Protein 5Z6D (pdb70)

Solvent-accessible surface area: 18764 Å² total; per-residue (Å²): 102,114,33,82,66,50,58,0,30,0,13,112,106,96,86,46,96,40,114,21,72,59,33,30,47,19,14,2,8,12,11,82,35,22,0,29,97,81,12,74,0,0,1,15,2,93,43,2,11,0,0,0,4,20,43,110,72,82,47,4,66,49,113,69,13,78,83,47,66,45,78,2,38,125,11,52,39,5,0,38,0,33,0,10,65,72,66,5,59,5,4,2,1,19,2,43,13,75,45,76,22,54,100,95,31,6,3,1,70,0,36,3,199,55,7,31,42,5,40,12,65,0,40,77,40,124,118,51,0,1,2,5,16,4,60,96,51,12,93,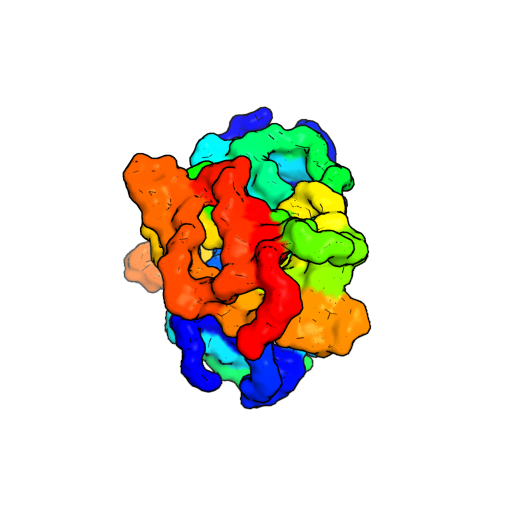73,64,87,8,34,0,61,0,86,19,62,120,76,21,81,105,5,5,92,16,18,1,63,2,65,27,30,165,128,92,26,26,0,28,22,49,75,60,134,105,14,8,187,14,3,124,24,132,82,65,27,103,10,22,6,50,0,27,0,75,63,69,147,64,122,97,122,30,63,68,61,59,0,35,0,25,111,104,91,89,38,94,43,81,12,57,76,27,32,48,48,39,6,8,4,14,29,32,26,2,29,109,108,10,73,0,0,0,15,2,94,47,2,10,0,0,0,4,21,60,115,70,83,47,4,74,39,106,68,13,80,86,38,68,46,75,2,36,124,11,68,29,2,0,21,0,49,1,8,67,78,62,3,52,3,2,1,1,8,2,48,12,74,44,75,23,55,101,93,31,6,1,1,69,0,32,2,195,57,5,30,43,4,42,14,70,0,37,64,53,110,102,44,0,1,2,4,15,4,64,74,47,14,103,73,66,82,9,35,1,55,0,71,23,53,123,74,35,78,105,5,6,98,15,15,0,59,1,63,29,35,143,140,86,26,22,0,28,19,37,137,57,138,109,28,9,170,11,7,129,45,133,88,59,28,105,11,22,6,49,0,28,0,55,60,69,145,70,124

Secondary structure (DSSP, 8-state):
----TTEEEEESSGGG-S--EEEETTEEEE-SS-GGGT-SEEEE-TTEEEEEE-SSSSS--EEEE-S-BS--S-S-S--EEEEEETT-EEEEEEEEE-S-PPTTSEEEEE--TTT--EEEETT--S--EEEEEE-TTPPPEEEEEEEEETTT--EEEEEEEEEEEETTTTEEEEE--TTS-TTEEEEE-SSSEEEEEE---S--/----TTEEEEESSGGG-S-EEEEETT-EEE-SS-GGGT-SEEEE-TTEEEEEE-SSSSS--EEEE-S-BS--S-SS---EEEEEETT-EEEEEEEEE-S-PPTTSEEEEE--TTT--EEEETT--S--EEEEEE-TTPPPEEEEEEEEETTTTEEEEEEEEEEEEETTTTEEEE---TTS-TTEEEEE-SSSEEEEEE---S--

Organism: Neurospora crassa (strain ATCC 24698 / 74-OR23-1A / CBS 708.71 / DSM 1257 / FGSC 987) (NCBI:txid367110)

B-factor: mean 29.41, std 12.34, range [12.12, 86.64]

Foldseek 3Di:
DADDQQKKWFAQAFQPDDDTDIDGAFDKDFADWAPNVRGFWMAHHNFKKKWWAAPPDQAQFIDIGLGTGRGPNPRPRTGMMGIHTSLKDFAWEAEAEPPDDDWQQKWKWKQQPPRGIHIHGYPPDDGIGGRYIAHQQGAKDKIKIWMARPVVRHTQATFIWIWGQDNVVSAIDIDCDPRRDPQWDWDDPDRRYIYIYRNDRHHD/DADAQQKKWFAQAFQRDDDIDIDGAPDKDFADWFPNVRGFWMAHHQQKKKWFAAAVDQAQFIDIGLGTGRGPNPRPRTGMMGIHTSLKDFAWEAEAEPPDDDWQQKWKWKQQPPRGIHIHGYPHDDGIGGRDIAGFQGDKDKIWMWMARPVVGGTQATFIWIWDADNVVSAIDTDDDPRPDPQWDWDDDDRRYIYIYRNDSHRD

Nearest PDB structures (foldseek):
  5z6d-assembly2_B  TM=1.005E+00  e=1.158E-41  Neurospora crassa OR74A
  5z6e-assembly1_A  TM=8.613E-01  e=2.352E-12  Neurospora crassa OR74A
  1yhp-assembly1_A  TM=5.199E-01  e=7.401E-15  Dictyostelium discoideum
  1m8u-assembly1_A  TM=3.724E-01  e=4.843E-03  Bos taurus
  1a45-assembly1_A-2  TM=3.617E-01  e=5.683E-03  Bos taurus

InterPro domains:
  IPR011024 Gamma-crystallin-like [SSF49695] (9-73)
  IPR015059 Calcium-dependent cell adhesion molecule, N-terminal [PF08964] (6-87)
  IPR029283 Calcium-dependent cell adhesion molecule 1, membrane-binding domain [PF14564] (93-200)
  IPR038423 Calcium-dependent cell adhesion molecule, C-terminal domain superfamily [G3DSA:2.60.40.1720] (90-204)
  IPR052885 Dictyostelium Calcium-Dependent Adhesion Molecules [PTHR38083] (4-203)

Structure (mmCIF, N/CA/C/O backbone):
data_5Z6D
#
_entry.id   5Z6D
#
_cell.length_a   46.319
_cell.length_b   40.168
_cell.length_c   103.542
_cell.angle_alpha   90.00
_cell.angle_beta   96.81
_cell.angle_gamma   90.00
#
_symmetry.space_group_name_H-M   'P 1 21 1'
#
loop_
_entity.id
_entity.type
_entity.pdbx_description
1 polymer 'DUF1881 domain-containing protein'
2 water water
#
loop_
_atom_site.group_PDB
_atom_site.id
_atom_site.type_symbol
_atom_site.label_atom_id
_atom_site.label_alt_id
_atom_site.label_comp_id
_atom_site.label_asym_id
_atom_site.label_entity_id
_atom_site.label_seq_id
_atom_site.pdbx_PDB_ins_code
_atom_site.Cartn_x
_atom_site.Cartn_y
_atom_site.Cartn_z
_atom_site.occupancy
_atom_site.B_iso_or_equiv
_atom_site.auth_seq_id
_atom_site.auth_comp_id
_atom_site.auth_asym_id
_atom_site.auth_atom_id
_atom_site.pdbx_PDB_model_num
ATOM 1 N N . PRO A 1 3 ? -23.837 33.270 35.656 1.00 73.72 3 PRO A N 1
ATOM 2 C CA . PRO A 1 3 ? -23.745 34.162 36.816 1.00 72.20 3 PRO A CA 1
ATOM 3 C C . PRO A 1 3 ? -23.388 35.597 36.433 1.00 72.13 3 PRO A C 1
ATOM 4 O O . PRO A 1 3 ? -23.980 36.168 35.518 1.00 75.56 3 PRO A O 1
ATOM 8 N N . SER A 1 4 ? -22.423 36.167 37.147 1.00 66.06 4 SER A N 1
ATOM 9 C CA . SER A 1 4 ? -21.936 37.513 36.874 1.00 59.03 4 SER A CA 1
ATOM 10 C C . SER A 1 4 ? -20.432 37.549 37.123 1.00 54.68 4 SER A C 1
ATOM 11 O O . SER A 1 4 ? -19.985 37.571 38.267 1.00 55.73 4 SER A O 1
ATOM 14 N N . VAL A 1 5 ? -19.647 37.546 36.051 1.00 51.46 5 VAL A N 1
ATOM 15 C CA . VAL A 1 5 ? -18.208 37.373 36.197 1.00 47.93 5 VAL A CA 1
ATOM 16 C C . VAL A 1 5 ? -17.399 38.595 35.761 1.00 37.86 5 VAL A C 1
ATOM 17 O O . VAL A 1 5 ? -17.934 39.521 35.136 1.00 32.98 5 VAL A O 1
ATOM 21 N N . ASP A 1 6 ? -16.118 38.584 36.131 1.00 38.48 6 ASP A N 1
ATOM 22 C CA . ASP A 1 6 ? -15.143 39.571 35.675 1.00 40.03 6 ASP A CA 1
ATOM 23 C C . ASP A 1 6 ? -15.280 39.715 34.162 1.00 37.65 6 ASP A C 1
ATOM 24 O O . ASP A 1 6 ? -15.221 38.718 33.446 1.00 34.91 6 ASP A O 1
ATOM 29 N N . PRO A 1 7 ? -15.492 40.949 33.677 1.00 34.85 7 PRO A N 1
ATOM 30 C CA . PRO A 1 7 ? -15.830 41.189 32.270 1.00 31.47 7 PRO A CA 1
ATOM 31 C C . PRO A 1 7 ? -14.762 40.750 31.264 1.00 27.85 7 PRO A C 1
ATOM 32 O O . PRO A 1 7 ? -15.084 40.594 30.088 1.00 29.02 7 PRO A O 1
ATOM 36 N N . THR A 1 8 ? -13.527 40.547 31.705 1.00 34.37 8 THR A N 1
ATOM 37 C CA . THR A 1 8 ? -12.482 40.104 30.789 1.00 39.20 8 THR A CA 1
ATOM 38 C C . THR A 1 8 ? -12.090 38.663 31.095 1.00 33.98 8 THR A C 1
ATOM 39 O O . THR A 1 8 ? -11.010 38.205 30.735 1.00 31.97 8 THR A O 1
ATOM 43 N N . LYS A 1 9 ? -12.976 37.951 31.781 1.00 25.58 9 LYS A N 1
ATOM 44 C CA . LYS A 1 9 ? -12.723 36.563 32.132 1.00 26.76 9 LYS A CA 1
ATOM 45 C C . LYS A 1 9 ? -13.869 35.700 31.606 1.00 22.25 9 LYS A C 1
ATOM 46 O O . LYS A 1 9 ? -14.900 36.222 31.211 1.00 22.86 9 LYS A O 1
ATOM 52 N N . VAL A 1 10 ? -13.646 34.391 31.566 1.00 24.94 10 VAL A N 1
ATOM 53 C CA . VAL A 1 10 ? -14.709 33.436 31.302 1.00 24.08 10 VAL A CA 1
ATOM 54 C C . VAL A 1 10 ? -14.509 32.320 32.307 1.00 29.53 10 VAL A C 1
ATOM 55 O O . VAL A 1 10 ? -13.389 32.080 32.763 1.00 26.33 10 VAL A O 1
ATOM 59 N N . ILE A 1 11 ? -15.591 31.667 32.710 1.00 22.43 11 ILE A N 1
ATOM 60 C CA . ILE A 1 11 ? -15.451 30.546 33.603 1.00 24.71 11 ILE A CA 1
ATOM 61 C C . ILE A 1 11 ? -16.071 29.329 32.982 1.00 23.34 11 ILE A C 1
ATOM 62 O O . ILE A 1 11 ? -17.243 29.345 32.593 1.00 24.83 11 ILE A O 1
ATOM 67 N N . PHE A 1 12 ? -15.279 28.274 32.875 1.00 23.84 12 PHE A N 1
ATOM 68 C CA . PHE A 1 12 ? -15.785 27.010 32.373 1.00 25.16 12 PHE A CA 1
ATOM 69 C C . PHE A 1 12 ? -16.197 26.128 33.536 1.00 30.98 12 PHE A C 1
ATOM 70 O O . PHE A 1 12 ? -15.481 25.989 34.513 1.00 26.04 12 PHE A O 1
ATOM 78 N N . TYR A 1 13 ? -17.357 25.518 33.426 1.00 26.67 13 TYR A N 1
ATOM 79 C CA . TYR A 1 13 ? -17.838 24.687 34.493 1.00 26.36 13 TYR A CA 1
ATOM 80 C C . TYR A 1 13 ? -17.901 23.237 34.047 1.00 25.29 13 TYR A C 1
ATOM 81 O O . TYR A 1 13 ? -18.267 22.916 32.889 1.00 26.16 13 TYR A O 1
ATOM 90 N N . GLN A 1 14 ? -17.566 22.384 35.014 1.00 25.36 14 GLN A N 1
ATOM 91 C CA . GLN A 1 14 ? -17.604 20.942 34.894 1.00 28.71 14 GLN A CA 1
ATOM 92 C C . GLN A 1 14 ? -19.015 20.388 34.679 1.00 34.50 14 GLN A C 1
ATOM 93 O O . GLN A 1 14 ? -19.190 19.377 34.001 1.00 42.07 14 GLN A O 1
ATOM 99 N N . LYS A 1 15 ? -20.024 21.046 35.243 1.00 30.77 15 LYS A N 1
ATOM 100 C CA . LYS A 1 15 ? -21.399 20.616 35.018 1.00 31.26 15 LYS A CA 1
ATOM 101 C C . LYS A 1 15 ? -22.177 21.652 34.211 1.00 32.63 15 LYS A C 1
ATOM 102 O O . LYS A 1 15 ? -21.706 22.783 34.029 1.00 30.42 15 LYS A O 1
ATOM 108 N N . LYS A 1 16 ? -23.350 21.259 33.721 1.00 34.05 16 LYS A N 1
ATOM 109 C CA . LYS A 1 16 ? -24.215 22.175 32.983 1.00 29.22 16 LYS A CA 1
ATOM 110 C C . LYS A 1 16 ? -24.788 23.242 33.921 1.00 31.77 16 LYS A C 1
ATOM 111 O O . LYS A 1 16 ? -24.719 23.106 35.137 1.00 30.43 16 LYS A O 1
ATOM 117 N N . ASN A 1 17 ? -25.328 24.307 33.336 1.00 25.14 17 ASN A N 1
ATOM 118 C CA . ASN A 1 17 ? -25.966 25.388 34.080 1.00 30.69 17 ASN A CA 1
ATOM 119 C C . ASN A 1 17 ? -25.102 26.022 35.173 1.00 27.52 17 ASN A C 1
ATOM 120 O O . ASN A 1 17 ? -25.614 26.428 36.225 1.00 30.17 17 ASN A O 1
ATOM 125 N N . PHE A 1 18 ? -23.796 26.100 34.913 1.00 24.50 18 PHE A N 1
ATOM 126 C CA . PHE A 1 18 ? -22.853 26.888 35.709 1.00 28.88 18 PHE A CA 1
ATOM 127 C C . PHE A 1 18 ? -22.699 26.391 37.148 1.00 30.64 18 PHE A C 1
ATOM 128 O O . PHE A 1 18 ? -22.464 27.181 38.065 1.00 31.76 18 PHE A O 1
ATOM 136 N N . GLU A 1 19 ? -22.823 25.086 37.350 1.00 29.68 19 GLU A N 1
ATOM 137 C CA . GLU A 1 19 ? -22.741 24.552 38.706 1.00 34.12 19 GLU A CA 1
ATOM 138 C C . GLU A 1 19 ? -21.373 23.906 38.932 1.00 42.83 19 GLU A C 1
ATOM 139 O O . GLU A 1 19 ? -20.710 23.474 37.978 1.00 43.61 19 GLU A O 1
ATOM 145 N N . GLY A 1 20 ? -20.940 23.868 40.191 1.00 43.98 20 GLY A N 1
ATOM 146 C CA . GLY A 1 20 ? -19.577 23.471 40.507 1.00 53.21 20 GLY A CA 1
ATOM 147 C C . GLY A 1 20 ? -18.658 24.681 40.588 1.00 60.57 20 GLY A C 1
ATOM 148 O O . GLY A 1 20 ? -19.092 25.816 40.374 1.00 57.58 20 GLY A O 1
ATOM 149 N N . SER A 1 21 ? -17.384 24.443 40.887 1.00 75.15 21 SER A N 1
ATOM 150 C CA . SER A 1 21 ? -16.436 25.525 41.160 1.00 73.15 21 SER A CA 1
ATOM 151 C C . SER A 1 21 ? -16.033 26.317 39.910 1.00 58.49 21 SER A C 1
ATOM 152 O O . SER A 1 21 ? -15.968 27.549 39.937 1.00 61.45 21 SER A O 1
ATOM 155 N N . GLY A 1 22 ? -15.749 25.611 38.822 1.00 32.45 22 GLY A N 1
ATOM 156 C CA . GLY A 1 22 ? -15.354 26.263 37.583 1.00 31.74 22 GLY A CA 1
ATOM 157 C C . GLY A 1 22 ? -13.889 26.667 37.498 1.00 36.36 22 GLY A C 1
ATOM 158 O O . GLY A 1 22 ? -13.257 27.029 38.495 1.00 39.24 22 GLY A O 1
ATOM 159 N N . ASP A 1 23 ? -13.356 26.599 36.281 1.00 26.19 23 ASP A N 1
ATOM 160 C CA . ASP A 1 23 ? -11.999 27.045 35.963 1.00 25.89 23 ASP A CA 1
ATOM 161 C C . ASP A 1 23 ? -12.052 28.383 35.224 1.00 32.78 23 ASP A C 1
ATOM 162 O O . ASP A 1 23 ? -12.700 28.503 34.183 1.00 31.76 23 ASP A O 1
ATOM 167 N N . THR A 1 24 ? -11.374 29.386 35.767 1.00 33.15 24 THR A N 1
ATOM 168 C CA . THR A 1 24 ? -11.392 30.728 35.193 1.00 27.83 24 THR A CA 1
ATOM 169 C C . THR A 1 24 ? -10.262 30.935 34.178 1.00 29.03 24 THR A C 1
ATOM 170 O O . THR A 1 24 ? -9.128 30.508 34.402 1.00 33.51 24 THR A O 1
ATOM 174 N N . TYR A 1 25 ? -10.586 3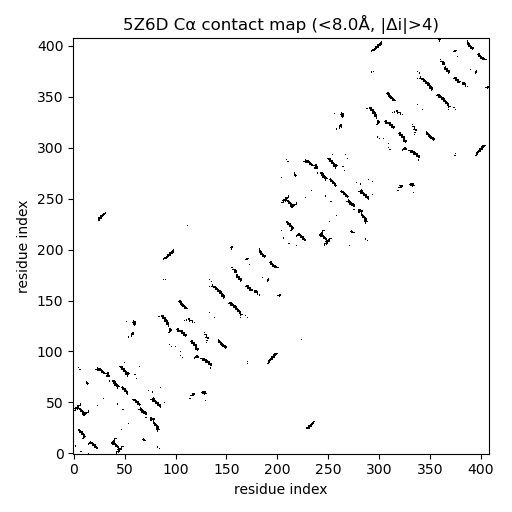1.590 33.064 1.00 25.01 25 TYR A N 1
ATOM 175 C CA . TYR A 1 25 ? -9.614 31.909 32.014 1.00 21.98 25 TYR A CA 1
ATOM 176 C C . TYR A 1 25 ? -9.695 33.391 31.607 1.00 27.17 25 TYR A C 1
ATOM 177 O O . TYR A 1 25 ? -10.774 33.984 31.572 1.00 26.00 25 TYR A O 1
ATOM 186 N N . ALA A 1 26 ? -8.552 33.991 31.276 1.00 24.57 26 ALA A N 1
ATOM 187 C CA . ALA A 1 26 ? -8.507 35.419 30.966 1.00 25.26 26 ALA A CA 1
ATOM 188 C C . ALA A 1 26 ? -8.324 35.698 29.481 1.00 27.08 26 ALA A C 1
ATOM 189 O O . ALA A 1 26 ? -7.828 34.848 28.747 1.00 21.58 26 ALA A O 1
ATOM 191 N N . VAL A 1 27 ? -8.701 36.897 29.056 1.00 26.34 27 VAL A N 1
ATOM 192 C CA . VAL A 1 27 ? -8.453 37.342 27.692 1.00 21.52 27 VAL A CA 1
ATOM 193 C C . VAL A 1 27 ? -6.968 37.199 27.379 1.00 23.07 27 VAL A C 1
ATOM 194 O O . VAL A 1 27 ? -6.114 37.568 28.200 1.00 25.19 27 VAL A O 1
ATOM 198 N N . GLY A 1 28 ? -6.667 36.638 26.211 1.00 19.22 28 GLY A N 1
ATOM 199 C CA . GLY A 1 28 ? -5.289 36.322 25.860 1.00 20.33 28 GLY A CA 1
ATOM 200 C C . GLY A 1 28 ? -4.893 34.862 26.035 1.00 15.83 28 GLY A C 1
ATOM 201 O O . GLY A 1 28 ? -3.855 34.430 25.524 1.00 20.36 28 GLY A O 1
ATOM 202 N N . GLN A 1 29 ? -5.667 34.092 26.787 1.00 18.08 29 GLN A N 1
ATOM 203 C CA . GLN A 1 29 ? -5.340 32.685 26.965 1.00 16.68 29 GLN A CA 1
ATOM 204 C C . GLN A 1 29 ? -5.794 31.845 25.801 1.00 20.25 29 GLN A C 1
ATOM 205 O O . GLN A 1 29 ? -6.920 31.967 25.308 1.00 20.46 29 GLN A O 1
ATOM 211 N N . ASP A 1 30 ? -4.882 30.984 25.379 1.00 15.24 30 ASP A N 1
ATOM 212 C CA . ASP A 1 30 ? -5.099 30.040 24.304 1.00 15.95 30 ASP A CA 1
ATOM 213 C C . ASP A 1 30 ? -4.850 28.669 24.899 1.00 20.67 30 ASP A C 1
ATOM 214 O O . ASP A 1 30 ? -3.758 28.395 25.400 1.00 21.99 30 ASP A O 1
ATOM 219 N N . VAL A 1 31 ? -5.868 27.820 24.866 1.00 16.43 31 VAL A N 1
ATOM 220 C CA . VAL A 1 31 ? -5.853 26.563 25.590 1.00 17.96 31 VAL A CA 1
ATOM 221 C C . VAL A 1 31 ? -6.176 25.377 24.685 1.00 22.60 31 VAL A C 1
ATOM 222 O O . VAL A 1 31 ? -7.207 25.360 24.002 1.00 21.29 31 VAL A O 1
ATOM 226 N N . SER A 1 32 ? -5.297 24.388 24.695 1.00 18.44 32 SER A N 1
ATOM 227 C CA . SER A 1 32 ? -5.501 23.150 23.961 1.00 17.60 32 SER A CA 1
ATOM 228 C C . SER A 1 32 ? -5.565 21.974 24.921 1.00 24.41 32 SER A C 1
ATOM 229 O O . SER A 1 32 ? -4.763 21.878 25.857 1.00 25.92 32 SER A O 1
ATOM 232 N N . VAL A 1 33 ? -6.521 21.085 24.685 1.00 22.32 33 VAL A N 1
ATOM 233 C CA . VAL A 1 33 ? -6.750 19.935 25.547 1.00 23.11 33 VAL A CA 1
ATOM 234 C C . VAL A 1 33 ? -6.510 18.661 24.748 1.00 27.84 33 VAL A C 1
ATOM 235 O O . VAL A 1 33 ? -6.607 18.675 23.513 1.00 25.16 33 VAL A O 1
ATOM 239 N N . PRO A 1 34 ? -6.166 17.559 25.440 1.00 34.95 34 PRO A N 1
ATOM 240 C CA . PRO A 1 34 ? -5.808 16.306 24.763 1.00 35.18 34 PRO A CA 1
ATOM 241 C C . PRO A 1 34 ? -6.962 15.668 23.982 1.00 36.94 34 PRO A C 1
ATOM 242 O O . PRO A 1 34 ? -6.737 15.104 22.910 1.00 40.99 34 PRO A O 1
ATOM 246 N N . GLY A 1 35 ? -8.178 15.751 24.509 1.00 30.38 35 GLY A N 1
ATOM 247 C CA . GLY A 1 35 ? -9.319 15.119 23.862 1.00 30.17 35 GLY A CA 1
ATOM 248 C C . GLY A 1 35 ? -10.265 16.125 23.242 1.00 33.80 35 GLY A C 1
ATOM 249 O O . GLY A 1 35 ? -10.011 16.656 22.162 1.00 34.94 35 GLY A O 1
ATOM 250 N N . SER A 1 36 ? -11.375 16.380 23.921 1.00 32.85 36 SER A N 1
ATOM 251 C CA . SER A 1 36 ? -12.255 17.470 23.530 1.00 31.27 36 SER A CA 1
ATOM 252 C C . SER A 1 36 ? -12.534 18.321 24.760 1.00 29.93 36 SER A C 1
ATOM 253 O O . SER A 1 36 ? -12.298 17.889 25.889 1.00 29.31 36 SER A O 1
ATOM 256 N N . LEU A 1 37 ? -13.032 19.529 24.547 1.00 22.67 37 LEU A N 1
ATOM 257 C CA . LEU A 1 37 ? -13.306 20.433 25.660 1.00 23.82 37 LEU A CA 1
ATOM 258 C C . LEU A 1 37 ? -14.336 19.860 26.642 1.00 28.56 37 LEU A C 1
ATOM 259 O O . LEU A 1 37 ? -14.307 20.161 27.837 1.00 30.35 37 LEU A O 1
ATOM 264 N N . ASN A 1 38 ? -15.217 19.013 26.132 1.00 30.18 38 ASN A N 1
ATOM 265 C CA . ASN A 1 38 ? -16.278 18.416 26.946 1.00 37.99 38 ASN A CA 1
ATOM 266 C C . ASN A 1 38 ? -15.817 17.343 27.928 1.00 44.54 38 ASN A C 1
ATOM 267 O O . ASN A 1 38 ? -16.607 16.852 28.737 1.00 43.66 38 ASN A O 1
ATOM 272 N N . ASP A 1 39 ? -14.546 16.970 27.856 1.00 45.21 39 ASP A N 1
ATOM 273 C CA . ASP A 1 39 ? -14.000 16.002 28.794 1.00 51.48 39 ASP A CA 1
ATOM 274 C C . ASP A 1 39 ? -13.838 16.662 30.159 1.00 52.20 39 ASP A C 1
ATOM 275 O O . ASP A 1 39 ? -13.687 15.987 31.178 1.00 58.16 39 ASP A O 1
ATOM 280 N N . LYS A 1 40 ? -13.883 17.990 30.165 1.00 39.72 40 LYS A N 1
ATOM 281 C CA . LYS A 1 40 ? -13.810 18.756 31.398 1.00 42.45 40 LYS A CA 1
ATOM 282 C C . LYS A 1 40 ? -15.046 19.636 31.578 1.00 38.63 40 LYS A C 1
ATOM 283 O O . LYS A 1 40 ? -15.574 19.745 32.683 1.00 38.57 40 LYS A O 1
ATOM 289 N N . TYR A 1 41 ? -15.515 20.250 30.492 1.00 32.74 41 TYR A N 1
ATOM 290 C CA . TYR A 1 41 ? -16.456 21.367 30.613 1.00 29.79 41 TYR A CA 1
ATOM 291 C C . TYR A 1 41 ? -17.792 21.168 29.927 1.00 26.04 41 TYR A C 1
ATOM 292 O O . TYR A 1 41 ? -17.871 20.735 28.776 1.00 24.61 41 TYR A O 1
ATOM 301 N N . PHE A 1 42 ? -18.849 21.510 30.659 1.00 23.55 42 PHE A N 1
ATOM 302 C CA . PHE A 1 42 ? -20.223 21.375 30.189 1.00 26.35 42 PHE A CA 1
ATOM 303 C C . PHE A 1 42 ? -20.962 22.717 30.120 1.00 23.71 42 PHE A C 1
ATOM 304 O O . PHE A 1 42 ? -22.058 22.793 29.543 1.00 25.48 42 PHE A O 1
ATOM 312 N N . SER A 1 43 ? -20.409 23.764 30.727 1.00 25.84 43 SER A N 1
ATOM 313 C CA . SER A 1 43 ? -21.040 25.077 30.525 1.00 22.18 43 SER A CA 1
ATOM 314 C C . SER A 1 43 ? -20.006 26.179 30.625 1.00 22.29 43 SER A C 1
ATOM 315 O O . SER A 1 43 ? -18.879 25.933 31.045 1.00 21.51 43 SER A O 1
ATOM 318 N N . VAL A 1 44 ? -20.362 27.388 30.207 1.00 20.66 44 VAL A N 1
ATOM 319 C CA . VAL A 1 44 ? -19.381 28.479 30.245 1.00 21.09 44 VAL A CA 1
ATOM 320 C C . VAL A 1 44 ? -20.054 29.835 30.475 1.00 20.62 44 VAL A C 1
ATOM 321 O O . VAL A 1 44 ? -20.994 30.215 29.770 1.00 22.77 44 VAL A O 1
ATOM 325 N N . ALA A 1 45 ? -19.577 30.539 31.500 1.00 21.09 45 ALA A N 1
ATOM 326 C CA . ALA A 1 45 ? -19.988 31.913 31.751 1.00 23.26 45 ALA A CA 1
ATOM 327 C C . ALA A 1 45 ? -19.023 32.850 31.066 1.00 23.39 45 ALA A C 1
ATOM 328 O O . ALA A 1 45 ? -17.804 32.708 31.206 1.00 25.16 45 ALA A O 1
ATOM 330 N N . VAL A 1 46 ? -19.561 33.810 30.329 1.00 23.90 46 VAL A N 1
ATOM 331 C CA . VAL A 1 46 ? -18.723 34.706 29.549 1.00 26.39 46 VAL A CA 1
ATOM 332 C C . VAL A 1 46 ? -18.853 36.127 30.044 1.00 26.93 46 VAL A C 1
ATOM 333 O O . VAL A 1 46 ? -19.949 36.671 30.113 1.00 31.22 46 VAL A O 1
ATOM 337 N N . GLY A 1 47 ? -17.720 36.714 30.407 1.00 26.74 47 GLY A N 1
ATOM 338 C CA . GLY A 1 47 ? -17.691 38.091 30.851 1.00 30.80 47 GLY A CA 1
ATOM 339 C C . GLY A 1 47 ? -18.206 39.023 29.782 1.00 28.50 47 GLY A C 1
ATOM 340 O O . GLY A 1 47 ? -18.174 38.715 28.583 1.00 29.68 47 GLY A O 1
ATOM 341 N N . ALA A 1 48 ? -18.667 40.190 30.214 1.00 30.26 48 ALA A N 1
ATOM 342 C CA . ALA A 1 48 ? -19.316 41.152 29.323 1.00 28.20 48 ALA A CA 1
ATOM 343 C C . ALA A 1 48 ? -18.413 41.707 28.210 1.00 33.67 48 ALA A C 1
ATOM 344 O O . ALA A 1 48 ? -18.902 42.180 27.185 1.00 36.72 48 ALA A O 1
ATOM 346 N N . SER A 1 49 ? -17.103 41.663 28.422 1.00 29.92 49 SER A N 1
ATOM 347 C CA . SER A 1 49 ? -16.163 42.187 27.441 1.00 36.50 49 SER A CA 1
ATOM 348 C C . SER A 1 49 ? -15.317 41.068 26.851 1.00 40.55 49 SER A C 1
ATOM 349 O O . SER A 1 49 ? -14.337 41.320 26.145 1.00 41.77 49 SER A O 1
ATOM 352 N N . ALA A 1 50 ? -15.701 39.833 27.156 1.00 35.05 50 ALA A N 1
ATOM 353 C CA . ALA A 1 50 ? -14.967 38.670 26.689 1.00 24.05 50 ALA A CA 1
ATOM 354 C C . ALA A 1 50 ? -15.775 37.914 25.641 1.00 20.05 50 ALA A C 1
ATOM 355 O O . ALA A 1 50 ? -16.966 38.170 25.417 1.00 23.18 50 ALA A O 1
ATOM 357 N N . LYS A 1 51 ? -15.108 36.966 25.005 1.00 17.65 51 LYS A N 1
ATOM 358 C CA . LYS A 1 51 ? -15.717 36.124 24.004 1.00 18.78 51 LYS A CA 1
ATOM 359 C C . LYS A 1 51 ? -14.813 34.905 23.868 1.00 17.99 51 LYS A C 1
ATOM 360 O O . LYS A 1 51 ? -13.604 35.014 24.069 1.00 17.96 51 LYS A O 1
ATOM 366 N N . VAL A 1 52 ? -15.382 33.733 23.591 1.00 17.27 52 VAL A N 1
ATOM 367 C CA . VAL A 1 52 ? -14.558 32.548 23.369 1.00 16.81 52 VAL A CA 1
ATOM 368 C C . VAL A 1 52 ? -14.666 32.106 21.926 1.00 18.85 52 VAL A C 1
ATOM 369 O O . VAL A 1 52 ? -15.771 31.981 21.388 1.00 17.78 52 VAL A O 1
ATOM 373 N N . ILE A 1 53 ? -13.519 31.881 21.298 1.00 14.09 53 ILE A N 1
ATOM 374 C CA . ILE A 1 53 ? -13.503 31.211 20.005 1.00 15.77 53 ILE A CA 1
ATOM 375 C C . ILE A 1 53 ? -12.936 29.819 20.212 1.00 14.41 53 ILE A C 1
ATOM 376 O O . ILE A 1 53 ? -11.809 29.681 20.662 1.00 15.45 53 ILE A O 1
ATOM 381 N N . ALA A 1 54 ? -13.722 28.789 19.901 1.00 15.32 54 ALA A N 1
ATOM 382 C CA . ALA A 1 54 ? -13.313 27.392 20.117 1.00 14.45 54 ALA A CA 1
ATOM 383 C C . ALA A 1 54 ? -13.250 26.644 18.787 1.00 16.62 54 ALA A C 1
ATOM 384 O O . ALA A 1 54 ? -14.117 26.822 17.947 1.00 16.37 54 ALA A O 1
ATOM 386 N N . TRP A 1 55 ? -12.225 25.814 18.587 1.00 15.86 55 TRP A N 1
ATOM 387 C CA . TRP A 1 55 ? -12.108 25.113 17.327 1.00 17.11 55 TRP A CA 1
ATOM 388 C C . TRP A 1 55 ? -11.378 23.790 17.479 1.00 18.57 55 TRP A C 1
ATOM 389 O O . TRP A 1 55 ? -11.081 23.335 18.593 1.00 20.30 55 TRP A O 1
ATOM 400 N N . GLN A 1 56 ? -11.138 23.160 16.337 1.00 25.59 56 GLN A N 1
ATOM 401 C CA . GLN A 1 56 ? -10.613 21.810 16.290 1.00 23.40 56 GLN A CA 1
ATOM 402 C C . GLN A 1 56 ? -9.150 21.826 15.852 1.00 24.99 56 GLN A C 1
ATOM 403 O O . GLN A 1 56 ? -8.849 22.130 14.707 1.00 31.74 56 GLN A O 1
ATOM 409 N N . HIS A 1 57 ? -8.237 21.505 16.757 1.00 30.57 57 HIS A N 1
ATOM 410 C CA . HIS A 1 57 ? -6.835 21.575 16.366 1.00 45.53 57 HIS A CA 1
ATOM 411 C C . HIS A 1 57 ? -6.253 20.198 16.056 1.00 39.95 57 HIS A C 1
ATOM 412 O O . HIS A 1 57 ? -5.071 20.082 15.737 1.00 44.27 57 HIS A O 1
ATOM 419 N N . TYR A 1 58 ? -7.088 19.163 16.114 1.00 34.14 58 TYR A N 1
ATOM 420 C CA . TYR A 1 58 ? -6.640 17.810 15.758 1.00 40.88 58 TYR A CA 1
ATOM 421 C C . TYR A 1 58 ? -7.006 17.421 14.329 1.00 45.15 58 TYR A C 1
ATOM 422 O O . TYR A 1 58 ? -6.776 16.286 13.910 1.00 48.88 58 TYR A O 1
ATOM 431 N N . ASN A 1 59 ? -7.583 18.353 13.583 1.00 36.71 59 ASN A N 1
ATOM 432 C CA . ASN A 1 59 ? -7.795 18.124 12.163 1.00 29.42 59 ASN A CA 1
ATOM 433 C C . ASN A 1 59 ? -7.825 19.441 11.407 1.00 30.64 59 ASN A C 1
ATOM 434 O O . ASN A 1 59 ? -7.629 20.512 11.993 1.00 30.76 59 ASN A O 1
ATOM 439 N N . GLU A 1 60 ? -8.069 19.360 10.109 1.00 25.02 60 GLU A N 1
ATOM 440 C CA . GLU A 1 60 ? -8.028 20.551 9.277 1.00 19.01 60 GLU A CA 1
ATOM 441 C C . GLU A 1 60 ? -9.414 20.980 8.788 1.00 21.28 60 GLU A C 1
ATOM 442 O O . GLU A 1 60 ? -9.546 21.672 7.784 1.00 20.63 60 GLU A O 1
ATOM 448 N N . THR A 1 61 ? -10.462 20.599 9.513 1.00 19.11 61 THR A N 1
ATOM 449 C CA . THR A 1 61 ? -11.814 20.924 9.073 1.00 19.66 61 THR A CA 1
ATOM 450 C C . THR A 1 61 ? -12.156 22.408 9.199 1.00 23.92 61 THR A C 1
ATOM 451 O O . THR A 1 61 ? -13.004 22.923 8.458 1.00 23.60 61 THR A O 1
ATOM 455 N N . GLY A 1 62 ? -11.524 23.076 10.160 1.00 17.45 62 GLY A N 1
ATOM 456 C CA . GLY A 1 62 ? -11.848 24.461 10.471 1.00 20.18 62 GLY A CA 1
ATOM 457 C C . GLY A 1 62 ? -13.109 24.620 11.319 1.00 20.37 62 GLY A C 1
ATOM 458 O O . GLY A 1 62 ? -13.549 25.734 11.576 1.00 18.69 62 GLY A O 1
ATOM 459 N N . HIS A 1 63 ? -13.679 23.514 11.772 1.00 18.25 63 HIS A N 1
ATOM 460 C CA . HIS A 1 63 ? -14.932 23.594 12.533 1.00 19.02 63 HIS A CA 1
ATOM 461 C C . HIS A 1 63 ? -14.750 24.427 13.794 1.00 17.51 63 HIS A C 1
ATOM 462 O O . HIS A 1 63 ? -13.770 24.279 14.515 1.00 18.12 63 HIS A O 1
ATOM 469 N N . TYR A 1 64 ? -15.706 25.303 14.084 1.00 16.28 64 TYR A N 1
ATOM 470 C CA . TYR A 1 64 ? -15.541 26.147 15.251 1.00 15.20 64 TYR A CA 1
ATOM 471 C C . TYR A 1 64 ? -16.878 26.596 15.814 1.00 19.40 64 TYR A C 1
ATOM 472 O O . TYR A 1 64 ? -17.920 26.458 15.164 1.00 19.82 64 TYR A O 1
ATOM 481 N N . ARG A 1 65 ? -16.831 27.119 17.034 1.00 15.60 65 ARG A N 1
ATOM 482 C CA . ARG A 1 65 ? -17.968 27.790 17.645 1.00 16.77 65 ARG A CA 1
ATOM 483 C C . ARG A 1 65 ? -17.490 29.073 18.288 1.00 15.75 65 ARG A C 1
ATOM 484 O O . ARG A 1 65 ? -16.331 29.161 18.692 1.00 16.58 65 ARG A O 1
ATOM 492 N N . GLU A 1 66 ? -18.371 30.065 18.357 1.00 18.83 66 GLU A N 1
ATOM 493 C CA . GLU A 1 66 ? -18.117 31.275 19.131 1.00 20.76 66 GLU A CA 1
ATOM 494 C C . GLU A 1 66 ? -19.099 31.337 20.281 1.00 17.64 66 GLU A C 1
ATOM 495 O O . GLU A 1 66 ? -20.302 31.195 20.066 1.00 21.05 66 GLU A O 1
ATOM 501 N N . TRP A 1 67 ? -18.601 31.548 21.494 1.00 16.71 67 TRP A N 1
ATOM 502 C CA . TRP A 1 67 ? -19.493 31.771 22.632 1.00 19.02 67 TRP A CA 1
ATOM 503 C C . TRP A 1 67 ? -19.345 33.217 23.061 1.00 17.83 67 TRP A C 1
ATOM 504 O O . TRP A 1 67 ? -18.309 33.596 23.615 1.00 19.36 67 TRP A O 1
ATOM 515 N N . THR A 1 68 ? -20.360 34.025 22.749 1.00 20.49 68 THR A N 1
ATOM 516 C CA . THR A 1 68 ? -20.308 35.464 22.974 1.00 23.88 68 THR A CA 1
ATOM 517 C C . THR A 1 68 ? -21.065 35.830 24.242 1.00 24.94 68 THR A C 1
ATOM 518 O O . THR A 1 68 ? -20.905 36.921 24.784 1.00 25.77 68 THR A O 1
ATOM 522 N N . THR A 1 69 ? -21.911 34.914 24.703 1.00 23.93 69 THR A N 1
ATOM 523 C CA . THR A 1 69 ? -22.631 35.093 25.957 1.00 22.22 69 THR A CA 1
ATOM 524 C C . THR A 1 69 ? -22.631 33.771 26.710 1.00 23.43 69 THR A C 1
ATOM 525 O O . THR A 1 69 ? -22.313 32.720 26.142 1.00 23.00 69 THR A O 1
ATOM 529 N N . SER A 1 70 ? -22.969 33.825 27.985 1.00 22.07 70 SER A N 1
ATOM 530 C CA . SER A 1 70 ? -22.944 32.635 28.827 1.00 21.58 70 SER A CA 1
ATOM 531 C C . SER A 1 70 ? -23.831 31.527 28.256 1.00 22.01 70 SER A C 1
ATOM 532 O O . SER A 1 70 ? -24.976 31.773 27.914 1.00 24.44 70 SER A O 1
ATOM 535 N N . GLN A 1 71 ? -23.280 30.322 28.140 1.00 21.00 71 GLN A N 1
ATOM 536 C CA . GLN A 1 71 ? -24.022 29.170 27.610 1.00 21.15 71 GLN A CA 1
ATOM 537 C C . GLN A 1 71 ? -24.207 28.108 28.681 1.00 22.01 71 GLN A C 1
ATOM 538 O O . GLN A 1 71 ? -23.235 27.608 29.230 1.00 23.98 71 GLN A O 1
ATOM 544 N N . ALA A 1 72 ? -25.452 27.738 28.964 1.00 22.95 72 ALA A N 1
ATOM 545 C CA . ALA A 1 72 ? -25.691 26.799 30.056 1.00 24.03 72 ALA A CA 1
ATOM 546 C C . ALA A 1 72 ? -25.429 25.340 29.658 1.00 23.62 72 ALA A C 1
ATOM 547 O O . ALA A 1 72 ? -25.393 24.458 30.520 1.00 26.50 72 ALA A O 1
ATOM 549 N N . ASP A 1 73 ? -25.219 25.096 28.365 1.00 24.78 73 ASP A N 1
ATOM 550 C CA . ASP A 1 73 ? -24.939 23.750 27.871 1.00 24.51 73 ASP A CA 1
ATOM 551 C C . ASP A 1 73 ? -24.043 23.768 26.636 1.00 26.24 73 ASP A C 1
ATOM 552 O O . ASP A 1 73 ? -24.495 24.125 25.550 1.00 26.36 73 ASP A O 1
ATOM 557 N N . ILE A 1 74 ? -22.778 23.375 26.800 1.00 21.68 74 ILE A N 1
ATOM 558 C CA . ILE A 1 74 ? -21.884 23.211 25.646 1.00 20.25 74 ILE A CA 1
ATOM 559 C C . ILE A 1 74 ? -21.417 21.765 25.471 1.00 28.09 74 ILE A C 1
ATOM 560 O O . ILE A 1 74 ? -20.330 21.515 24.944 1.00 27.66 74 ILE A O 1
ATOM 565 N N . SER A 1 75 ? -22.247 20.819 25.890 1.00 28.95 75 SER A N 1
ATOM 566 C CA . SER A 1 75 ? -21.903 19.402 25.824 1.00 34.21 75 SER A CA 1
ATOM 567 C C . SER A 1 75 ? -21.945 18.812 24.409 1.00 35.54 75 SER A C 1
ATOM 568 O O . SER A 1 75 ? -21.462 17.701 24.189 1.00 34.99 75 SER A O 1
ATOM 571 N N . ASP A 1 76 ? -22.532 19.540 23.463 1.00 28.79 76 ASP A N 1
ATOM 572 C CA . ASP A 1 76 ? -22.735 19.030 22.109 1.00 32.90 76 ASP A CA 1
ATOM 573 C C . ASP A 1 76 ? -22.226 20.027 21.076 1.00 35.43 76 ASP A C 1
ATOM 574 O O . ASP A 1 76 ? -23.009 20.748 20.461 1.00 31.07 76 ASP A O 1
ATOM 579 N N . ILE A 1 77 ? -20.913 20.071 20.875 1.00 30.93 77 ILE A N 1
ATOM 580 C CA . ILE A 1 77 ? -20.334 21.135 20.067 1.00 28.06 77 ILE A CA 1
ATOM 581 C C . ILE A 1 77 ? -19.384 20.578 19.028 1.00 29.74 77 ILE A C 1
ATOM 582 O O . ILE A 1 77 ? -18.638 21.320 18.390 1.00 29.93 77 ILE A O 1
ATOM 587 N N . GLY A 1 78 ? -19.434 19.262 18.846 1.00 34.49 78 GLY A N 1
ATOM 588 C CA . GLY A 1 78 ? -18.432 18.587 18.048 1.00 39.34 78 GLY A CA 1
ATOM 589 C C . GLY A 1 78 ? -17.286 18.287 18.987 1.00 38.80 78 GLY A C 1
ATOM 590 O O . GLY A 1 78 ? -17.409 18.462 20.196 1.00 51.84 78 GLY A O 1
ATOM 591 N N . GLY A 1 79 ? -16.161 17.846 18.453 1.00 45.85 79 GLY A N 1
ATOM 592 C CA . GLY A 1 79 ? -15.076 17.474 19.333 1.00 46.34 79 GLY A CA 1
ATOM 593 C C . GLY A 1 79 ? -14.086 18.597 19.542 1.00 44.99 79 GLY A C 1
ATOM 594 O O . GLY A 1 79 ? -12.889 18.327 19.614 1.00 52.18 79 GLY A O 1
ATOM 595 N N . LEU A 1 80 ? -14.568 19.842 19.632 1.00 28.92 80 LEU A N 1
ATOM 596 C CA . LEU A 1 80 ? -13.663 21.004 19.670 1.00 21.39 80 LEU A CA 1
ATOM 597 C C . LEU A 1 80 ? -12.642 20.835 20.788 1.00 23.22 80 LEU A C 1
ATOM 598 O O . LEU A 1 80 ? -12.974 20.368 21.877 1.00 24.52 80 LEU A O 1
ATOM 603 N N . SER A 1 81 ? -11.390 21.178 20.509 1.00 22.84 81 SER A N 1
ATOM 604 C CA . SER A 1 81 ? -10.312 20.805 21.413 1.00 24.14 81 SER A CA 1
ATOM 605 C C . SER A 1 81 ? -9.394 21.964 21.746 1.00 22.58 81 SER A C 1
ATOM 606 O O . SER A 1 81 ? -8.426 21.797 22.479 1.00 23.17 81 SER A O 1
ATOM 609 N N . ARG A 1 82 ? -9.700 23.149 21.230 1.00 17.69 82 ARG A N 1
ATOM 610 C CA . ARG A 1 82 ? -8.866 24.306 21.516 1.00 19.48 82 ARG A CA 1
ATOM 611 C C . ARG A 1 82 ? -9.752 25.528 21.645 1.00 19.62 82 ARG A C 1
ATOM 612 O O . ARG A 1 82 ? -10.807 25.575 21.029 1.00 18.91 82 ARG A O 1
ATOM 620 N N . PHE A 1 83 ? -9.364 26.491 22.474 1.00 15.29 83 PHE A N 1
ATOM 621 C CA . PHE A 1 83 ? -10.096 27.751 22.495 1.00 14.81 83 PHE A CA 1
ATOM 622 C C . PHE A 1 83 ? -9.193 28.920 22.815 1.00 20.42 83 PHE A C 1
ATOM 623 O O . PHE A 1 83 ? -8.122 28.750 23.379 1.00 18.48 83 PHE A O 1
ATOM 631 N N . ARG A 1 84 ? -9.637 30.108 22.434 1.00 14.34 84 ARG A N 1
ATOM 632 C CA . ARG A 1 84 ? -8.936 31.330 22.777 1.00 13.63 84 ARG A CA 1
ATOM 633 C C . ARG A 1 84 ? -9.956 32.269 23.384 1.00 17.93 84 ARG A C 1
ATOM 634 O O . ARG A 1 84 ? -11.076 32.410 22.879 1.00 17.27 84 ARG A O 1
ATOM 642 N N . VAL A 1 85 ? -9.590 32.874 24.503 1.00 15.99 85 VAL A N 1
ATOM 643 C CA . VAL A 1 85 ? -10.408 33.906 25.103 1.00 16.06 85 VAL A CA 1
ATOM 644 C C . VAL A 1 85 ? -9.945 35.246 24.551 1.00 19.11 85 VAL A C 1
ATOM 645 O O . VAL A 1 85 ? -8.762 35.612 24.690 1.00 19.99 85 VAL A O 1
ATOM 649 N N . VAL A 1 86 ? -10.861 35.949 23.897 1.00 17.50 86 VAL A N 1
ATOM 650 C CA . VAL A 1 86 ? -10.543 37.194 23.200 1.00 17.24 86 VAL A CA 1
ATOM 651 C C . VAL A 1 86 ? -11.461 38.335 23.634 1.00 20.17 86 VAL A C 1
ATOM 652 O O . VAL A 1 86 ? -12.496 38.115 24.286 1.00 20.25 86 VAL A O 1
ATOM 656 N N . ASP A 1 87 ? -11.087 39.560 23.281 1.00 21.24 87 ASP A N 1
ATOM 657 C CA . ASP A 1 87 ? -11.964 40.705 23.511 1.00 22.62 87 ASP A CA 1
ATOM 658 C C . ASP A 1 87 ? -13.273 40.533 22.744 1.00 19.55 87 ASP A C 1
ATOM 659 O O . ASP A 1 87 ? -13.318 39.843 21.731 1.00 22.50 87 ASP A O 1
ATOM 664 N N . ASP A 1 88 ? -14.342 41.155 23.229 1.00 24.17 88 ASP A N 1
ATOM 665 C CA . ASP A 1 88 ? -15.649 41.013 22.595 1.00 25.34 88 ASP A CA 1
ATOM 666 C C . ASP A 1 88 ? -15.682 41.451 21.127 1.00 28.57 88 ASP A C 1
ATOM 667 O O . ASP A 1 88 ? -16.488 40.947 20.342 1.00 29.38 88 ASP A O 1
ATOM 672 N N . ASP A 1 89 ? -14.801 42.374 20.748 1.00 22.67 89 ASP A N 1
ATOM 673 C CA . ASP A 1 89 ? -14.831 42.907 19.398 1.00 25.49 89 ASP A CA 1
ATOM 674 C C . ASP A 1 89 ? -13.729 42.308 18.531 1.00 25.94 89 ASP A C 1
ATOM 675 O O . ASP A 1 89 ? -13.489 42.756 17.409 1.00 25.28 89 ASP A O 1
ATOM 680 N N . THR A 1 90 ? -13.064 41.287 19.055 1.00 21.47 90 THR A N 1
ATOM 681 C CA . THR A 1 90 ? -12.153 40.488 18.243 1.00 20.83 90 THR A CA 1
ATOM 682 C C . THR A 1 90 ? -12.978 39.584 17.337 1.00 23.69 90 THR A C 1
ATOM 683 O O . THR A 1 90 ? -14.016 39.066 17.750 1.00 24.62 90 THR A O 1
ATOM 687 N N . ARG A 1 91 ? -12.522 39.417 16.097 1.00 20.50 91 ARG A N 1
ATOM 688 C CA . ARG A 1 91 ? -13.298 38.741 15.064 1.00 23.56 91 ARG A CA 1
ATOM 689 C C . ARG A 1 91 ? -12.757 37.384 14.675 1.00 23.54 91 ARG A C 1
ATOM 690 O O . ARG A 1 91 ? -11.566 37.234 14.393 1.00 20.63 91 ARG A O 1
ATOM 698 N N . ALA A 1 92 ? -13.652 36.401 14.626 1.00 17.30 92 ALA A N 1
ATOM 699 C CA . ALA A 1 92 ? -13.327 35.131 13.995 1.00 17.39 92 ALA A CA 1
ATOM 700 C C . ALA A 1 92 ? -13.510 35.280 12.497 1.00 14.76 92 ALA A C 1
ATOM 701 O O . ALA A 1 92 ? -14.592 35.600 12.017 1.00 20.68 92 ALA A O 1
ATOM 703 N N . ILE A 1 93 ? -12.426 35.062 11.759 1.00 15.09 93 ILE A N 1
ATOM 704 C CA . ILE A 1 93 ? -12.466 35.087 10.311 1.00 16.18 93 ILE A CA 1
ATOM 705 C C . ILE A 1 93 ? -12.781 33.685 9.825 1.00 16.40 93 ILE A C 1
ATOM 706 O O . ILE A 1 93 ? -12.055 32.725 10.163 1.00 19.29 93 ILE A O 1
ATOM 711 N N . SER A 1 94 ? -13.847 33.585 9.025 1.00 15.99 94 SER A N 1
ATOM 712 C CA . SER A 1 94 ? -14.320 32.292 8.537 1.00 15.91 94 SER A CA 1
ATOM 713 C C . SER A 1 94 ? -14.657 32.295 7.045 1.00 19.74 94 SER A C 1
ATOM 714 O O . SER A 1 94 ? -15.134 33.293 6.511 1.00 17.34 94 SER A O 1
ATOM 717 N N . PHE A 1 95 ? -14.378 31.170 6.391 1.00 17.70 95 PHE A N 1
ATOM 718 C CA . PHE A 1 95 ? -14.657 30.949 4.966 1.00 15.85 95 PHE A CA 1
ATOM 719 C C . PHE A 1 95 ? -15.628 29.794 4.749 1.00 16.84 95 PHE A C 1
ATOM 720 O O . PHE A 1 95 ? -15.573 28.793 5.483 1.00 18.02 95 PHE A O 1
ATOM 728 N N . LEU A 1 96 ? -16.466 29.903 3.718 1.00 16.01 96 LEU A N 1
ATOM 729 C CA . LEU A 1 96 ? -17.213 28.761 3.186 1.00 18.01 96 LEU A CA 1
ATOM 730 C C . LEU A 1 96 ? -16.895 28.646 1.689 1.00 18.64 96 LEU A C 1
ATOM 731 O O . LEU A 1 96 ? -17.035 29.623 0.949 1.00 22.62 96 LEU A O 1
ATOM 736 N N . PHE A 1 97 ? -16.475 27.458 1.252 1.00 17.58 97 PHE A N 1
ATOM 737 C CA . PHE A 1 97 ? -15.968 27.266 -0.107 1.00 18.02 97 PHE A CA 1
ATOM 738 C C . PHE A 1 97 ? -17.019 26.662 -1.030 1.00 19.69 97 PHE A C 1
ATOM 739 O O . PHE A 1 97 ? -17.508 25.553 -0.790 1.00 19.52 97 PHE A O 1
ATOM 747 N N . LYS A 1 98 ? -17.352 27.408 -2.080 1.00 19.19 98 LYS A N 1
ATOM 748 C CA . LYS A 1 98 ? -18.353 26.989 -3.053 1.00 19.36 98 LYS A CA 1
ATOM 749 C C . LYS A 1 98 ? -17.736 26.870 -4.424 1.00 18.91 98 LYS A C 1
ATOM 750 O O . LYS A 1 98 ? -16.656 27.410 -4.691 1.00 22.58 98 LYS A O 1
ATOM 756 N N . ASP A 1 99 ? -18.435 26.150 -5.290 1.00 22.81 99 ASP A N 1
ATOM 757 C CA . ASP A 1 99 ? -17.991 25.894 -6.643 1.00 21.95 99 ASP A CA 1
ATOM 758 C C . ASP A 1 99 ? -19.148 26.144 -7.599 1.00 24.13 99 ASP A C 1
ATOM 759 O O . ASP A 1 99 ? -20.191 25.497 -7.503 1.00 26.47 99 ASP A O 1
ATOM 764 N N . ALA A 1 100 ? -18.963 27.088 -8.511 1.00 22.58 100 ALA A N 1
ATOM 765 C CA . ALA A 1 100 ? -20.012 27.443 -9.461 1.00 27.91 100 ALA A CA 1
ATOM 766 C C . ALA A 1 100 ? -19.771 26.830 -10.836 1.00 31.81 100 ALA A C 1
ATOM 767 O O . ALA A 1 100 ? -20.515 27.117 -11.776 1.00 34.55 100 ALA A O 1
ATOM 769 N N . THR A 1 101 ? -18.745 25.987 -10.949 1.00 26.77 101 THR A N 1
ATOM 770 C CA . THR A 1 101 ? -18.342 25.446 -12.250 1.00 29.59 101 THR A CA 1
ATOM 771 C C . THR A 1 101 ? -18.941 24.080 -12.590 1.00 29.56 101 THR A C 1
ATOM 772 O O . THR A 1 101 ? -18.583 23.477 -13.613 1.00 31.45 101 THR A O 1
ATOM 776 N N . GLY A 1 102 ? -19.831 23.581 -11.741 1.00 30.17 102 GLY A N 1
ATOM 777 C CA . GLY A 1 102 ? -20.548 22.350 -12.033 1.00 28.08 102 GLY A CA 1
ATOM 778 C C . GLY A 1 102 ? -19.926 21.071 -11.501 1.00 23.20 102 GLY A C 1
ATOM 779 O O . GLY A 1 102 ? -20.303 19.982 -11.916 1.00 26.80 102 GLY A O 1
ATOM 780 N N . GLY A 1 103 ? -18.989 21.198 -10.567 1.00 27.39 103 GLY A N 1
ATOM 781 C CA . GLY A 1 103 ? -18.307 20.038 -10.025 1.00 25.14 103 GLY A CA 1
ATOM 782 C C . GLY A 1 103 ? -19.112 19.259 -9.001 1.00 30.18 103 GLY A C 1
ATOM 783 O O . GLY A 1 103 ? -20.135 19.735 -8.494 1.00 31.38 103 GLY A O 1
ATOM 784 N N . ALA A 1 104 ? -18.640 18.050 -8.703 1.00 25.59 104 ALA A N 1
ATOM 785 C CA . ALA A 1 104 ? -19.225 17.218 -7.658 1.00 30.16 104 ALA A CA 1
ATOM 786 C C . ALA A 1 104 ? -18.917 17.800 -6.287 1.00 28.17 104 ALA A C 1
ATOM 787 O O . ALA A 1 104 ? -17.996 18.603 -6.137 1.00 27.49 104 ALA A O 1
ATOM 789 N N . ASP A 1 105 ? -19.695 17.403 -5.286 1.00 28.85 105 ASP A N 1
ATOM 790 C CA . ASP A 1 105 ? -19.370 17.758 -3.913 1.00 29.26 105 ASP A CA 1
ATOM 791 C C . ASP A 1 105 ? -17.952 17.331 -3.576 1.00 24.21 105 ASP A C 1
ATOM 792 O O . ASP A 1 105 ? -17.553 16.200 -3.864 1.00 26.69 105 ASP A O 1
ATOM 797 N N . LYS A 1 106 ? -17.206 18.258 -2.984 1.00 24.81 106 LYS A N 1
ATOM 798 C CA . LYS A 1 106 ? -15.830 18.047 -2.542 1.00 23.49 106 LYS A CA 1
ATOM 799 C C . LYS A 1 106 ? -14.876 17.796 -3.703 1.00 23.10 106 LYS A C 1
ATOM 800 O O . LYS A 1 106 ? -13.783 17.292 -3.492 1.00 24.02 106 LYS A O 1
ATOM 806 N N . GLN A 1 107 ? -15.276 18.163 -4.914 1.00 22.56 107 GLN A N 1
ATOM 807 C CA . GLN A 1 107 ? -14.366 17.984 -6.048 1.00 20.68 107 GLN A CA 1
ATOM 808 C C . GLN A 1 107 ? -13.156 18.908 -5.924 1.00 21.43 107 GLN A C 1
ATOM 809 O O . GLN A 1 107 ? -12.046 18.555 -6.341 1.00 22.07 107 GLN A O 1
ATOM 815 N N . TYR A 1 108 ? -13.364 20.090 -5.352 1.00 20.48 108 TYR A N 1
ATOM 816 C CA . TYR A 1 108 ? -12.281 21.062 -5.204 1.00 18.74 108 TYR A CA 1
ATOM 817 C C . TYR A 1 108 ? -11.980 21.296 -3.749 1.00 22.88 108 TYR A C 1
ATOM 818 O O . TYR A 1 108 ? -12.873 21.211 -2.905 1.00 19.49 108 TYR A O 1
ATOM 827 N N . SER A 1 109 ? -10.712 21.561 -3.454 1.00 17.95 109 SER A N 1
ATOM 828 C CA . SER A 1 109 ? -10.319 21.950 -2.103 1.00 17.75 109 SER A CA 1
ATOM 829 C C . SER A 1 109 ? -9.667 23.311 -2.117 1.00 18.42 109 SER A C 1
ATOM 830 O O . SER A 1 109 ? -8.978 23.685 -3.080 1.00 18.97 109 SER A O 1
ATOM 833 N N . LEU A 1 110 ? -9.909 24.037 -1.032 1.00 16.75 110 LEU A N 1
ATOM 834 C CA . LEU A 1 110 ? -9.266 25.293 -0.742 1.00 14.75 110 LEU A CA 1
ATOM 835 C C . LEU A 1 110 ? -8.486 25.105 0.561 1.00 18.96 110 LEU A C 1
ATOM 836 O O . LEU A 1 110 ? -9.072 24.952 1.634 1.00 18.64 110 LEU A O 1
ATOM 841 N N . LYS A 1 111 ? -7.166 25.042 0.445 1.00 18.55 111 LYS A N 1
ATOM 842 C CA . LYS A 1 111 ? -6.293 24.942 1.597 1.00 17.49 111 LYS A CA 1
ATOM 843 C C . LYS A 1 111 ? -5.857 26.335 2.010 1.00 19.03 111 LYS A C 1
ATOM 844 O O . LYS A 1 111 ? -5.374 27.115 1.178 1.00 18.13 111 LYS A O 1
ATOM 850 N N . VAL A 1 112 ? -6.032 26.645 3.292 1.00 13.10 112 VAL A N 1
ATOM 851 C CA . VAL A 1 112 ? -5.716 27.957 3.806 1.00 14.51 112 VAL A CA 1
ATOM 852 C C . VAL A 1 112 ? -4.705 27.777 4.926 1.00 20.12 112 VAL A C 1
ATOM 853 O O . VAL A 1 112 ? -5.016 27.167 5.945 1.00 19.74 112 VAL A O 1
ATOM 857 N N . ASP A 1 113 ? -3.477 28.254 4.721 1.00 17.88 113 ASP A N 1
ATOM 858 C CA . ASP A 1 113 ? -2.422 27.974 5.685 1.00 18.93 113 ASP A CA 1
ATOM 859 C C . ASP A 1 113 ? -2.394 29.002 6.799 1.00 20.42 113 ASP A C 1
ATOM 860 O O . ASP A 1 113 ? -1.450 29.784 6.908 1.00 24.89 113 ASP A O 1
ATOM 865 N N . ALA A 1 114 ? -3.441 29.012 7.616 1.00 17.23 114 ALA A N 1
ATOM 866 C CA . ALA A 1 114 ? -3.551 29.980 8.693 1.00 20.89 114 ALA A CA 1
ATOM 867 C C . ALA A 1 114 ? -2.546 29.693 9.797 1.00 21.62 114 ALA A C 1
ATOM 868 O O . ALA A 1 114 ? -2.580 28.632 10.421 1.00 25.52 114 ALA A O 1
ATOM 870 N N . ARG A 1 115 ? -1.660 30.645 10.056 1.00 19.89 115 ARG A N 1
ATOM 871 C CA . ARG A 1 115 ? -0.579 30.364 10.981 1.00 27.27 115 ARG A CA 1
ATOM 872 C C . ARG A 1 115 ? -1.027 30.502 12.435 1.00 31.27 115 ARG A C 1
ATOM 873 O O . ARG A 1 115 ? -0.410 29.911 13.325 1.00 35.35 115 ARG A O 1
ATOM 881 N N . ASP A 1 116 ? -2.113 31.239 12.677 1.00 25.28 116 ASP A N 1
ATOM 882 C CA . ASP A 1 116 ? -2.587 31.416 14.045 1.00 26.14 116 ASP A CA 1
ATOM 883 C C . ASP A 1 116 ? -3.492 30.254 14.471 1.00 25.96 116 ASP A C 1
ATOM 884 O O . ASP A 1 116 ? -3.248 29.635 15.506 1.00 29.00 116 ASP A O 1
ATOM 889 N N . VAL A 1 117 ? -4.495 29.916 13.663 1.00 20.23 117 VAL A N 1
ATOM 890 C CA . VAL A 1 117 ? -5.445 28.885 14.062 1.00 22.33 117 VAL A CA 1
ATOM 891 C C . VAL A 1 117 ? -5.102 27.504 13.498 1.00 21.01 117 VAL A C 1
ATOM 892 O O . VAL A 1 117 ? -5.669 26.500 13.912 1.00 22.11 117 VAL A O 1
ATOM 896 N N . GLY A 1 118 ? -4.167 27.441 12.556 1.00 19.62 118 GLY A N 1
ATOM 897 C CA . GLY A 1 118 ? -3.774 26.166 11.980 1.00 22.20 118 GLY A CA 1
ATOM 898 C C . GLY A 1 118 ? -4.328 25.979 10.586 1.00 24.01 118 GLY A C 1
ATOM 899 O O . GLY A 1 118 ? -5.325 26.606 10.231 1.00 22.19 118 GLY A O 1
ATOM 900 N N . THR A 1 119 ? -3.672 25.133 9.797 1.00 21.83 119 THR A N 1
ATOM 901 C CA . THR A 1 119 ? -4.099 24.840 8.433 1.00 19.00 119 THR A CA 1
ATOM 902 C C . THR A 1 119 ? -5.543 24.348 8.367 1.00 18.27 119 THR A C 1
ATOM 903 O O . THR A 1 119 ? -5.959 23.485 9.157 1.00 19.30 119 THR A O 1
ATOM 907 N N . VAL A 1 120 ? -6.292 24.887 7.405 1.00 17.80 120 VAL A N 1
ATOM 908 C CA . VAL A 1 120 ? -7.667 24.464 7.168 1.00 15.54 120 VAL A CA 1
ATOM 909 C C . VAL A 1 120 ? -7.800 23.970 5.738 1.00 18.04 120 VAL A C 1
ATOM 910 O O . VAL A 1 120 ? -7.267 24.581 4.819 1.00 20.89 120 VAL A O 1
ATOM 914 N N . MET A 1 121 ? -8.483 22.849 5.565 1.00 15.47 121 MET A N 1
ATOM 915 C CA . MET A 1 121 ? -8.820 22.309 4.266 1.00 15.31 121 MET A CA 1
ATOM 916 C C . MET A 1 121 ? -10.318 22.386 4.079 1.00 18.94 121 MET A C 1
ATOM 917 O O . MET A 1 121 ? -11.058 21.664 4.743 1.00 23.51 121 MET A O 1
ATOM 922 N N . LEU A 1 122 ? -10.768 23.292 3.214 1.00 16.33 122 LEU A N 1
ATOM 923 C CA . LEU A 1 122 ? -12.188 23.435 2.914 1.00 18.44 122 LEU A CA 1
ATOM 924 C C . LEU A 1 122 ? -12.516 22.709 1.628 1.00 20.11 122 LEU A C 1
ATOM 925 O O . LEU A 1 122 ? -11.747 22.772 0.683 1.00 20.50 122 LEU A O 1
ATOM 930 N N . TYR A 1 123 ? -13.650 22.027 1.586 1.00 18.49 123 TYR A N 1
ATOM 931 C CA . TYR A 1 123 ? -14.069 21.345 0.371 1.00 19.56 123 TYR A CA 1
ATOM 932 C C . TYR A 1 123 ? -15.282 22.017 -0.236 1.00 22.51 123 TYR A C 1
ATOM 933 O O . TYR A 1 123 ? -16.133 22.574 0.482 1.00 21.74 123 TYR A O 1
ATOM 942 N N . SER A 1 124 ? -15.361 21.975 -1.563 1.00 17.77 124 SER A N 1
ATOM 943 C CA . SER A 1 124 ? -16.386 22.730 -2.268 1.00 19.10 124 SER A CA 1
ATOM 944 C C . SER A 1 124 ? -17.769 22.097 -2.111 1.00 20.48 124 SER A C 1
ATOM 945 O O . SER A 1 124 ? -17.924 20.870 -2.177 1.00 21.55 124 SER A O 1
ATOM 948 N N . ASN A 1 125 ? -18.765 22.956 -1.924 1.00 20.81 125 ASN A N 1
ATOM 949 C CA . ASN A 1 125 ? -20.160 22.522 -1.894 1.00 23.07 125 ASN A CA 1
ATOM 950 C C . ASN A 1 125 ? -20.353 21.349 -0.935 1.00 26.02 125 ASN A C 1
ATOM 951 O O . ASN A 1 125 ? -20.999 20.354 -1.273 1.00 31.28 125 ASN A O 1
ATOM 956 N N . ASP A 1 126 ? -19.764 21.477 0.251 1.00 25.94 126 ASP A N 1
ATOM 957 C CA . ASP A 1 126 ? -19.642 20.378 1.206 1.00 26.73 126 ASP A CA 1
ATOM 958 C C . ASP A 1 126 ? -20.544 20.611 2.420 1.00 34.19 126 ASP A C 1
ATOM 959 O O . ASP A 1 126 ? -20.310 20.089 3.510 1.00 44.37 126 ASP A O 1
ATOM 964 N N . GLY A 1 127 ? -21.589 21.398 2.221 1.00 33.08 127 GLY A N 1
ATOM 965 C CA . GLY A 1 127 ? -22.512 21.691 3.298 1.00 36.82 127 GLY A CA 1
ATOM 966 C C . GLY A 1 127 ? -22.414 23.142 3.703 1.00 39.96 127 GLY A C 1
ATOM 967 O O . GLY A 1 127 ? -21.995 23.987 2.906 1.00 37.82 127 GLY A O 1
ATOM 968 N N . ASP A 1 128 ? -22.776 23.430 4.950 1.00 33.06 128 ASP A N 1
ATOM 969 C CA . ASP A 1 128 ? -22.924 24.809 5.387 1.00 36.25 128 ASP A CA 1
ATOM 970 C C . ASP A 1 128 ? -21.980 25.223 6.506 1.00 27.23 128 ASP A C 1
ATOM 971 O O . ASP A 1 128 ? -22.054 26.355 6.979 1.00 34.83 128 ASP A O 1
ATOM 976 N N . GLU A 1 129 ? -21.105 24.326 6.955 1.00 28.76 129 GLU A N 1
ATOM 977 C CA . GLU A 1 129 ? -20.223 24.670 8.067 1.00 29.10 129 GLU A CA 1
ATOM 978 C C . GLU A 1 129 ? -19.053 25.515 7.588 1.00 28.95 129 GLU A C 1
ATOM 979 O O . GLU A 1 129 ? -18.278 25.084 6.731 1.00 31.15 129 GLU A O 1
ATOM 985 N N . TYR A 1 130 ? -18.938 26.725 8.133 1.00 26.73 130 TYR A N 1
ATOM 986 C CA . TYR A 1 130 ? -17.796 27.581 7.839 1.00 20.97 130 TYR A CA 1
ATOM 987 C C . TYR A 1 130 ? -16.541 27.041 8.503 1.00 21.21 130 TYR A C 1
ATOM 988 O O . TYR A 1 130 ? -16.609 26.319 9.500 1.00 26.54 130 TYR A O 1
ATOM 997 N N . GLY A 1 131 ? -15.388 27.386 7.943 1.00 18.97 131 GLY A N 1
ATOM 998 C CA . GLY A 1 131 ? -14.135 27.060 8.573 1.00 18.94 131 GLY A CA 1
ATOM 999 C C . GLY A 1 131 ? -13.445 28.295 9.115 1.00 18.92 131 GLY A C 1
ATOM 1000 O O . GLY A 1 131 ? -13.376 29.321 8.446 1.00 17.55 131 GLY A O 1
ATOM 1001 N N . LEU A 1 132 ? -12.916 28.173 10.324 1.00 16.79 132 LEU A N 1
ATOM 1002 C CA . LEU A 1 132 ? -12.186 29.244 10.970 1.00 16.42 132 LEU A CA 1
ATOM 1003 C C . LEU A 1 132 ? -10.808 29.363 10.328 1.00 18.91 132 LEU A C 1
ATOM 1004 O O . LEU A 1 132 ? -10.022 28.415 10.376 1.00 19.72 132 LEU A O 1
ATOM 1009 N N . VAL A 1 133 ? -10.516 30.512 9.715 1.00 16.57 133 VAL A N 1
ATOM 1010 C CA . VAL A 1 133 ? -9.250 30.679 9.002 1.00 14.20 133 VAL A CA 1
ATOM 1011 C C . VAL A 1 133 ? -8.418 31.835 9.558 1.00 17.93 133 VAL A C 1
ATOM 1012 O O . VAL A 1 133 ? -7.325 32.147 9.043 1.00 19.50 133 VAL A O 1
ATOM 1016 N N . GLY A 1 134 ? -8.898 32.474 10.621 1.00 17.94 134 GLY A N 1
ATOM 1017 C CA . GLY A 1 134 ? -8.053 33.461 11.281 1.00 16.79 134 GLY A CA 1
ATOM 1018 C C . GLY A 1 134 ? -8.747 34.109 12.462 1.00 16.13 134 GLY A C 1
ATOM 1019 O O . GLY A 1 134 ? -9.960 33.951 12.621 1.00 17.48 134 GLY A O 1
ATOM 1020 N N . ILE A 1 135 ? -7.991 34.808 13.303 1.00 17.24 135 ILE A N 1
ATOM 1021 C CA . ILE A 1 135 ? -8.577 35.588 14.393 1.00 15.69 135 ILE A CA 1
ATOM 1022 C C . ILE A 1 135 ? -7.949 36.967 14.332 1.00 19.25 135 ILE A C 1
ATOM 1023 O O . ILE A 1 135 ? -6.726 37.084 14.315 1.00 23.15 135 ILE A O 1
ATOM 1028 N N . MET A 1 136 ? -8.770 38.006 14.269 1.00 17.56 136 MET A N 1
ATOM 1029 C CA . MET A 1 136 ? -8.232 39.358 14.150 1.00 20.27 136 MET A CA 1
ATOM 1030 C C . MET A 1 136 ? -8.849 40.286 15.163 1.00 20.26 136 MET A C 1
ATOM 1031 O O . MET A 1 136 ? -10.047 40.538 15.117 1.00 22.99 136 MET A O 1
ATOM 1036 N N . PRO A 1 137 ? -8.020 40.823 16.063 1.00 25.23 137 PRO A N 1
ATOM 1037 C CA . PRO A 1 137 ? -8.500 41.827 17.016 1.00 23.40 137 PRO A CA 1
ATOM 1038 C C . PRO A 1 137 ? -8.928 43.102 16.303 1.00 29.60 137 PRO A C 1
ATOM 1039 O O . PRO A 1 137 ? -8.480 43.371 15.182 1.00 26.19 137 PRO A O 1
ATOM 1043 N N . GLU A 1 138 ? -9.801 43.874 16.941 1.00 28.10 138 GLU A N 1
ATOM 1044 C CA . GLU A 1 138 ? -10.236 45.148 16.386 1.00 32.75 138 GLU A CA 1
ATOM 1045 C C . GLU A 1 138 ? -9.001 46.010 16.147 1.00 29.70 138 GLU A C 1
ATOM 1046 O O . GLU A 1 138 ? -8.149 46.134 17.026 1.00 29.97 138 GLU A O 1
ATOM 1052 N N . GLY A 1 139 ? -8.886 46.551 14.938 1.00 33.95 139 GLY A N 1
ATOM 1053 C CA . GLY A 1 139 ? -7.737 47.356 14.562 1.00 35.20 139 GLY A CA 1
ATOM 1054 C C . GLY A 1 139 ? -6.452 46.553 14.561 1.00 39.06 139 GLY A C 1
ATOM 1055 O O . GLY A 1 139 ? -5.369 47.097 14.775 1.00 42.95 139 GLY A O 1
ATOM 1056 N N . GLY A 1 140 ? -6.570 45.249 14.326 1.00 31.96 140 GLY A N 1
ATOM 1057 C CA . GLY A 1 140 ? -5.425 44.362 14.384 1.00 33.29 140 GLY A CA 1
ATOM 1058 C C . GLY A 1 140 ? -4.490 44.560 13.210 1.00 35.95 140 GLY A C 1
ATOM 1059 O O . GLY A 1 140 ? -4.828 45.245 12.247 1.00 34.68 140 GLY A O 1
ATOM 1060 N N . PRO A 1 141 ? -3.298 43.959 13.286 1.00 33.99 141 PRO A N 1
ATOM 1061 C CA . PRO A 1 141 ? -2.388 44.039 12.141 1.00 34.52 141 PRO A CA 1
ATOM 1062 C C . PRO A 1 141 ? -2.946 43.250 10.959 1.00 26.19 141 PRO A C 1
ATOM 1063 O O . PRO A 1 141 ? -3.687 42.286 11.173 1.00 25.95 141 PRO A O 1
ATOM 1067 N N . PRO A 1 142 ? -2.618 43.667 9.727 1.00 26.04 142 PRO A N 1
ATOM 1068 C CA . PRO A 1 142 ? -3.053 42.944 8.523 1.00 22.33 142 PRO A CA 1
ATOM 1069 C C . PRO A 1 142 ? -2.323 41.628 8.423 1.00 23.89 142 PRO A C 1
ATOM 1070 O O . PRO A 1 142 ? -1.260 41.477 9.028 1.00 22.38 142 PRO A O 1
ATOM 1074 N N . VAL A 1 143 ? -2.889 40.680 7.684 1.00 20.14 143 VAL A N 1
ATOM 1075 C CA . VAL A 1 143 ? -2.351 39.327 7.647 1.00 20.70 143 VAL A CA 1
ATOM 1076 C C . VAL A 1 143 ? -2.392 38.799 6.231 1.00 18.90 143 VAL A C 1
ATOM 1077 O O . VAL A 1 143 ? -3.353 39.034 5.529 1.00 20.29 143 VAL A O 1
ATOM 1081 N N . THR A 1 144 ? -1.321 38.144 5.785 1.00 19.15 144 THR A N 1
ATOM 1082 C CA . THR A 1 144 ? -1.348 37.419 4.519 1.00 17.89 144 THR A CA 1
ATOM 1083 C C . THR A 1 144 ? -1.281 35.930 4.804 1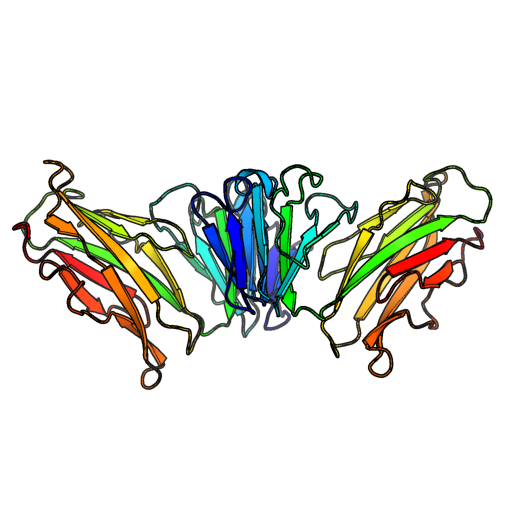.00 20.68 144 THR A C 1
ATOM 1084 O O . THR A 1 144 ? -0.439 35.481 5.585 1.00 23.97 144 THR A O 1
ATOM 1088 N N . THR A 1 145 ? -2.178 35.169 4.176 1.00 18.98 145 THR A N 1
ATOM 1089 C CA . THR A 1 145 ? -2.273 33.733 4.399 1.00 18.78 145 THR A CA 1
ATOM 1090 C C . THR A 1 145 ? -2.261 33.000 3.066 1.00 20.06 145 THR A C 1
ATOM 1091 O O . THR A 1 145 ? -3.010 33.338 2.151 1.00 20.23 145 THR A O 1
ATOM 1095 N N . ALA A 1 146 ? -1.389 32.006 2.939 1.00 18.16 146 ALA A N 1
ATOM 1096 C CA . ALA A 1 146 ? -1.270 31.304 1.664 1.00 16.64 146 ALA A CA 1
ATOM 1097 C C . ALA A 1 146 ? -2.513 30.473 1.389 1.00 17.80 146 ALA A C 1
ATOM 1098 O O . ALA A 1 146 ? -3.089 29.890 2.309 1.00 18.52 146 ALA A O 1
ATOM 1100 N N . VAL A 1 147 ? -2.923 30.419 0.123 1.00 15.16 147 VAL A N 1
ATOM 1101 C CA . VAL A 1 147 ? -4.051 29.570 -0.257 1.00 16.90 147 VAL A CA 1
ATOM 1102 C C . VAL A 1 147 ? -3.724 28.708 -1.480 1.00 20.66 147 VAL A C 1
ATOM 1103 O O . VAL A 1 147 ? -2.908 29.080 -2.340 1.00 19.03 147 VAL A O 1
ATOM 1107 N N . TYR A 1 148 ? -4.370 27.545 -1.554 1.00 15.99 148 TYR A N 1
ATOM 1108 C CA . TYR A 1 148 ? -4.104 26.584 -2.628 1.00 17.85 148 TYR A CA 1
ATOM 1109 C C . TYR A 1 148 ? -5.425 25.981 -3.060 1.00 17.60 148 TYR A C 1
ATOM 1110 O O . TYR A 1 148 ? -6.167 25.456 -2.233 1.00 18.67 148 TYR A O 1
ATOM 1119 N N . VAL A 1 149 ? -5.713 26.057 -4.352 1.00 16.04 149 VAL A N 1
ATOM 1120 C CA . VAL A 1 149 ? -6.956 25.541 -4.903 1.00 19.32 149 VAL A CA 1
ATOM 1121 C C . VAL A 1 149 ? -6.649 24.347 -5.776 1.00 20.59 149 VAL A C 1
ATOM 1122 O O . VAL A 1 149 ? -5.940 24.482 -6.802 1.00 19.83 149 VAL A O 1
ATOM 1126 N N . ARG A 1 150 ? -7.196 23.195 -5.387 1.00 16.67 150 ARG A N 1
ATOM 1127 C CA . ARG A 1 150 ? -6.868 21.947 -6.065 1.00 17.65 150 ARG A CA 1
ATOM 1128 C C . ARG A 1 150 ? -8.110 21.210 -6.531 1.00 24.60 150 ARG A C 1
ATOM 1129 O O . ARG A 1 150 ? -9.134 21.238 -5.857 1.00 19.62 150 ARG A O 1
ATOM 1137 N N . ASP A 1 151 ? -8.028 20.557 -7.684 1.00 21.31 151 ASP A N 1
ATOM 1138 C CA . ASP A 1 151 ? -9.056 19.596 -8.076 1.00 25.74 151 ASP A CA 1
ATOM 1139 C C . ASP A 1 151 ? -8.669 18.268 -7.438 1.00 29.08 151 ASP A C 1
ATOM 1140 O O . ASP A 1 151 ? -7.661 17.675 -7.799 1.00 26.97 151 ASP A O 1
ATOM 1145 N N . GLU A 1 152 ? -9.474 17.809 -6.486 1.00 24.85 152 GLU A N 1
ATOM 1146 C CA . GLU A 1 152 ? -9.134 16.638 -5.686 1.00 27.69 152 GLU A CA 1
ATOM 1147 C C . GLU A 1 152 ? -9.246 15.334 -6.461 1.00 28.03 152 GLU A C 1
ATOM 1148 O O . GLU A 1 152 ? -8.603 14.340 -6.116 1.00 31.74 152 GLU A O 1
ATOM 1154 N N . HIS A 1 153 ? -10.083 15.332 -7.486 1.00 29.16 153 HIS A N 1
ATOM 1155 C CA . HIS A 1 153 ? -10.238 14.145 -8.318 1.00 33.39 153 HIS A CA 1
ATOM 1156 C C . HIS A 1 153 ? -8.978 13.937 -9.139 1.00 37.77 153 HIS A C 1
ATOM 1157 O O . HIS A 1 153 ? -8.320 12.897 -9.047 1.00 39.92 153 HIS A O 1
ATOM 1164 N N . SER A 1 154 ? -8.637 14.951 -9.926 1.00 36.96 154 SER A N 1
ATOM 1165 C CA . SER A 1 154 ? -7.506 14.859 -10.840 1.00 37.40 154 SER A CA 1
ATOM 1166 C C . SER A 1 154 ? -6.171 15.064 -10.122 1.00 34.32 154 SER A C 1
ATOM 1167 O O . SER A 1 154 ? -5.152 14.509 -10.535 1.00 37.65 154 SER A O 1
ATOM 1170 N N . GLY A 1 155 ? -6.177 15.850 -9.046 1.00 30.78 155 GLY A N 1
ATOM 1171 C CA . GLY A 1 155 ? -4.969 16.129 -8.288 1.00 31.21 155 GLY A CA 1
ATOM 1172 C C . GLY A 1 155 ? -4.320 17.428 -8.725 1.00 29.01 155 GLY A C 1
ATOM 1173 O O . GLY A 1 155 ? -3.390 17.910 -8.091 1.00 29.95 155 GLY A O 1
ATOM 1174 N N . VAL A 1 156 ? -4.834 17.991 -9.813 1.00 30.00 156 VAL A N 1
ATOM 1175 C CA . VAL A 1 156 ? -4.273 19.182 -10.443 1.00 32.09 156 VAL A CA 1
ATOM 1176 C C . VAL A 1 156 ? -4.596 20.471 -9.695 1.00 32.87 156 VAL A C 1
ATOM 1177 O O . VAL A 1 156 ? -5.749 20.717 -9.334 1.00 26.75 156 VAL A O 1
ATOM 1181 N N . TYR A 1 157 ? -3.580 21.299 -9.479 1.00 27.21 157 TYR A N 1
ATOM 1182 C CA . TYR A 1 157 ? -3.797 22.591 -8.842 1.00 22.72 157 TYR A CA 1
ATOM 1183 C C . TYR A 1 157 ? -4.372 23.604 -9.820 1.00 29.31 157 TYR A C 1
ATOM 1184 O O . TYR A 1 157 ? -3.841 23.819 -10.909 1.00 35.78 157 TYR A O 1
ATOM 1193 N N . ILE A 1 158 ? -5.480 24.212 -9.418 1.00 25.50 158 ILE A N 1
ATOM 1194 C CA . ILE A 1 158 ? -6.114 25.233 -10.223 1.00 23.26 158 ILE A CA 1
ATOM 1195 C C . ILE A 1 158 ? -5.367 26.520 -10.002 1.00 28.80 158 ILE A C 1
ATOM 1196 O O . ILE A 1 158 ? -5.064 27.253 -10.947 1.00 29.35 158 ILE A O 1
ATOM 1201 N N . ALA A 1 159 ? -5.069 26.800 -8.741 1.00 28.26 159 ALA A N 1
ATOM 1202 C CA . ALA A 1 159 ? -4.403 28.069 -8.459 1.00 24.73 159 ALA A CA 1
ATOM 1203 C C . ALA A 1 159 ? -3.684 28.044 -7.142 1.00 24.42 159 ALA A C 1
ATOM 1204 O O . ALA A 1 159 ? -4.077 27.344 -6.230 1.00 23.99 159 ALA A O 1
ATOM 1206 N N . VAL A 1 160 ? -2.629 28.831 -7.044 1.00 21.63 160 VAL A N 1
ATOM 1207 C CA . VAL A 1 160 ? -1.885 28.963 -5.813 1.00 20.35 160 VAL A CA 1
ATOM 1208 C C . VAL A 1 160 ? -1.677 30.446 -5.604 1.00 20.99 160 VAL A C 1
ATOM 1209 O O . VAL A 1 160 ? -1.413 31.171 -6.553 1.00 29.12 160 VAL A O 1
ATOM 1213 N N . GLY A 1 161 ? -1.870 30.925 -4.383 1.00 19.14 161 GLY A N 1
ATOM 1214 C CA . GLY A 1 161 ? -1.654 32.334 -4.129 1.00 22.36 161 GLY A CA 1
ATOM 1215 C C . GLY A 1 161 ? -1.808 32.645 -2.663 1.00 18.81 161 GLY A C 1
ATOM 1216 O O . GLY A 1 161 ? -1.343 31.895 -1.809 1.00 19.21 161 GLY A O 1
ATOM 1217 N N . SER A 1 162 ? -2.434 33.774 -2.370 1.00 21.06 162 SER A N 1
ATOM 1218 C CA . SER A 1 162 ? -2.646 34.149 -0.984 1.00 22.37 162 SER A CA 1
ATOM 1219 C C . SER A 1 162 ? -3.828 35.085 -0.846 1.00 19.24 162 SER A C 1
ATOM 1220 O O . SER A 1 162 ? -4.332 35.627 -1.830 1.00 21.21 162 SER A O 1
ATOM 1223 N N . VAL A 1 163 ? -4.286 35.229 0.395 1.00 17.15 163 VAL A N 1
ATOM 1224 C CA . VAL A 1 163 ? -5.351 36.159 0.729 1.00 21.56 163 VAL A CA 1
ATOM 1225 C C . VAL A 1 163 ? -4.779 37.155 1.731 1.00 20.95 163 VAL A C 1
ATOM 1226 O O . VAL A 1 163 ? -3.940 36.798 2.563 1.00 19.51 163 VAL A O 1
ATOM 1230 N N . TYR A 1 164 ? -5.221 38.404 1.629 1.00 19.61 164 TYR A N 1
ATOM 1231 C CA . TYR A 1 164 ? -4.767 39.471 2.496 1.00 23.13 164 TYR A CA 1
ATOM 1232 C C . TYR A 1 164 ? -5.970 39.974 3.285 1.00 20.35 164 TYR A C 1
ATOM 1233 O O . TYR A 1 164 ? -6.958 40.407 2.705 1.00 25.72 164 TYR A O 1
ATOM 1242 N N . PHE A 1 165 ? -5.901 39.852 4.602 1.00 19.35 165 PHE A N 1
ATOM 1243 C CA . PHE A 1 165 ? -6.928 40.372 5.506 1.00 22.38 165 PHE A CA 1
ATOM 1244 C C . PHE A 1 165 ? -6.490 41.684 6.120 1.00 21.79 165 PHE A C 1
ATOM 1245 O O . PHE A 1 165 ? -5.348 41.827 6.556 1.00 21.21 165 PHE A O 1
ATOM 1253 N N . GLU A 1 166 ? -7.402 42.641 6.188 1.00 21.15 166 GLU A N 1
ATOM 1254 C CA . GLU A 1 166 ? -7.065 43.876 6.884 1.00 25.36 166 GLU A CA 1
ATOM 1255 C C . GLU A 1 166 ? -8.273 44.375 7.650 1.00 27.31 166 GLU A C 1
ATOM 1256 O O . GLU A 1 166 ? -9.402 44.108 7.271 1.00 29.44 166 GLU A O 1
ATOM 1262 N N . TRP A 1 167 ? -8.033 45.086 8.743 1.00 26.66 167 TRP A N 1
ATOM 1263 C CA . TRP A 1 167 ? -9.132 45.673 9.486 1.00 28.44 167 TRP A CA 1
ATOM 1264 C C . TRP A 1 167 ? -9.634 46.931 8.800 1.00 32.53 167 TRP A C 1
ATOM 1265 O O . TRP A 1 167 ? -8.850 47.808 8.433 1.00 32.53 167 TRP A O 1
ATOM 1276 N N . ASN A 1 168 ? -10.949 46.996 8.623 1.00 26.69 168 ASN A N 1
ATOM 1277 C CA . ASN A 1 168 ? -11.630 48.171 8.099 1.00 30.17 168 ASN A CA 1
ATOM 1278 C C . ASN A 1 168 ? -12.178 48.990 9.258 1.00 37.51 168 ASN A C 1
ATOM 1279 O O . ASN A 1 168 ? -13.179 48.605 9.889 1.00 33.65 168 ASN A O 1
ATOM 1284 N N . LYS A 1 169 ? -11.501 50.103 9.538 1.00 41.26 169 LYS A N 1
ATOM 1285 C CA . LYS A 1 169 ? -11.803 50.948 10.689 1.00 44.09 169 LYS A CA 1
ATOM 1286 C C . LYS A 1 169 ? -13.134 51.666 10.515 1.00 46.49 169 LYS A C 1
ATOM 1287 O O . LYS A 1 169 ? -13.857 51.897 11.484 1.00 48.62 169 LYS A O 1
ATOM 1293 N N . ASP A 1 170 ? -13.444 52.021 9.272 1.00 49.41 170 ASP A N 1
ATOM 1294 C CA . ASP A 1 170 ? -14.699 52.692 8.949 1.00 57.18 170 ASP A CA 1
ATOM 1295 C C . ASP A 1 170 ? -15.894 51.839 9.359 1.00 57.72 170 ASP A C 1
ATOM 1296 O O . ASP A 1 170 ? -16.780 52.294 10.081 1.00 58.42 170 ASP A O 1
ATOM 1301 N N . ASN A 1 171 ? -15.896 50.591 8.899 1.00 57.16 171 ASN A N 1
ATOM 1302 C CA . ASN A 1 171 ? -17.022 49.685 9.094 1.00 55.48 171 ASN A CA 1
ATOM 1303 C C . ASN A 1 171 ? -16.879 48.801 10.326 1.00 49.31 171 ASN A C 1
ATOM 1304 O O . ASN A 1 171 ? -17.829 48.130 10.725 1.00 48.36 171 ASN A O 1
ATOM 1309 N N . GLY A 1 172 ? -15.689 48.803 10.923 1.00 43.58 172 GLY A N 1
ATOM 1310 C CA . GLY A 1 172 ? -15.393 47.941 12.053 1.00 36.47 172 GLY A CA 1
ATOM 1311 C C . GLY A 1 172 ? -15.475 46.488 11.632 1.00 38.56 172 GLY A C 1
ATOM 1312 O O . GLY A 1 172 ? -16.032 45.652 12.346 1.00 38.15 172 GLY A O 1
ATOM 1313 N N . GLU A 1 173 ? -14.925 46.187 10.459 1.00 32.49 173 GLU A N 1
ATOM 1314 C CA . GLU A 1 173 ? -15.064 44.839 9.889 1.00 31.56 173 GLU A CA 1
ATOM 1315 C C . GLU A 1 173 ? -13.716 44.273 9.490 1.00 27.49 173 GLU A C 1
ATOM 1316 O O . GLU A 1 173 ? -12.731 44.988 9.484 1.00 27.63 173 GLU A O 1
ATOM 1322 N N . VAL A 1 174 ? -13.671 42.984 9.163 1.00 23.82 174 VAL A N 1
ATOM 1323 C CA . VAL A 1 174 ? -12.510 42.431 8.475 1.00 24.07 174 VAL A CA 1
ATOM 1324 C C . VAL A 1 174 ? -12.769 42.478 6.976 1.00 24.45 174 VAL A C 1
ATOM 1325 O O . VAL A 1 174 ? -13.865 42.148 6.517 1.00 25.43 174 VAL A O 1
ATOM 1329 N N . ASP A 1 175 ? -11.767 42.907 6.211 1.00 21.28 175 ASP A N 1
ATOM 1330 C CA . ASP A 1 175 ? -11.861 42.930 4.760 1.00 22.07 175 ASP A CA 1
ATOM 1331 C C . ASP A 1 175 ? -10.906 41.924 4.131 1.00 21.51 175 ASP A C 1
ATOM 1332 O O . ASP A 1 175 ? -9.746 41.800 4.551 1.00 24.50 175 ASP A O 1
ATOM 1337 N N . VAL A 1 176 ? -11.406 41.212 3.131 1.00 21.55 176 VAL A N 1
ATOM 1338 C CA . VAL A 1 176 ? -10.554 40.472 2.219 1.00 24.27 176 VAL A CA 1
ATOM 1339 C C . VAL A 1 176 ? -10.143 41.419 1.105 1.00 31.32 176 VAL A C 1
ATOM 1340 O O . VAL A 1 176 ? -10.996 41.994 0.432 1.00 33.42 176 VAL A O 1
ATOM 1344 N N . VAL A 1 177 ? -8.838 41.604 0.935 1.00 28.15 177 VAL A N 1
ATOM 1345 C CA . VAL A 1 177 ? -8.321 42.399 -0.162 1.00 33.76 177 VAL A CA 1
ATOM 1346 C C . VAL A 1 177 ? -7.853 41.474 -1.277 1.00 34.76 177 VAL A C 1
ATOM 1347 O O . VAL A 1 177 ? -6.916 40.695 -1.098 1.00 36.67 177 VAL A O 1
ATOM 1351 N N . GLU A 1 178 ? -8.526 41.546 -2.419 1.00 35.21 178 GLU A N 1
ATOM 1352 C CA . GLU A 1 178 ? -8.158 40.727 -3.565 1.00 38.32 178 GLU A CA 1
ATOM 1353 C C . GLU A 1 178 ? -7.065 41.415 -4.379 1.00 39.68 178 GLU A C 1
ATOM 1354 O O . GLU A 1 178 ? -7.359 42.172 -5.299 1.00 49.24 178 GLU A O 1
ATOM 1360 N N . ASN A 1 179 ? -5.806 41.157 -4.036 1.00 36.55 179 ASN A N 1
ATOM 1361 C CA . ASN A 1 179 ? -4.693 41.770 -4.754 1.00 37.85 179 ASN A CA 1
ATOM 1362 C C . ASN A 1 179 ? -4.124 40.831 -5.816 1.00 36.06 179 ASN A C 1
ATOM 1363 O O . ASN A 1 179 ? -4.790 39.879 -6.218 1.00 29.95 179 ASN A O 1
ATOM 1368 N N . GLU A 1 180 ? -2.899 41.089 -6.272 1.00 33.66 180 GLU A N 1
ATOM 1369 C CA . GLU A 1 180 ? -2.372 40.354 -7.415 1.00 34.48 180 GLU A CA 1
ATOM 1370 C C . GLU A 1 180 ? -2.037 38.896 -7.090 1.00 34.34 180 GLU A C 1
ATOM 1371 O O . GLU A 1 180 ? -1.791 38.104 -7.999 1.00 36.34 180 GLU A O 1
ATOM 1377 N N . HIS A 1 181 ? -2.043 38.528 -5.811 1.00 30.63 181 HIS A N 1
ATOM 1378 C CA . HIS A 1 181 ? -1.771 37.141 -5.443 1.00 29.30 181 HIS A CA 1
ATOM 1379 C C . HIS A 1 181 ? -3.052 36.346 -5.169 1.00 26.00 181 HIS A C 1
ATOM 1380 O O . HIS A 1 181 ? -3.024 35.114 -5.070 1.00 24.88 181 HIS A O 1
ATOM 1387 N N . TRP A 1 182 ? -4.175 37.046 -5.088 1.00 24.96 182 TRP A N 1
ATOM 1388 C CA . TRP A 1 182 ? -5.468 36.376 -4.970 1.00 26.90 182 TRP A CA 1
ATOM 1389 C C . TRP A 1 182 ? -5.813 35.717 -6.301 1.00 29.95 182 TRP A C 1
ATOM 1390 O O . TRP A 1 182 ? -5.808 36.384 -7.340 1.00 27.90 182 TRP A O 1
ATOM 1401 N N . PRO A 1 183 ? -6.102 34.404 -6.276 1.00 25.67 183 PRO A N 1
ATOM 1402 C CA . PRO A 1 183 ? -6.402 33.657 -7.503 1.00 27.76 183 PRO A CA 1
ATOM 1403 C C . PRO A 1 183 ? -7.594 34.246 -8.254 1.00 28.96 183 PRO A C 1
ATOM 1404 O O . PRO A 1 183 ? -8.668 34.401 -7.669 1.00 25.10 183 PRO A O 1
ATOM 1408 N N . LYS A 1 184 ? -7.407 34.579 -9.529 1.00 24.75 184 LYS A N 1
ATOM 1409 C CA . LYS A 1 184 ? -8.487 35.181 -10.301 1.00 33.57 184 LYS A CA 1
ATOM 1410 C C . LYS A 1 184 ? -9.651 34.207 -10.464 1.00 30.68 184 LYS A C 1
ATOM 1411 O O . LYS A 1 184 ? -10.774 34.611 -10.758 1.00 29.43 184 LYS A O 1
ATOM 1417 N N . GLN A 1 185 ? -9.372 32.922 -10.268 1.00 26.56 185 GLN A N 1
ATOM 1418 C CA . GLN A 1 185 ? -10.406 31.894 -10.318 1.00 24.10 185 GLN A CA 1
ATOM 1419 C C . GLN A 1 185 ? -11.393 31.938 -9.160 1.00 24.45 185 GLN A C 1
ATOM 1420 O O . GLN A 1 185 ? -12.413 31.267 -9.211 1.00 24.56 185 GLN A O 1
ATOM 1426 N N . LEU A 1 186 ? -11.073 32.692 -8.112 1.00 21.58 186 LEU A N 1
ATOM 1427 C CA . LEU A 1 186 ? -11.931 32.774 -6.930 1.00 20.99 186 LEU A CA 1
ATOM 1428 C C . LEU A 1 186 ? -12.603 34.134 -6.807 1.00 24.35 186 LEU A C 1
ATOM 1429 O O . LEU A 1 186 ? -12.024 35.160 -7.166 1.00 26.68 186 LEU A O 1
ATOM 1434 N N . LYS A 1 187 ? -13.816 34.130 -6.272 1.00 23.94 187 LYS A N 1
ATOM 1435 C CA . LYS A 1 187 ? -14.503 35.361 -5.896 1.00 26.04 187 LYS A CA 1
ATOM 1436 C C . LYS A 1 187 ? -14.924 35.290 -4.437 1.00 26.73 187 LYS A C 1
ATOM 1437 O O . LYS A 1 187 ? -15.498 34.301 -4.017 1.00 28.42 187 LYS A O 1
ATOM 1443 N N . SER A 1 188 ? -14.651 36.328 -3.656 1.00 25.42 188 SER A N 1
ATOM 1444 C CA . SER A 1 188 ? -15.143 36.346 -2.286 1.00 20.91 188 SER A CA 1
ATOM 1445 C C . SER A 1 188 ? -16.378 37.224 -2.198 1.00 23.74 188 SER A C 1
ATOM 1446 O O . SER A 1 188 ? -16.494 38.229 -2.901 1.00 25.01 188 SER A O 1
ATOM 1449 N N . LYS A 1 189 ? -17.308 36.812 -1.343 1.00 21.88 189 LYS A N 1
ATOM 1450 C CA . LYS A 1 189 ? -18.535 37.549 -1.087 1.00 23.90 189 LYS A CA 1
ATOM 1451 C C . LYS A 1 189 ? -18.714 37.638 0.414 1.00 25.55 189 LYS A C 1
ATOM 1452 O O . LYS A 1 189 ? -18.721 36.614 1.096 1.00 25.71 189 LYS A O 1
ATOM 1458 N N . ARG A 1 190 ? -18.853 38.851 0.937 1.00 23.62 190 ARG A N 1
ATOM 1459 C CA . ARG A 1 190 ? -19.035 39.020 2.375 1.00 24.34 190 ARG A CA 1
ATOM 1460 C C . ARG A 1 190 ? -20.371 38.425 2.819 1.00 25.60 190 ARG A C 1
ATOM 1461 O O . ARG A 1 190 ? -21.399 38.653 2.169 1.00 27.58 190 ARG A O 1
ATOM 1469 N N . THR A 1 191 ? -20.352 37.658 3.911 1.00 22.39 191 THR A N 1
ATOM 1470 C CA . THR A 1 191 ? -21.587 37.097 4.459 1.00 23.37 191 THR A CA 1
ATOM 1471 C C . THR A 1 191 ? -21.761 37.487 5.923 1.00 27.55 191 THR A C 1
ATOM 1472 O O . THR A 1 191 ? -22.719 37.064 6.575 1.00 28.85 191 THR A O 1
ATOM 1476 N N . GLY A 1 192 ? -20.836 38.300 6.428 1.00 24.78 192 GLY A N 1
ATOM 1477 C CA . GLY A 1 192 ? -20.890 38.788 7.798 1.00 26.23 192 GLY A CA 1
ATOM 1478 C C . GLY A 1 192 ? -19.737 39.725 8.105 1.00 28.41 192 GLY A C 1
ATOM 1479 O O . GLY A 1 192 ? -18.933 40.029 7.228 1.00 24.44 192 GLY A O 1
ATOM 1480 N N . LYS A 1 193 ? -19.638 40.186 9.349 1.00 27.88 193 LYS A N 1
ATOM 1481 C CA . LYS A 1 193 ? -18.585 41.126 9.709 1.00 25.22 193 LYS A CA 1
ATOM 1482 C C . LYS A 1 193 ? -17.188 40.570 9.410 1.00 23.16 193 LYS A C 1
ATOM 1483 O O . LYS A 1 193 ? -16.249 41.316 9.118 1.00 24.71 193 LYS A O 1
ATOM 1489 N N . SER A 1 194 ? -17.048 39.254 9.471 1.00 19.18 194 SER A N 1
ATOM 1490 C CA . SER A 1 194 ? -15.760 38.648 9.170 1.00 22.44 194 SER A CA 1
ATOM 1491 C C . SER A 1 194 ? -15.921 37.237 8.599 1.00 20.32 194 SER A C 1
ATOM 1492 O O . SER A 1 194 ? -15.079 36.370 8.833 1.00 21.29 194 SER A O 1
ATOM 1495 N N . SER A 1 195 ? -17.002 37.023 7.854 1.00 17.84 195 SER A N 1
ATOM 1496 C CA . SER A 1 195 ? -17.229 35.742 7.188 1.00 18.53 195 SER A CA 1
ATOM 1497 C C . SER A 1 195 ? -17.422 35.968 5.700 1.00 20.20 195 SER A C 1
ATOM 1498 O O . SER A 1 195 ? -17.974 36.991 5.278 1.00 19.51 195 SER A O 1
ATOM 1501 N N . PHE A 1 196 ? -16.946 35.011 4.907 1.00 16.59 196 PHE A N 1
ATOM 1502 C CA . PHE A 1 196 ? -16.883 35.158 3.459 1.00 16.36 196 PHE A CA 1
ATOM 1503 C C . PHE A 1 196 ? -17.212 33.835 2.785 1.00 20.14 196 PHE A C 1
ATOM 1504 O O . PHE A 1 196 ? -16.701 32.779 3.174 1.00 21.32 196 PHE A O 1
ATOM 1512 N N . GLU A 1 197 ? -18.067 33.904 1.773 1.00 19.55 197 GLU A N 1
ATOM 1513 C CA . GLU A 1 197 ? -18.255 32.790 0.861 1.00 20.30 197 GLU A CA 1
ATOM 1514 C C . GLU A 1 197 ? -17.233 32.947 -0.252 1.00 21.88 197 GLU A C 1
ATOM 1515 O O . GLU A 1 197 ? -17.198 33.972 -0.931 1.00 25.30 197 GLU A O 1
ATOM 1521 N N . VAL A 1 198 ? -16.365 31.957 -0.410 1.00 16.90 198 VAL A N 1
ATOM 1522 C CA . VAL A 1 198 ? -15.363 32.019 -1.456 1.00 18.65 198 VAL A CA 1
ATOM 1523 C C . VAL A 1 198 ? -15.788 31.028 -2.520 1.00 18.56 198 VAL A C 1
ATOM 1524 O O . VAL A 1 198 ? -15.964 29.849 -2.225 1.00 18.70 198 VAL A O 1
ATOM 1528 N N . THR A 1 199 ? -15.970 31.508 -3.750 1.00 21.06 199 THR A N 1
ATOM 1529 C CA . THR A 1 199 ? -16.547 30.696 -4.809 1.00 20.66 199 THR A CA 1
ATOM 1530 C C . THR A 1 199 ? -15.565 30.498 -5.963 1.00 19.15 199 THR A C 1
ATOM 1531 O O . THR A 1 199 ? -14.958 31.461 -6.450 1.00 19.24 199 THR A O 1
ATOM 1535 N N . LEU A 1 200 ? -15.399 29.244 -6.382 1.00 18.49 200 LEU A N 1
ATOM 1536 C CA . LEU A 1 200 ? -14.647 28.933 -7.598 1.00 20.01 200 LEU A CA 1
ATOM 1537 C C . LEU A 1 200 ? -15.501 29.272 -8.818 1.00 24.07 200 LEU A C 1
ATOM 1538 O O . LEU A 1 200 ? -16.505 28.623 -9.071 1.00 24.02 200 LEU A O 1
ATOM 1543 N N . VAL A 1 201 ? -15.113 30.302 -9.559 1.00 21.16 201 VAL A N 1
ATOM 1544 C CA . VAL A 1 201 ? -15.928 30.749 -10.688 1.00 28.32 201 VAL A CA 1
ATOM 1545 C C . VAL A 1 201 ? -15.338 30.284 -12.024 1.00 27.61 201 VAL A C 1
ATOM 1546 O O . VAL A 1 201 ? -15.995 30.345 -13.062 1.00 31.12 201 VAL A O 1
ATOM 1550 N N . ASP A 1 202 ? -14.106 29.796 -11.982 1.00 25.11 202 ASP A N 1
ATOM 1551 C CA . ASP A 1 202 ? -13.422 29.323 -13.182 1.00 28.77 202 ASP A CA 1
ATOM 1552 C C . ASP A 1 202 ? -12.485 28.184 -12.801 1.00 26.00 202 ASP A C 1
ATOM 1553 O O . ASP A 1 202 ? -11.685 28.331 -11.884 1.00 27.99 202 ASP A O 1
ATOM 1558 N N . ASN A 1 203 ? -12.589 27.044 -13.475 1.00 27.06 203 ASN A N 1
ATOM 1559 C CA . ASN A 1 203 ? -11.765 25.903 -13.089 1.00 26.39 203 ASN A CA 1
ATOM 1560 C C . ASN A 1 203 ? -10.599 25.667 -14.042 1.00 24.30 203 ASN A C 1
ATOM 1561 O O . ASN A 1 203 ? -9.931 24.640 -13.973 1.00 25.91 203 ASN A O 1
ATOM 1566 N N . LYS A 1 204 ? -10.341 26.640 -14.906 1.00 24.27 204 LYS A N 1
ATOM 1567 C CA . LYS A 1 204 ? -9.142 26.622 -15.740 1.00 25.15 204 LYS A CA 1
ATOM 1568 C C . LYS A 1 204 ? -7.910 27.049 -14.935 1.00 27.02 204 LYS A C 1
ATOM 1569 O O . LYS A 1 204 ? -7.882 28.137 -14.369 1.00 28.93 204 LYS A O 1
ATOM 1575 N N . PRO A 1 205 ? -6.885 26.189 -14.882 1.00 27.87 205 PRO A N 1
ATOM 1576 C CA . PRO A 1 205 ? -5.663 26.476 -14.134 1.00 30.92 205 PRO A CA 1
ATOM 1577 C C . PRO A 1 205 ? -4.966 27.724 -14.632 1.00 34.68 205 PRO A C 1
ATOM 1578 O O . PRO A 1 205 ? -5.094 28.091 -15.804 1.00 32.71 205 PRO A O 1
ATOM 1582 N N . SER A 1 206 ? -4.237 28.360 -13.726 1.00 33.49 206 SER A N 1
ATOM 1583 C CA . SER A 1 206 ? -3.455 29.540 -14.045 1.00 38.32 206 SER A CA 1
ATOM 1584 C C . SER A 1 206 ? -2.503 29.268 -15.210 1.00 46.11 206 SER A C 1
ATOM 1585 O O . SER A 1 206 ? -1.748 28.292 -15.203 1.00 47.11 206 SER A O 1
ATOM 1588 N N . PRO B 1 3 ? 19.584 34.450 15.964 1.00 58.28 3 PRO B N 1
ATOM 1589 C CA . PRO B 1 3 ? 18.381 34.861 15.231 1.00 57.55 3 PRO B CA 1
ATOM 1590 C C . PRO B 1 3 ? 17.876 36.232 15.683 1.00 56.52 3 PRO B C 1
ATOM 1591 O O . PRO B 1 3 ? 17.919 36.540 16.874 1.00 62.68 3 PRO B O 1
ATOM 1595 N N . SER B 1 4 ? 17.417 37.043 14.733 1.00 46.12 4 SER B N 1
ATOM 1596 C CA . SER B 1 4 ? 16.940 38.394 15.023 1.00 32.57 4 SER B CA 1
ATOM 1597 C C . SER B 1 4 ? 15.423 38.473 14.875 1.00 32.86 4 SER B C 1
ATOM 1598 O O . SER B 1 4 ? 14.890 38.272 13.788 1.00 34.66 4 SER B O 1
ATOM 1601 N N . VAL B 1 5 ? 14.722 38.755 15.970 1.00 34.25 5 VAL B N 1
ATOM 1602 C CA . VAL B 1 5 ? 13.261 38.767 15.939 1.00 32.18 5 VAL B CA 1
ATOM 1603 C C . VAL B 1 5 ? 12.681 40.108 16.403 1.00 25.44 5 VAL B C 1
ATOM 1604 O O . VAL B 1 5 ? 13.348 40.883 17.076 1.00 28.63 5 VAL B O 1
ATOM 1608 N N . ASP B 1 6 ? 11.447 40.389 15.990 1.00 25.96 6 ASP B N 1
ATOM 1609 C CA . ASP B 1 6 ? 10.686 41.551 16.461 1.00 31.43 6 ASP B CA 1
ATOM 1610 C C . ASP B 1 6 ? 10.737 41.606 17.982 1.00 28.97 6 ASP B C 1
ATOM 1611 O O . ASP B 1 6 ? 10.502 40.599 18.641 1.00 29.15 6 ASP B O 1
ATOM 1616 N N . PRO B 1 7 ? 11.069 42.783 18.542 1.00 27.63 7 PRO B N 1
ATOM 1617 C CA . PRO B 1 7 ? 11.317 42.941 19.988 1.00 29.42 7 PRO B CA 1
ATOM 1618 C C . PRO B 1 7 ? 10.144 42.581 20.912 1.00 37.63 7 PRO B C 1
ATOM 1619 O O . PRO B 1 7 ? 10.366 42.330 22.099 1.00 39.76 7 PRO B O 1
ATOM 1623 N N . THR B 1 8 ? 8.930 42.550 20.375 1.00 26.41 8 THR B N 1
ATOM 1624 C CA . THR B 1 8 ? 7.734 42.228 21.155 1.00 27.60 8 THR B CA 1
ATOM 1625 C C . THR B 1 8 ? 7.216 40.827 20.871 1.00 27.00 8 THR B C 1
ATOM 1626 O O . THR B 1 8 ? 6.106 40.473 21.277 1.00 25.18 8 THR B O 1
ATOM 1630 N N . LYS B 1 9 ? 8.007 40.035 20.154 1.00 22.98 9 LYS B N 1
ATOM 1631 C CA . LYS B 1 9 ? 7.619 38.676 19.816 1.00 22.70 9 LYS B CA 1
ATOM 1632 C C . LYS B 1 9 ? 8.608 37.668 20.344 1.00 19.83 9 LYS B C 1
ATOM 1633 O O . LYS B 1 9 ? 9.749 38.005 20.668 1.00 21.59 9 LYS B O 1
ATOM 1639 N N . VAL B 1 10 ? 8.153 36.425 20.386 1.00 19.91 10 VAL B N 1
ATOM 1640 C CA . VAL B 1 10 ? 9.007 35.263 20.553 1.00 21.55 10 VAL B CA 1
ATOM 1641 C C . VAL B 1 10 ? 8.623 34.249 19.481 1.00 22.11 10 VAL B C 1
ATOM 1642 O O . VAL B 1 10 ? 7.480 34.222 19.013 1.00 24.99 10 VAL B O 1
ATOM 1646 N N . ILE B 1 11 ? 9.580 33.433 19.066 1.00 20.19 11 ILE B N 1
ATOM 1647 C CA . ILE B 1 11 ? 9.315 32.406 18.064 1.00 19.32 11 ILE B CA 1
ATOM 1648 C C . ILE B 1 11 ? 9.776 31.062 18.583 1.00 19.26 11 ILE B C 1
ATOM 1649 O O . ILE B 1 11 ? 10.942 30.900 18.926 1.00 19.63 11 ILE B O 1
ATOM 1654 N N . PHE B 1 12 ? 8.860 30.106 18.645 1.00 17.60 12 PHE B N 1
ATOM 1655 C CA . PHE B 1 12 ? 9.188 28.766 19.092 1.00 19.07 12 PHE B CA 1
ATOM 1656 C C . PHE B 1 12 ? 9.459 27.900 17.876 1.00 22.11 12 PHE B C 1
ATOM 1657 O O . PHE B 1 12 ? 8.732 27.977 16.905 1.00 23.32 12 PHE B O 1
ATOM 1665 N N . TYR B 1 13 ? 10.486 27.067 17.943 1.00 19.30 13 TYR B N 1
ATOM 1666 C CA . TYR B 1 13 ? 10.854 26.215 16.822 1.00 18.86 13 TYR B CA 1
ATOM 1667 C C . TYR B 1 13 ? 10.794 24.749 17.185 1.00 21.64 13 TYR B C 1
ATOM 1668 O O . TYR B 1 13 ? 11.147 24.346 18.317 1.00 24.78 13 TYR B O 1
ATOM 1677 N N . GLN B 1 14 ? 10.397 23.967 16.178 1.00 24.44 14 GLN B N 1
ATOM 1678 C CA . GLN B 1 14 ? 10.243 22.531 16.294 1.00 30.99 14 GLN B CA 1
ATOM 1679 C C . GLN B 1 14 ? 11.576 21.832 16.512 1.00 27.80 14 GLN B C 1
ATOM 1680 O O . GLN B 1 14 ? 11.638 20.813 17.193 1.00 40.56 14 GLN B O 1
ATOM 1686 N N . LYS B 1 15 ? 12.645 22.377 15.939 1.00 24.41 15 LYS B N 1
ATOM 1687 C CA . LYS B 1 15 ? 13.962 21.786 16.102 1.00 24.84 15 LYS B CA 1
ATOM 1688 C C . LYS B 1 15 ? 14.845 22.650 16.995 1.00 22.42 15 LYS B C 1
ATOM 1689 O O . LYS B 1 15 ? 14.517 23.809 17.272 1.00 20.37 15 LYS B O 1
ATOM 1695 N N . LYS B 1 16 ? 15.952 22.073 17.456 1.00 24.83 16 LYS B N 1
ATOM 1696 C CA . LYS B 1 16 ? 16.937 22.829 18.222 1.00 22.69 16 LYS B CA 1
ATOM 1697 C C . LYS B 1 16 ? 17.653 23.823 17.318 1.00 24.22 16 LYS B C 1
ATOM 1698 O O . LYS B 1 16 ? 17.590 23.713 16.095 1.00 28.20 16 LYS B O 1
ATOM 1704 N N . ASN B 1 17 ? 18.309 24.796 17.947 1.00 21.05 17 ASN B N 1
ATOM 1705 C CA . ASN B 1 17 ? 19.107 25.801 17.259 1.00 27.55 17 ASN B CA 1
ATOM 1706 C C . ASN B 1 17 ? 18.311 26.595 16.223 1.00 22.41 17 ASN B C 1
ATOM 1707 O O . ASN B 1 17 ? 18.855 26.998 15.181 1.00 27.13 17 ASN B O 1
ATOM 1712 N N . PHE B 1 18 ? 17.027 26.798 16.515 1.00 22.88 18 PHE B N 1
ATOM 1713 C CA . PHE B 1 18 ? 16.171 27.715 15.763 1.00 24.09 18 PHE B CA 1
ATOM 1714 C C . PHE B 1 18 ? 15.996 27.282 14.310 1.00 29.20 18 PHE B C 1
ATOM 1715 O O . PHE B 1 18 ? 15.823 28.119 13.419 1.00 31.14 18 PHE B O 1
ATOM 1723 N N . GLU B 1 19 ? 16.031 25.974 14.076 1.00 30.39 19 GLU B N 1
ATOM 1724 C CA . GLU B 1 19 ? 15.855 25.451 12.723 1.00 31.16 19 GLU B CA 1
ATOM 1725 C C . GLU B 1 19 ? 14.418 25.008 12.486 1.00 36.59 19 GLU B C 1
ATOM 1726 O O . GLU B 1 19 ? 13.683 24.715 13.426 1.00 34.41 19 GLU B O 1
ATOM 1732 N N . GLY B 1 20 ? 14.025 24.958 11.216 1.00 47.17 20 GLY B N 1
ATOM 1733 C CA . GLY B 1 20 ? 12.706 24.480 10.843 1.00 48.85 20 GLY B CA 1
ATOM 1734 C C . GLY B 1 20 ? 11.608 25.507 11.031 1.00 46.12 20 GLY B C 1
ATOM 1735 O O . GLY B 1 20 ? 11.869 26.708 11.136 1.00 45.83 20 GLY B O 1
ATOM 1736 N N . SER B 1 21 ? 10.371 25.025 11.077 1.00 52.20 21 SER B N 1
ATOM 1737 C CA . SER B 1 21 ? 9.206 25.896 11.163 1.00 54.01 21 SER B CA 1
ATOM 1738 C C . SER B 1 21 ? 9.084 26.555 12.535 1.00 43.97 21 SER B C 1
ATOM 1739 O O . SER B 1 21 ? 9.241 25.904 13.573 1.00 42.37 21 SER B O 1
ATOM 1742 N N . GLY B 1 22 ? 8.799 27.852 12.530 1.00 39.89 22 GLY B N 1
ATOM 1743 C CA . GLY B 1 22 ? 8.628 28.600 13.760 1.00 29.88 22 GLY B CA 1
ATOM 1744 C C . GLY B 1 22 ? 7.213 29.119 13.944 1.00 31.40 22 GLY B C 1
ATOM 1745 O O . GLY B 1 22 ? 6.565 29.553 12.992 1.00 32.78 22 GLY B O 1
ATOM 1746 N N . ASP B 1 23 ? 6.734 29.058 15.181 1.00 22.44 23 ASP B N 1
ATOM 1747 C CA . ASP B 1 23 ? 5.455 29.632 15.565 1.00 24.22 23 ASP B CA 1
ATOM 1748 C C . ASP B 1 23 ? 5.698 30.926 16.328 1.00 26.35 23 ASP B C 1
ATOM 1749 O O . ASP B 1 23 ? 6.381 30.923 17.363 1.00 24.17 23 ASP B O 1
ATOM 1754 N N . THR B 1 24 ? 5.149 32.028 15.823 1.00 21.22 24 THR B N 1
ATOM 1755 C CA . THR B 1 24 ? 5.292 33.333 16.472 1.00 19.34 24 THR B CA 1
ATOM 1756 C C . THR B 1 24 ? 4.207 33.613 17.521 1.00 26.22 24 THR B C 1
ATOM 1757 O O . THR B 1 24 ? 3.015 33.386 17.286 1.00 27.50 24 THR B O 1
ATOM 1761 N N . TYR B 1 25 ? 4.638 34.098 18.684 1.00 22.21 25 TYR B N 1
ATOM 1762 C CA . TYR B 1 25 ? 3.743 34.538 19.748 1.00 21.64 25 TYR B CA 1
ATOM 1763 C C . TYR B 1 25 ? 4.075 35.948 20.206 1.00 23.52 25 TYR B C 1
ATOM 1764 O O . TYR B 1 25 ? 5.239 36.363 20.212 1.00 26.76 25 TYR B O 1
ATOM 1773 N N . ALA B 1 26 ? 3.051 36.678 20.618 1.00 20.39 26 ALA B N 1
ATOM 1774 C CA . ALA B 1 26 ? 3.219 38.069 21.010 1.00 20.20 26 ALA B CA 1
ATOM 1775 C C . ALA B 1 26 ? 3.046 38.266 22.511 1.00 18.78 26 ALA B C 1
ATOM 1776 O O . ALA B 1 26 ? 2.394 37.461 23.174 1.00 18.52 26 ALA B O 1
ATOM 1778 N N . VAL B 1 27 ? 3.670 39.317 23.038 1.00 22.72 27 VAL B N 1
ATOM 1779 C CA . VAL B 1 27 ? 3.470 39.715 24.432 1.00 17.64 27 VAL B CA 1
ATOM 1780 C C . VAL B 1 27 ? 1.975 39.773 24.713 1.00 21.67 27 VAL B C 1
ATOM 1781 O O . VAL B 1 27 ? 1.214 40.342 23.924 1.00 25.16 27 VAL B O 1
ATOM 1785 N N . GLY B 1 28 ? 1.558 39.161 25.816 1.00 21.28 28 GLY B N 1
ATOM 1786 C CA . GLY B 1 28 ? 0.153 39.145 26.193 1.00 22.15 28 GLY B CA 1
ATOM 1787 C C . GLY B 1 28 ? -0.491 37.793 25.964 1.00 22.09 28 GLY B C 1
ATOM 1788 O O . GLY B 1 28 ? -1.545 37.496 26.536 1.00 26.48 28 GLY B O 1
ATOM 1789 N N . GLN B 1 29 ? 0.119 36.969 25.120 1.00 17.08 29 GLN B N 1
ATOM 1790 C CA . GLN B 1 29 ? -0.406 35.635 24.890 1.00 14.59 29 GLN B CA 1
ATOM 1791 C C . GLN B 1 29 ? -0.017 34.671 25.997 1.00 19.55 29 GLN B C 1
ATOM 1792 O O . GLN B 1 29 ? 1.118 34.654 26.458 1.00 19.99 29 GLN B O 1
ATOM 1798 N N . ASP B 1 30 ? -0.985 33.872 26.424 1.00 16.13 30 ASP B N 1
ATOM 1799 C CA . ASP B 1 30 ? -0.791 32.903 27.492 1.00 16.29 30 ASP B CA 1
ATOM 1800 C C . ASP B 1 30 ? -1.310 31.582 26.935 1.00 19.15 30 ASP B C 1
ATOM 1801 O O . ASP B 1 30 ? -2.491 31.440 26.638 1.00 21.49 30 ASP B O 1
ATOM 1806 N N . VAL B 1 31 ? -0.410 30.631 26.746 1.00 15.08 31 VAL B N 1
ATOM 1807 C CA . VAL B 1 31 ? -0.688 29.434 25.981 1.00 14.20 31 VAL B CA 1
ATOM 1808 C C . VAL B 1 31 ? -0.551 28.166 26.805 1.00 17.17 31 VAL B C 1
ATOM 1809 O O . VAL B 1 31 ? 0.494 27.931 27.417 1.00 17.16 31 VAL B O 1
ATOM 1813 N N . SER B 1 32 ? -1.594 27.336 26.796 1.00 15.10 32 SER B N 1
ATOM 1814 C CA . SER B 1 32 ? -1.554 26.031 27.440 1.00 16.83 32 SER B CA 1
ATOM 1815 C C . SER B 1 32 ? -1.681 24.917 26.405 1.00 22.95 32 SER B C 1
ATOM 1816 O O . SER B 1 32 ? -2.539 24.970 25.525 1.00 20.79 32 SER B O 1
ATOM 1819 N N . VAL B 1 33 ? -0.827 23.907 26.511 1.00 20.27 33 VAL B N 1
ATOM 1820 C CA . VAL B 1 33 ? -0.782 22.847 25.514 1.00 26.72 33 VAL B CA 1
ATOM 1821 C C . VAL B 1 33 ? -1.208 21.530 26.165 1.00 25.64 33 VAL B C 1
ATOM 1822 O O . VAL B 1 33 ? -1.172 21.406 27.394 1.00 23.55 33 VAL B O 1
ATOM 1826 N N . PRO B 1 34 ? -1.656 20.545 25.351 1.00 29.98 34 PRO B N 1
ATOM 1827 C CA . PRO B 1 34 ? -2.204 19.297 25.899 1.00 34.21 34 PRO B CA 1
ATOM 1828 C C . PRO B 1 34 ? -1.211 18.478 26.721 1.00 36.02 34 PRO B C 1
ATOM 1829 O O . PRO B 1 34 ? -1.599 17.910 27.743 1.00 39.14 34 PRO B O 1
ATOM 1833 N N . GLY B 1 35 ? 0.045 18.420 26.285 1.00 30.19 35 GLY B N 1
ATOM 1834 C CA . GLY B 1 35 ? 1.034 17.582 26.942 1.00 33.68 35 GLY B CA 1
ATOM 1835 C C . GLY B 1 35 ? 2.149 18.389 27.574 1.00 34.78 35 GLY B C 1
ATOM 1836 O O . GLY B 1 35 ? 1.965 18.987 28.630 1.00 37.66 35 GLY B O 1
ATOM 1837 N N . SER B 1 36 ? 3.318 18.393 26.94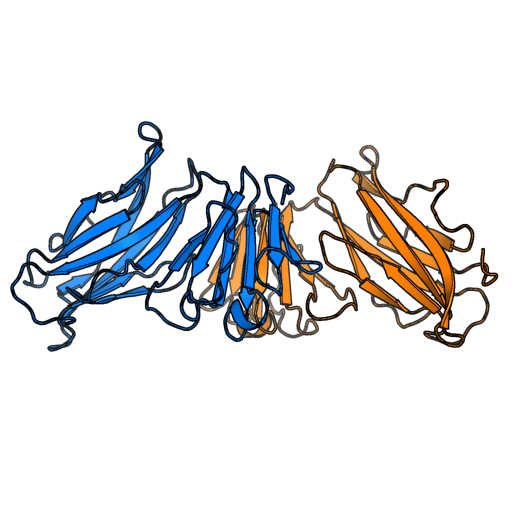1 1.00 25.42 36 SER B N 1
ATOM 1838 C CA . SER B 1 36 ? 4.380 19.302 27.349 1.00 21.59 36 SER B CA 1
ATOM 1839 C C . SER B 1 36 ? 4.739 20.197 26.171 1.00 26.57 36 SER B C 1
ATOM 1840 O O . SER B 1 36 ? 4.430 19.872 25.031 1.00 24.21 36 SER B O 1
ATOM 1843 N N . LEU B 1 37 ? 5.383 21.326 26.448 1.00 24.69 37 LEU B N 1
ATOM 1844 C CA . LEU B 1 37 ? 5.786 22.241 25.389 1.00 20.18 37 LEU B CA 1
ATOM 1845 C C . LEU B 1 37 ? 6.700 21.561 24.372 1.00 22.91 37 LEU B C 1
ATOM 1846 O O . LEU B 1 37 ? 6.704 21.927 23.202 1.00 25.29 37 LEU B O 1
ATOM 1851 N N . ASN B 1 38 ? 7.457 20.564 24.821 1.00 22.87 38 ASN B N 1
ATOM 1852 C CA . ASN B 1 38 ? 8.408 19.863 23.959 1.00 28.12 38 ASN B CA 1
ATOM 1853 C C . ASN B 1 38 ? 7.790 18.888 22.952 1.00 30.68 38 ASN B C 1
ATOM 1854 O O . ASN B 1 38 ? 8.503 18.300 22.134 1.00 31.80 38 ASN B O 1
ATOM 1859 N N . ASP B 1 39 ? 6.471 18.721 22.992 1.00 28.52 39 ASP B N 1
ATOM 1860 C CA . ASP B 1 39 ? 5.800 17.926 21.972 1.00 30.82 39 ASP B CA 1
ATOM 1861 C C . ASP B 1 39 ? 5.834 18.662 20.643 1.00 36.36 39 ASP B C 1
ATOM 1862 O O . ASP B 1 39 ? 5.718 18.054 19.578 1.00 40.31 39 ASP B O 1
ATOM 1867 N N . LYS B 1 40 ? 5.995 19.979 20.713 1.00 28.96 40 LYS B N 1
ATOM 1868 C CA . LYS B 1 40 ? 6.061 20.794 19.512 1.00 28.48 40 LYS B CA 1
ATOM 1869 C C . LYS B 1 40 ? 7.393 21.534 19.387 1.00 24.19 40 LYS B C 1
ATOM 1870 O O . LYS B 1 40 ? 7.884 21.716 18.276 1.00 34.07 40 LYS B O 1
ATOM 1876 N N . TYR B 1 41 ? 7.985 21.944 20.510 1.00 22.10 41 TYR B N 1
ATOM 1877 C CA . TYR B 1 41 ? 9.081 22.926 20.451 1.00 22.47 41 TYR B CA 1
ATOM 1878 C C . TYR B 1 41 ? 10.377 22.509 21.128 1.00 19.36 41 TYR B C 1
ATOM 1879 O O . TYR B 1 41 ? 10.366 22.044 22.275 1.00 19.62 41 TYR B O 1
ATOM 1888 N N . PHE B 1 42 ? 11.497 22.760 20.449 1.00 17.76 42 PHE B N 1
ATOM 1889 C CA . PHE B 1 42 ? 12.805 22.434 20.989 1.00 19.25 42 PHE B CA 1
ATOM 1890 C C . PHE B 1 42 ? 13.720 23.653 21.118 1.00 18.75 42 PHE B C 1
ATOM 1891 O O . PHE B 1 42 ? 14.795 23.553 21.715 1.00 22.42 42 PHE B O 1
ATOM 1899 N N . SER B 1 43 ? 13.329 24.790 20.553 1.00 19.74 43 SER B N 1
ATOM 1900 C CA . SER B 1 43 ? 14.124 25.998 20.848 1.00 15.33 43 SER B CA 1
ATOM 1901 C C . SER B 1 43 ? 13.252 27.229 20.775 1.00 16.05 43 SER B C 1
ATOM 1902 O O . SER B 1 43 ? 12.130 27.155 20.298 1.00 16.74 43 SER B O 1
ATOM 1905 N N . VAL B 1 44 ? 13.735 28.361 21.271 1.00 17.13 44 VAL B N 1
ATOM 1906 C CA . VAL B 1 44 ? 12.896 29.563 21.277 1.00 18.14 44 VAL B CA 1
ATOM 1907 C C . VAL B 1 44 ? 13.757 30.812 21.124 1.00 19.37 44 VAL B C 1
ATOM 1908 O O . VAL B 1 44 ? 14.782 30.979 21.789 1.00 18.55 44 VAL B O 1
ATOM 1912 N N . ALA B 1 45 ? 13.368 31.656 20.176 1.00 15.90 45 ALA B N 1
ATOM 1913 C CA . ALA B 1 45 ? 14.039 32.934 19.967 1.00 17.73 45 ALA B CA 1
ATOM 1914 C C . ALA B 1 45 ? 13.224 34.005 20.678 1.00 19.58 45 ALA B C 1
ATOM 1915 O O . ALA B 1 45 ? 11.999 34.009 20.588 1.00 21.50 45 ALA B O 1
ATOM 1917 N N . VAL B 1 46 ? 13.899 34.919 21.366 1.00 18.95 46 VAL B N 1
ATOM 1918 C CA . VAL B 1 46 ? 13.205 35.903 22.180 1.00 19.25 46 VAL B CA 1
ATOM 1919 C C . VAL B 1 46 ? 13.552 37.321 21.757 1.00 19.16 46 VAL B C 1
ATOM 1920 O O . VAL B 1 46 ? 14.734 37.689 21.690 1.00 22.08 46 VAL B O 1
ATOM 1924 N N . GLY B 1 47 ? 12.527 38.118 21.467 1.00 23.76 47 GLY B N 1
ATOM 1925 C CA . GLY B 1 47 ? 12.711 39.522 21.118 1.00 27.85 47 GLY B CA 1
ATOM 1926 C C . GLY B 1 47 ? 13.194 40.361 22.284 1.00 26.24 47 GLY B C 1
ATOM 1927 O O . GLY B 1 47 ? 13.023 39.981 23.440 1.00 28.78 47 GLY B O 1
ATOM 1928 N N . ALA B 1 48 ? 13.808 41.508 21.985 1.00 25.74 48 ALA B N 1
ATOM 1929 C CA . ALA B 1 48 ? 14.514 42.288 23.008 1.00 31.76 48 ALA B CA 1
ATOM 1930 C C . ALA B 1 48 ? 13.627 42.890 24.113 1.00 37.03 48 ALA B C 1
ATOM 1931 O O . ALA B 1 48 ? 14.116 43.186 25.211 1.00 43.78 48 ALA B O 1
ATOM 1933 N N . SER B 1 49 ? 12.345 43.093 23.817 1.00 25.19 49 SER B N 1
ATOM 1934 C CA . SER B 1 49 ? 11.410 43.675 24.777 1.00 27.74 49 SER B CA 1
ATOM 1935 C C . SER B 1 49 ? 10.450 42.618 25.298 1.00 30.81 49 SER B C 1
ATOM 1936 O O . SER B 1 49 ? 9.419 42.942 25.885 1.00 30.30 49 SER B O 1
ATOM 1939 N N . ALA B 1 50 ? 10.783 41.355 25.064 1.00 22.85 50 ALA B N 1
ATOM 1940 C CA . ALA B 1 50 ? 9.906 40.260 25.455 1.00 19.62 50 ALA B CA 1
ATOM 1941 C C . ALA B 1 50 ? 10.629 39.274 26.347 1.00 18.49 50 ALA B C 1
ATOM 1942 O O . ALA B 1 50 ? 11.840 39.347 26.522 1.00 20.44 50 ALA B O 1
ATOM 1944 N N . LYS B 1 51 ? 9.865 38.347 26.909 1.00 17.34 51 LYS B N 1
ATOM 1945 C CA . LYS B 1 51 ? 10.373 37.362 27.842 1.00 16.48 51 LYS B CA 1
ATOM 1946 C C . LYS B 1 51 ? 9.342 36.257 27.927 1.00 16.08 51 LYS B C 1
ATOM 1947 O O . LYS B 1 51 ? 8.156 36.507 27.716 1.00 17.32 51 LYS 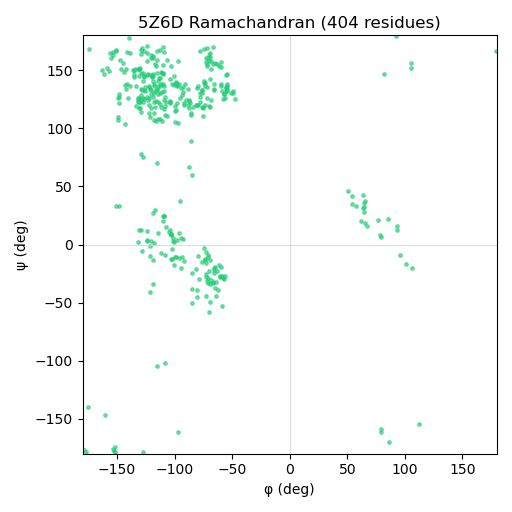B O 1
ATOM 1953 N N . VAL B 1 52 ? 9.775 35.028 28.184 1.00 14.31 52 VAL B N 1
ATOM 1954 C CA . VAL B 1 52 ? 8.804 33.940 28.361 1.00 16.62 52 VAL B CA 1
ATOM 1955 C C . VAL B 1 52 ? 8.865 33.410 29.764 1.00 19.31 52 VAL B C 1
ATOM 1956 O O . VAL B 1 52 ? 9.954 33.164 30.276 1.00 16.22 52 VAL B O 1
ATOM 1960 N N . ILE B 1 53 ? 7.699 33.238 30.393 1.00 14.14 53 ILE B N 1
ATOM 1961 C CA . ILE B 1 53 ? 7.633 32.533 31.662 1.00 14.94 53 ILE B CA 1
ATOM 1962 C C . ILE B 1 53 ? 6.878 31.242 31.381 1.00 15.10 53 ILE B C 1
ATOM 1963 O O . ILE B 1 53 ? 5.763 31.286 30.889 1.00 15.18 53 ILE B O 1
ATOM 1968 N N . ALA B 1 54 ? 7.500 30.103 31.633 1.00 13.55 54 ALA B N 1
ATOM 1969 C CA . ALA B 1 54 ? 6.898 28.813 31.313 1.00 13.90 54 ALA B CA 1
ATOM 1970 C C . ALA B 1 54 ? 6.722 27.999 32.592 1.00 14.49 54 ALA B C 1
ATOM 1971 O O . ALA B 1 54 ? 7.593 28.017 33.454 1.00 16.14 54 ALA B O 1
ATOM 1973 N N . TRP B 1 55 ? 5.612 27.281 32.730 1.00 13.65 55 TRP B N 1
ATOM 1974 C CA . TRP B 1 55 ? 5.417 26.504 33.942 1.00 14.14 55 TRP B CA 1
ATOM 1975 C C . TRP B 1 55 ? 4.514 25.299 33.729 1.00 19.48 55 TRP B C 1
ATOM 1976 O O . TRP B 1 55 ? 4.122 24.972 32.609 1.00 18.39 55 TRP B O 1
ATOM 1987 N N . GLN B 1 56 ? 4.238 24.611 34.826 1.00 24.76 56 GLN B N 1
ATOM 1988 C CA . GLN B 1 56 ? 3.477 23.371 34.786 1.00 23.78 56 GLN B CA 1
ATOM 1989 C C . GLN B 1 56 ? 2.079 23.559 35.361 1.00 31.84 56 GLN B C 1
ATOM 1990 O O . GLN B 1 56 ? 1.916 23.771 36.558 1.00 39.62 56 GLN B O 1
ATOM 1996 N N . HIS B 1 57 ? 1.066 23.485 34.511 1.00 38.38 57 HIS B N 1
ATOM 1997 C CA . HIS B 1 57 ? -0.286 23.731 34.992 1.00 52.58 57 HIS B CA 1
ATOM 1998 C C . HIS B 1 57 ? -1.081 22.440 35.177 1.00 48.50 57 HIS B C 1
ATOM 1999 O O . HIS B 1 57 ? -2.278 22.481 35.450 1.00 46.32 57 HIS B O 1
ATOM 2006 N N . TYR B 1 58 ? -0.416 21.296 35.044 1.00 44.01 58 TYR B N 1
ATOM 2007 C CA . TYR B 1 58 ? -1.075 20.012 35.282 1.00 40.59 58 TYR B CA 1
ATOM 2008 C C . TYR B 1 58 ? -0.857 19.523 36.706 1.00 40.84 58 TYR B C 1
ATOM 2009 O O . TYR B 1 58 ? -1.603 18.678 37.198 1.00 47.75 58 TYR B O 1
ATOM 2018 N N . ASN B 1 59 ? 0.167 20.043 37.370 1.00 31.12 59 ASN B N 1
ATOM 2019 C CA . ASN B 1 59 ? 0.354 19.729 38.777 1.00 30.10 59 ASN B CA 1
ATOM 2020 C C . ASN B 1 59 ? 0.499 21.013 39.588 1.00 28.80 59 ASN B C 1
ATOM 2021 O O . ASN B 1 59 ? 0.411 22.116 39.037 1.00 29.72 59 ASN B O 1
ATOM 2026 N N . GLU B 1 60 ? 0.708 20.867 40.891 1.00 25.87 60 GLU B N 1
ATOM 2027 C CA . GLU B 1 60 ? 0.789 22.010 41.795 1.00 18.73 60 GLU B CA 1
ATOM 2028 C C . GLU B 1 60 ? 2.223 22.231 42.294 1.00 19.21 60 GLU B C 1
ATOM 2029 O O . GLU B 1 60 ? 2.453 22.828 43.344 1.00 19.93 60 GLU B O 1
ATOM 2035 N N . THR B 1 61 ? 3.200 21.772 41.521 1.00 20.70 61 THR B N 1
ATOM 2036 C CA . THR B 1 61 ? 4.593 21.917 41.942 1.00 19.00 61 THR B CA 1
ATOM 2037 C C . THR B 1 61 ? 5.092 23.345 41.869 1.00 21.29 61 THR B C 1
ATOM 2038 O O . THR B 1 61 ? 5.989 23.742 42.628 1.00 23.56 61 THR B O 1
ATOM 2042 N N . GLY B 1 62 ? 4.554 24.098 40.917 1.00 18.56 62 GLY B N 1
ATOM 2043 C CA . GLY B 1 62 ? 5.004 25.458 40.663 1.00 21.44 62 GLY B CA 1
ATOM 2044 C C . GLY B 1 62 ? 6.305 25.531 39.879 1.00 16.53 62 GLY B C 1
ATOM 2045 O O . GLY B 1 62 ? 6.853 26.613 39.712 1.00 16.08 62 GLY B O 1
ATOM 2046 N N . HIS B 1 63 ? 6.776 24.391 39.385 1.00 17.35 63 HIS B N 1
ATOM 2047 C CA . HIS B 1 63 ? 8.036 24.366 38.637 1.00 16.48 63 HIS B CA 1
ATOM 2048 C C . HIS B 1 63 ? 7.949 25.261 37.411 1.00 16.71 63 HIS B C 1
ATOM 2049 O O . HIS B 1 63 ? 6.931 25.277 36.704 1.00 16.23 63 HIS B O 1
ATOM 2056 N N . TYR B 1 64 ? 9.009 26.018 37.149 1.00 14.39 64 TYR B N 1
ATOM 2057 C CA . TYR B 1 64 ? 8.946 26.999 36.081 1.00 15.44 64 TYR B CA 1
ATOM 2058 C C . TYR B 1 64 ? 10.324 27.301 35.539 1.00 20.30 64 TYR B C 1
ATOM 2059 O O . TYR B 1 64 ? 11.339 27.016 36.189 1.00 18.29 64 TYR B O 1
ATOM 2068 N N . ARG B 1 65 ? 10.348 27.860 34.332 1.00 14.79 65 ARG B N 1
ATOM 2069 C CA . ARG B 1 65 ? 11.568 28.421 33.759 1.00 13.74 65 ARG B CA 1
ATOM 2070 C C . ARG B 1 65 ? 11.283 29.803 33.200 1.00 15.84 65 ARG B C 1
ATOM 2071 O O . ARG B 1 65 ? 10.153 30.096 32.807 1.00 18.05 65 ARG B O 1
ATOM 2079 N N . GLU B 1 66 ? 12.286 30.670 33.179 1.00 16.19 66 GLU B N 1
ATOM 2080 C CA . GLU B 1 66 ? 12.152 31.944 32.481 1.00 15.10 66 GLU B CA 1
ATOM 2081 C C . GLU B 1 66 ? 13.164 31.976 31.353 1.00 19.90 66 GLU B C 1
ATOM 2082 O O . GLU B 1 66 ? 14.339 31.652 31.560 1.00 20.25 66 GLU B O 1
ATOM 2088 N N . TRP B 1 67 ? 12.714 32.360 30.168 1.00 16.98 67 TRP B N 1
ATOM 2089 C CA . TRP B 1 67 ? 13.626 32.532 29.033 1.00 16.21 67 TRP B CA 1
ATOM 2090 C C . TRP B 1 67 ? 13.647 33.998 28.671 1.00 19.07 67 TRP B C 1
ATOM 2091 O O . TRP B 1 67 ? 12.665 34.533 28.141 1.00 17.89 67 TRP B O 1
ATOM 2102 N N . THR B 1 68 ? 14.762 34.657 28.980 1.00 17.35 68 THR B N 1
ATOM 2103 C CA . THR B 1 68 ? 14.858 36.097 28.817 1.00 18.63 68 THR B CA 1
ATOM 2104 C C . THR B 1 68 ? 15.651 36.413 27.561 1.00 18.47 68 THR B C 1
ATOM 2105 O O . THR B 1 68 ? 15.695 37.557 27.110 1.00 22.69 68 THR B O 1
ATOM 2109 N N . THR B 1 69 ? 16.307 35.389 27.021 1.00 18.57 69 THR B N 1
ATOM 2110 C CA . THR B 1 69 ? 17.025 35.507 25.756 1.00 19.36 69 THR B CA 1
ATOM 2111 C C . THR B 1 69 ? 16.835 34.220 24.969 1.00 19.73 69 THR B C 1
ATOM 2112 O O . THR B 1 69 ? 16.422 33.200 25.528 1.00 20.55 69 THR B O 1
ATOM 2116 N N . SER B 1 70 ? 17.173 34.262 23.684 1.00 16.88 70 SER B N 1
ATOM 2117 C CA . SER B 1 70 ? 16.980 33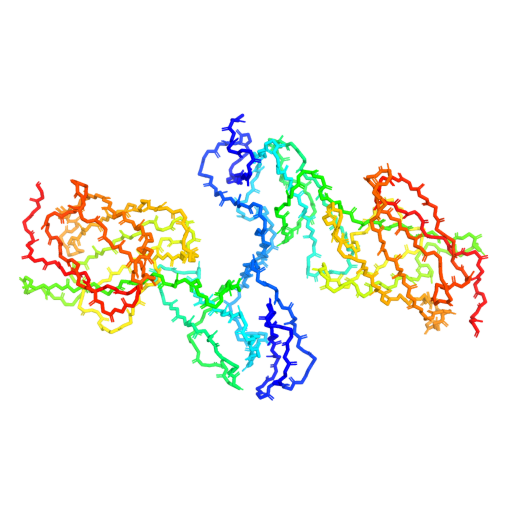.109 22.805 1.00 16.38 70 SER B CA 1
ATOM 2118 C C . SER B 1 70 ? 17.744 31.899 23.329 1.00 17.14 70 SER B C 1
ATOM 2119 O O . SER B 1 70 ? 18.913 32.010 23.686 1.00 20.79 70 SER B O 1
ATOM 2122 N N . GLN B 1 71 ? 17.063 30.759 23.381 1.00 18.54 71 GLN B N 1
ATOM 2123 C CA . GLN B 1 71 ? 17.641 29.518 23.879 1.00 18.43 71 GLN B CA 1
ATOM 2124 C C . GLN B 1 71 ? 17.662 28.480 22.773 1.00 19.36 71 GLN B C 1
ATOM 2125 O O . GLN B 1 71 ? 16.617 28.135 22.222 1.00 19.45 71 GLN B O 1
ATOM 2131 N N . ALA B 1 72 ? 18.846 27.972 22.464 1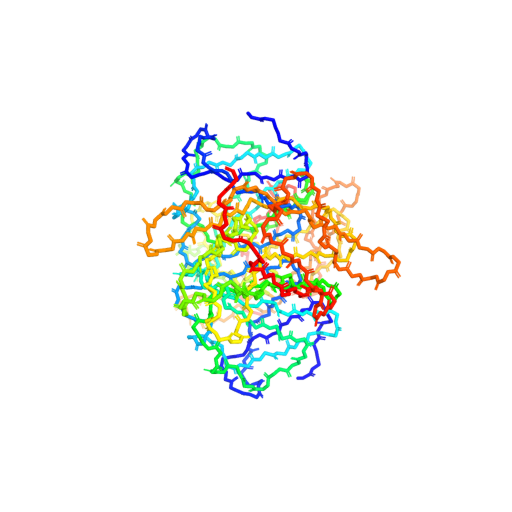.00 20.05 72 ALA B N 1
ATOM 2132 C CA . ALA B 1 72 ? 19.019 27.046 21.342 1.00 19.43 72 ALA B CA 1
ATOM 2133 C C . ALA B 1 72 ? 18.521 25.638 21.668 1.00 18.68 72 ALA B C 1
ATOM 2134 O O . ALA B 1 72 ? 18.325 24.823 20.767 1.00 23.89 72 ALA B O 1
ATOM 2136 N N . ASP B 1 73 ? 18.303 25.363 22.952 1.00 20.88 73 ASP B N 1
ATOM 2137 C CA . ASP B 1 73 ? 17.834 24.043 23.370 1.00 20.73 73 ASP B CA 1
ATOM 2138 C C . ASP B 1 73 ? 16.970 24.139 24.620 1.00 21.15 73 ASP B C 1
ATOM 2139 O O . ASP B 1 73 ? 17.469 24.419 25.703 1.00 23.64 73 ASP B O 1
ATOM 2144 N N . ILE B 1 74 ? 15.668 23.901 24.463 1.00 17.15 74 ILE B N 1
ATOM 2145 C CA . ILE B 1 74 ? 14.751 23.844 25.605 1.00 18.43 74 ILE B CA 1
ATOM 2146 C C . ILE B 1 74 ? 14.098 22.466 25.710 1.00 20.96 74 ILE B C 1
ATOM 2147 O O . ILE B 1 74 ? 12.997 22.325 26.259 1.00 21.18 74 ILE B O 1
ATOM 2152 N N . SER B 1 75 ? 14.788 21.449 25.207 1.00 20.46 75 SER B N 1
ATOM 2153 C CA . SER B 1 75 ? 14.245 20.086 25.195 1.00 25.99 75 SER B CA 1
ATOM 2154 C C . SER B 1 75 ? 14.232 19.401 26.563 1.00 30.12 75 SER B C 1
ATOM 2155 O O . SER B 1 75 ? 13.591 18.357 26.729 1.00 34.30 75 SER B O 1
ATOM 2158 N N . ASP B 1 76 ? 14.922 19.983 27.539 1.00 24.60 76 ASP B N 1
ATOM 2159 C CA . ASP B 1 76 ? 15.056 19.364 28.854 1.00 25.19 76 ASP B CA 1
ATOM 2160 C C . ASP B 1 76 ? 14.658 20.340 29.952 1.00 29.88 76 ASP B C 1
ATOM 2161 O O . ASP B 1 76 ? 15.518 20.886 30.638 1.00 31.03 76 ASP B O 1
ATOM 2166 N N . ILE B 1 77 ? 13.355 20.563 30.119 1.00 22.56 77 ILE B N 1
ATOM 2167 C CA . ILE B 1 77 ? 12.887 21.614 31.016 1.00 21.02 77 ILE B CA 1
ATOM 2168 C C . ILE B 1 77 ? 11.839 21.127 32.004 1.00 23.13 77 ILE B C 1
ATOM 2169 O O . ILE B 1 77 ? 11.183 21.932 32.669 1.00 28.53 77 ILE B O 1
ATOM 2174 N N . GLY B 1 78 ? 11.680 19.817 32.104 1.00 21.88 78 GLY B N 1
ATOM 2175 C CA . GLY B 1 78 ? 10.745 19.272 33.078 1.00 24.29 78 GLY B CA 1
ATOM 2176 C C . GLY B 1 78 ? 9.314 19.190 32.584 1.00 30.30 78 GLY B C 1
ATOM 2177 O O . GLY B 1 78 ? 8.378 19.138 33.385 1.00 31.86 78 GLY B O 1
ATOM 2178 N N . GLY B 1 79 ? 9.134 19.177 31.268 1.00 26.53 79 GLY B N 1
ATOM 2179 C CA . GLY B 1 79 ? 7.817 18.940 30.693 1.00 27.58 79 GLY B CA 1
ATOM 2180 C C . GLY B 1 79 ? 6.785 20.013 31.007 1.00 32.00 79 GLY B C 1
ATOM 2181 O O . GLY B 1 79 ? 5.601 19.711 31.195 1.00 34.40 79 GLY B O 1
ATOM 2182 N N . LEU B 1 80 ? 7.239 21.262 31.068 1.00 19.50 80 LEU B N 1
ATOM 2183 C CA . LEU B 1 80 ? 6.369 22.421 31.240 1.00 19.16 80 LEU B CA 1
ATOM 2184 C C . LEU B 1 80 ? 5.276 22.433 30.166 1.00 21.57 80 LEU B C 1
ATOM 2185 O O . LEU B 1 80 ? 5.508 21.975 29.042 1.00 25.06 80 LEU B O 1
ATOM 2190 N N . SER B 1 81 ? 4.089 22.933 30.516 1.00 19.37 81 SER B N 1
ATOM 2191 C CA . SER B 1 81 ? 2.933 22.827 29.630 1.00 19.01 81 SER B CA 1
ATOM 2192 C C . SER B 1 81 ? 2.208 24.148 29.374 1.00 17.85 81 SER B C 1
ATOM 2193 O O . SER B 1 81 ? 1.281 24.200 28.566 1.00 20.34 81 SER B O 1
ATOM 2196 N N . ARG B 1 82 ? 2.620 25.207 30.052 1.00 16.06 82 ARG B N 1
ATOM 2197 C CA . ARG B 1 82 ? 1.999 26.507 29.843 1.00 14.44 82 ARG B CA 1
ATOM 2198 C C . ARG B 1 82 ? 3.056 27.583 29.741 1.00 16.23 82 ARG B C 1
ATOM 2199 O O . ARG B 1 82 ? 4.094 27.485 30.377 1.00 16.46 82 ARG B O 1
ATOM 2207 N N . PHE B 1 83 ? 2.837 28.610 28.933 1.00 13.68 83 PHE B N 1
ATOM 2208 C CA . PHE B 1 83 ? 3.765 29.736 28.980 1.00 14.38 83 PHE B CA 1
ATOM 2209 C C . PHE B 1 83 ? 3.030 31.031 28.758 1.00 18.65 83 PHE B C 1
ATOM 2210 O O . PHE B 1 83 ? 1.938 31.044 28.184 1.00 17.71 83 PHE B O 1
ATOM 2218 N N . ARG B 1 84 ? 3.618 32.117 29.243 1.00 13.60 84 ARG B N 1
ATOM 2219 C CA . ARG B 1 84 ? 3.093 33.441 28.973 1.00 13.69 84 ARG B CA 1
ATOM 2220 C C . ARG B 1 84 ? 4.218 34.319 28.442 1.00 17.86 84 ARG B C 1
ATOM 2221 O O . ARG B 1 84 ? 5.329 34.328 28.986 1.00 16.15 84 ARG B O 1
ATOM 2229 N N . VAL B 1 85 ? 3.922 35.034 27.365 1.00 14.13 85 VAL B N 1
ATOM 2230 C CA . VAL B 1 85 ? 4.868 35.967 26.773 1.00 14.24 85 VAL B CA 1
ATOM 2231 C C . VAL B 1 85 ? 4.581 37.306 27.419 1.00 16.04 85 VAL B C 1
ATOM 2232 O O . VAL B 1 85 ? 3.440 37.808 27.391 1.00 19.43 85 VAL B O 1
ATOM 2236 N N . VAL B 1 86 ? 5.601 37.858 28.059 1.00 14.54 86 VAL B N 1
ATOM 2237 C CA . VAL B 1 86 ? 5.448 39.071 28.842 1.00 13.84 86 VAL B CA 1
ATOM 2238 C C . VAL B 1 86 ? 6.492 40.107 28.459 1.00 17.17 86 VAL B C 1
ATOM 2239 O O . VAL B 1 86 ? 7.459 39.795 27.734 1.00 18.43 86 VAL B O 1
ATOM 2243 N N . ASP B 1 87 ? 6.298 41.338 28.923 1.00 17.40 87 ASP B N 1
ATOM 2244 C CA . ASP B 1 87 ? 7.302 42.392 28.744 1.00 17.70 87 ASP B CA 1
ATOM 2245 C C . ASP B 1 87 ? 8.574 42.003 29.471 1.00 21.02 87 ASP B C 1
ATOM 2246 O O . ASP B 1 87 ? 8.547 41.226 30.428 1.00 20.76 87 ASP B O 1
ATOM 2251 N N . ASP B 1 88 ? 9.700 42.549 29.026 1.00 21.26 88 ASP B N 1
ATOM 2252 C CA . ASP B 1 88 ? 10.969 42.119 29.588 1.00 22.50 88 ASP B CA 1
ATOM 2253 C C . ASP B 1 88 ? 11.121 42.491 31.053 1.00 24.28 88 ASP B C 1
ATOM 2254 O O . ASP B 1 88 ? 11.928 41.888 31.751 1.00 27.38 88 ASP B O 1
ATOM 2259 N N . ASP B 1 89 ? 10.355 43.473 31.530 1.00 24.87 89 ASP B N 1
ATOM 2260 C CA . ASP B 1 89 ? 10.448 43.847 32.938 1.00 21.12 89 ASP B CA 1
ATOM 2261 C C . ASP B 1 89 ? 9.298 43.318 33.792 1.00 21.05 89 ASP B C 1
ATOM 2262 O O . ASP B 1 89 ? 9.176 43.663 34.971 1.00 25.87 89 ASP B O 1
ATOM 2267 N N . THR B 1 90 ? 8.477 42.456 33.207 1.00 19.83 90 THR B N 1
ATOM 2268 C CA . THR B 1 90 ? 7.447 41.762 33.968 1.00 19.16 90 THR B CA 1
ATOM 2269 C C . THR B 1 90 ? 8.130 40.693 34.802 1.00 20.68 90 THR B C 1
ATOM 2270 O O . THR B 1 90 ? 9.049 40.022 34.316 1.00 21.45 90 THR B O 1
ATOM 2274 N N . ARG B 1 91 ? 7.700 40.523 36.050 1.00 18.63 91 ARG B N 1
ATOM 2275 C CA . ARG B 1 91 ? 8.422 39.635 36.960 1.00 19.50 91 ARG B CA 1
ATOM 2276 C C . ARG B 1 91 ? 7.658 38.384 37.340 1.00 18.54 91 ARG B C 1
ATOM 2277 O O . ARG B 1 91 ? 6.449 38.418 37.596 1.00 18.20 91 ARG B O 1
ATOM 2285 N N . ALA B 1 92 ? 8.384 37.271 37.359 1.00 14.70 92 ALA B N 1
ATOM 2286 C CA . ALA B 1 92 ? 7.884 36.016 37.880 1.00 13.25 92 ALA B CA 1
ATOM 2287 C C . ALA B 1 92 ? 8.081 36.004 39.384 1.00 17.00 92 ALA B C 1
ATOM 2288 O O . ALA B 1 92 ? 9.208 36.081 39.860 1.00 18.11 92 ALA B O 1
ATOM 2290 N N . ILE B 1 93 ? 6.986 35.919 40.129 1.00 14.98 93 ILE B N 1
ATOM 2291 C CA . ILE B 1 93 ? 7.059 35.855 41.579 1.00 15.34 93 ILE B CA 1
ATOM 2292 C C . ILE B 1 93 ? 7.207 34.400 42.017 1.00 16.74 93 ILE B C 1
ATOM 2293 O O . ILE B 1 93 ? 6.388 33.543 41.634 1.00 15.30 93 ILE B O 1
ATOM 2298 N N . SER B 1 94 ? 8.259 34.118 42.796 1.00 15.69 94 SER B N 1
ATOM 2299 C CA . SER B 1 94 ? 8.519 32.736 43.208 1.00 15.27 94 SER B CA 1
ATOM 2300 C C . SER B 1 94 ? 8.875 32.600 44.687 1.00 16.32 94 SER B C 1
ATOM 2301 O O . SER B 1 94 ? 9.415 33.525 45.301 1.00 15.63 94 SER B O 1
ATOM 2304 N N . PHE B 1 95 ? 8.507 31.446 45.250 1.00 14.67 95 PHE B N 1
ATOM 2305 C CA . PHE B 1 95 ? 8.711 31.105 46.659 1.00 14.68 95 PHE B CA 1
ATOM 2306 C C . PHE B 1 95 ? 9.512 29.815 46.799 1.00 15.64 95 PHE B C 1
ATOM 2307 O O . PHE B 1 95 ? 9.353 28.905 45.993 1.00 16.02 95 PHE B O 1
ATOM 2315 N N . LEU B 1 96 ? 10.325 29.727 47.848 1.00 14.18 96 LEU B N 1
ATOM 2316 C CA . LEU B 1 96 ? 10.933 28.478 48.284 1.00 14.50 96 LEU B CA 1
ATOM 2317 C C . LEU B 1 96 ? 10.589 28.337 49.747 1.00 17.05 96 LEU B C 1
ATOM 2318 O O . LEU B 1 96 ? 10.855 29.256 50.519 1.00 19.15 96 LEU B O 1
ATOM 2323 N N . PHE B 1 97 ? 9.989 27.207 50.119 1.00 14.28 97 PHE B N 1
ATOM 2324 C CA . PHE B 1 97 ? 9.489 27.013 51.480 1.00 15.11 97 PHE B CA 1
ATOM 2325 C C . PHE B 1 97 ? 10.496 26.228 52.332 1.00 15.74 97 PHE B C 1
ATOM 2326 O O . PHE B 1 97 ? 10.872 25.091 52.016 1.00 16.31 97 PHE B O 1
ATOM 2334 N N . LYS B 1 98 ? 10.913 26.861 53.426 1.00 14.81 98 LYS B N 1
ATOM 2335 C CA . LYS B 1 98 ? 11.870 26.285 54.353 1.00 18.61 98 LYS B CA 1
ATOM 2336 C C . LYS B 1 98 ? 11.234 26.132 55.733 1.00 18.03 98 LYS B C 1
ATOM 2337 O O . LYS B 1 98 ? 10.230 26.773 56.036 1.00 19.36 98 LYS B O 1
ATOM 2343 N N . ASP B 1 99 ? 11.821 25.284 56.569 1.00 18.24 99 ASP B N 1
ATOM 2344 C CA . ASP B 1 99 ? 11.346 25.059 57.930 1.00 19.24 99 ASP B CA 1
ATOM 2345 C C . ASP B 1 99 ? 12.538 25.153 58.871 1.00 19.36 99 ASP B C 1
ATOM 2346 O O . ASP B 1 99 ? 13.515 24.424 58.694 1.00 19.71 99 ASP B O 1
ATOM 2351 N N . ALA B 1 100 ? 12.472 26.049 59.852 1.00 18.45 100 ALA B N 1
ATOM 2352 C CA . ALA B 1 100 ? 13.590 26.240 60.771 1.00 19.75 100 ALA B CA 1
ATOM 2353 C C . ALA B 1 100 ? 13.346 25.534 62.098 1.00 21.93 100 ALA B C 1
ATOM 2354 O O . ALA B 1 100 ? 14.182 25.598 62.990 1.00 25.82 100 ALA B O 1
ATOM 2356 N N . THR B 1 101 ? 12.214 24.842 62.209 1.00 20.65 101 THR B N 1
ATOM 2357 C CA . THR B 1 101 ? 11.747 24.317 63.492 1.00 19.56 101 THR B CA 1
ATOM 2358 C C . THR B 1 101 ? 12.210 22.883 63.767 1.00 24.87 101 THR B C 1
ATOM 2359 O O . THR B 1 101 ? 11.815 22.275 64.771 1.00 24.65 101 THR B O 1
ATOM 2363 N N . GLY B 1 102 ? 13.038 22.339 62.881 1.00 22.11 102 GLY B N 1
ATOM 2364 C CA . GLY B 1 102 ? 13.595 21.015 63.105 1.00 23.05 102 GLY B CA 1
ATOM 2365 C C . GLY B 1 102 ? 12.827 19.856 62.499 1.00 22.36 102 GLY B C 1
ATOM 2366 O O . GLY B 1 102 ? 13.083 18.704 62.822 1.00 25.16 102 GLY B O 1
ATOM 2367 N N . GLY B 1 103 ? 11.878 20.144 61.615 1.00 22.39 103 GLY B N 1
ATOM 2368 C CA . GLY B 1 103 ? 11.094 19.079 61.012 1.00 23.25 103 GLY B CA 1
ATOM 2369 C C . GLY B 1 103 ? 11.839 18.260 59.961 1.00 23.04 103 GLY B C 1
ATOM 2370 O O . GLY B 1 103 ? 12.938 18.636 59.518 1.00 23.63 103 GLY B O 1
ATOM 2371 N N . ALA B 1 104 ? 11.244 17.134 59.569 1.00 22.57 104 ALA B N 1
ATOM 2372 C CA . ALA B 1 104 ? 11.771 16.327 58.463 1.00 20.41 104 ALA B CA 1
ATOM 2373 C C . ALA B 1 104 ? 11.505 17.023 57.130 1.00 20.15 104 ALA B C 1
ATOM 2374 O O . ALA B 1 104 ? 10.631 17.881 57.047 1.00 21.28 104 ALA B O 1
ATOM 2376 N N . ASP B 1 105 ? 12.234 16.650 56.080 1.00 19.33 105 ASP B N 1
ATOM 2377 C CA . ASP B 1 105 ? 11.922 17.171 54.758 1.00 20.25 105 ASP B CA 1
ATOM 2378 C C . ASP B 1 105 ? 10.467 16.868 54.420 1.00 18.87 105 ASP B C 1
ATOM 2379 O O . ASP B 1 105 ? 9.995 15.748 54.651 1.00 20.18 105 ASP B O 1
ATOM 2384 N N . LYS B 1 106 ? 9.785 17.884 53.895 1.00 19.25 106 LYS B N 1
ATOM 2385 C CA . LYS B 1 106 ? 8.382 17.815 53.475 1.00 21.70 106 LYS B CA 1
ATOM 2386 C C . LYS B 1 106 ? 7.376 17.624 54.614 1.00 23.28 106 LYS B C 1
ATOM 2387 O O . LYS B 1 106 ? 6.220 17.281 54.362 1.00 22.97 106 LYS B O 1
ATOM 2393 N N . GLN B 1 107 ? 7.798 17.863 55.853 1.00 18.82 107 GLN B N 1
ATOM 2394 C CA . GLN B 1 107 ? 6.881 17.719 56.989 1.00 19.21 107 GLN B CA 1
ATOM 2395 C C . GLN B 1 107 ? 5.791 18.782 56.972 1.00 20.01 107 GLN B C 1
ATOM 2396 O O . GLN B 1 107 ? 4.673 18.548 57.449 1.00 21.61 107 GLN B O 1
ATOM 2402 N N . TYR B 1 108 ? 6.119 19.945 56.429 1.00 17.55 108 TYR B N 1
ATOM 2403 C CA . TYR B 1 108 ? 5.145 21.030 56.322 1.00 17.42 108 TYR B CA 1
ATOM 2404 C C . TYR B 1 108 ? 4.852 21.369 54.880 1.00 19.63 108 TYR B C 1
ATOM 2405 O O . TYR B 1 108 ? 5.691 21.156 54.009 1.00 19.64 108 TYR B O 1
ATOM 2414 N N . SER B 1 109 ? 3.664 21.905 54.619 1.00 17.40 109 SER B N 1
ATOM 2415 C CA . SER B 1 109 ? 3.377 22.393 53.279 1.00 18.96 109 SER B CA 1
ATOM 2416 C C . SER B 1 109 ? 2.824 23.802 53.329 1.00 17.90 109 SER B C 1
ATOM 2417 O O . SER B 1 109 ? 2.212 24.225 54.322 1.00 18.80 109 SER B O 1
ATOM 2420 N N . LEU B 1 110 ? 3.085 24.522 52.240 1.00 15.93 110 LEU B N 1
ATOM 2421 C CA . LEU B 1 110 ? 2.586 25.869 52.034 1.00 14.91 110 LEU B CA 1
ATOM 2422 C C . LEU B 1 110 ? 1.769 25.841 50.752 1.00 21.77 110 LEU B C 1
ATOM 2423 O O . LEU B 1 110 ? 2.315 25.671 49.662 1.00 19.26 110 LEU B O 1
ATOM 2428 N N . LYS B 1 111 ? 0.457 25.977 50.884 1.00 17.72 111 LYS B N 1
ATOM 2429 C CA . LYS B 1 111 ? -0.423 26.029 49.730 1.00 18.53 111 LYS B CA 1
ATOM 2430 C C . LYS B 1 111 ? -0.676 27.491 49.398 1.00 19.55 111 LYS B C 1
ATOM 2431 O O . LYS B 1 111 ? -1.082 28.269 50.267 1.00 18.30 111 LYS B O 1
ATOM 2437 N N . VAL B 1 112 ? -0.414 27.863 48.150 1.00 16.07 112 VAL B N 1
ATOM 2438 C CA . VAL B 1 112 ? -0.595 29.234 47.714 1.00 16.69 112 VAL B CA 1
ATOM 2439 C C . VAL B 1 112 ? -1.651 29.213 46.623 1.00 17.27 112 VAL B C 1
ATOM 2440 O O . VAL B 1 112 ? -1.436 28.636 45.563 1.00 19.10 112 VAL B O 1
ATOM 2444 N N . ASP B 1 113 ? -2.810 29.811 46.901 1.00 19.73 113 ASP B N 1
ATOM 2445 C CA . ASP B 1 113 ? -3.936 29.755 45.968 1.00 17.48 113 ASP B CA 1
ATOM 2446 C C . ASP B 1 113 ? -3.830 30.847 44.899 1.00 19.98 113 ASP B C 1
ATOM 2447 O O . ASP B 1 113 ? -4.693 31.718 44.768 1.00 23.05 113 ASP B O 1
ATOM 2452 N N . ALA B 1 114 ? -2.743 30.791 44.140 1.00 19.10 114 ALA B N 1
ATOM 2453 C CA . ALA B 1 114 ? -2.464 31.763 43.103 1.00 18.61 114 ALA B CA 1
ATOM 2454 C C . ALA B 1 114 ? -3.448 31.613 41.947 1.00 23.17 114 ALA B C 1
ATOM 2455 O O . ALA B 1 114 ? -3.516 30.569 41.305 1.00 24.94 114 ALA B O 1
ATOM 2457 N N . ARG B 1 115 ? -4.218 32.652 41.686 1.00 22.39 115 ARG B N 1
ATOM 2458 C CA . ARG B 1 115 ? -5.278 32.523 40.705 1.00 24.25 115 ARG B CA 1
ATOM 2459 C C . ARG B 1 115 ? -4.804 32.742 39.269 1.00 25.46 115 ARG B C 1
ATOM 2460 O O . ARG B 1 115 ? -5.431 32.242 38.334 1.00 30.60 115 ARG B O 1
ATOM 2468 N N . ASP B 1 116 ? -3.709 33.476 39.079 1.00 21.50 116 ASP B N 1
ATOM 2469 C CA . ASP B 1 116 ? -3.224 33.743 37.733 1.00 24.82 116 ASP B CA 1
ATOM 2470 C C . ASP B 1 116 ? -2.430 32.563 37.188 1.00 30.15 116 ASP B C 1
ATOM 2471 O O . ASP B 1 116 ? -2.552 32.225 36.013 1.00 33.41 116 ASP B O 1
ATOM 2476 N N . VAL B 1 117 ? -1.629 31.919 38.029 1.00 19.95 117 VAL B N 1
ATOM 2477 C CA . VAL B 1 117 ? -0.794 30.836 37.527 1.00 14.70 117 VAL B CA 1
ATOM 2478 C C . VAL B 1 117 ? -1.253 29.456 37.970 1.00 18.27 117 VAL B C 1
ATOM 2479 O O . VAL B 1 117 ? -0.7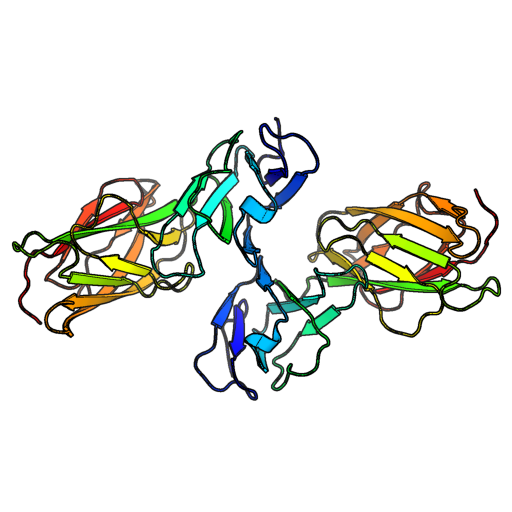67 28.444 37.470 1.00 22.17 117 VAL B O 1
ATOM 2483 N N . GLY B 1 118 ? -2.213 29.400 38.893 1.00 14.88 118 GLY B N 1
ATOM 2484 C CA . GLY B 1 118 ? -2.658 28.122 39.407 1.00 18.66 118 GLY B CA 1
ATOM 2485 C C . GLY B 1 118 ? -2.147 27.834 40.806 1.00 18.52 118 GLY B C 1
ATOM 2486 O O . GLY B 1 118 ? -1.087 28.315 41.203 1.00 18.55 118 GLY B O 1
ATOM 2487 N N . THR B 1 119 ? -2.911 27.048 41.551 1.00 18.97 119 THR B N 1
ATOM 2488 C CA . THR B 1 119 ? -2.544 26.648 42.906 1.00 16.12 119 THR B CA 1
ATOM 2489 C C . THR B 1 119 ? -1.168 25.999 42.933 1.00 17.59 119 THR B C 1
ATOM 2490 O O . THR B 1 119 ? -0.856 25.179 42.066 1.00 18.69 119 THR B O 1
ATOM 2494 N N . VAL B 1 120 ? -0.358 26.370 43.924 1.00 15.64 120 VAL B N 1
ATOM 2495 C CA . VAL B 1 120 ? 0.948 25.767 44.117 1.00 16.28 120 VAL B CA 1
ATOM 2496 C C . VAL B 1 120 ? 1.015 25.174 45.516 1.00 19.57 120 VAL B C 1
ATOM 2497 O O . VAL B 1 120 ? 0.572 25.795 46.486 1.00 19.70 120 VAL B O 1
ATOM 2501 N N . MET B 1 121 ? 1.557 23.968 45.608 1.00 16.89 121 MET B N 1
ATOM 2502 C CA . MET B 1 121 ? 1.770 23.300 46.872 1.00 19.63 121 MET B CA 1
ATOM 2503 C C . MET B 1 121 ? 3.261 23.115 47.083 1.00 18.79 121 MET B C 1
ATOM 2504 O O . MET B 1 121 ? 3.881 22.293 46.401 1.00 24.31 121 MET B O 1
ATOM 2509 N N . LEU B 1 122 ? 3.841 23.911 47.981 1.00 15.97 122 LEU B N 1
ATOM 2510 C CA . LEU B 1 122 ? 5.273 23.835 48.293 1.00 17.73 122 LEU B CA 1
ATOM 2511 C C . LEU B 1 122 ? 5.518 23.030 49.556 1.00 20.94 122 LEU B C 1
ATOM 2512 O O . LEU B 1 122 ? 4.760 23.142 50.521 1.00 22.90 122 LEU B O 1
ATOM 2517 N N . TYR B 1 123 ? 6.568 22.216 49.545 1.00 19.03 123 TYR B N 1
ATOM 2518 C CA . TYR B 1 123 ? 6.896 21.400 50.712 1.00 17.18 123 TYR B CA 1
ATOM 2519 C C . TYR B 1 123 ? 8.163 21.923 51.361 1.00 18.75 123 TYR B C 1
ATOM 2520 O O . TYR B 1 123 ? 9.037 22.466 50.693 1.00 20.64 123 TYR B O 1
ATOM 2529 N N . SER B 1 124 ? 8.237 21.788 52.679 1.00 15.76 124 SER B N 1
ATOM 2530 C CA . SER B 1 124 ? 9.339 22.380 53.440 1.00 15.95 124 SER B CA 1
ATOM 2531 C C . SER B 1 124 ? 10.660 21.623 53.246 1.00 15.86 124 SER B C 1
ATOM 2532 O O . SER B 1 124 ? 10.707 20.387 53.265 1.00 17.06 124 SER B O 1
ATOM 2535 N N . ASN B 1 125 ? 11.735 22.385 53.062 1.00 16.05 125 ASN B N 1
ATOM 2536 C CA . ASN B 1 125 ? 13.077 21.818 52.998 1.00 16.53 125 ASN B CA 1
ATOM 2537 C C . ASN B 1 125 ? 13.168 20.711 51.950 1.00 21.48 125 ASN B C 1
ATOM 2538 O O . ASN B 1 125 ? 13.765 19.662 52.180 1.00 22.45 125 ASN B O 1
ATOM 2543 N N . ASP B 1 126 ? 12.544 20.964 50.805 1.00 19.67 126 ASP B N 1
ATOM 2544 C CA . ASP B 1 126 ? 12.360 19.962 49.770 1.00 21.14 126 ASP B CA 1
ATOM 2545 C C . ASP B 1 126 ? 13.124 20.372 48.514 1.00 27.90 126 ASP B C 1
ATOM 2546 O O . ASP B 1 126 ? 12.528 20.759 47.505 1.00 31.01 126 ASP B O 1
ATOM 2551 N N . GLY B 1 127 ? 14.446 20.319 48.591 1.00 28.36 127 GLY B N 1
ATOM 2552 C CA . GLY B 1 127 ? 15.282 20.682 47.458 1.00 30.02 127 GLY B CA 1
ATOM 2553 C C . GLY B 1 127 ? 15.442 22.178 47.291 1.00 36.15 127 GLY B C 1
ATOM 2554 O O . GLY B 1 127 ? 15.250 22.945 48.235 1.00 36.50 127 GLY B O 1
ATOM 2555 N N . ASP B 1 128 ? 15.799 22.606 46.085 1.00 26.94 128 ASP B N 1
ATOM 2556 C CA . ASP B 1 128 ? 16.013 24.027 45.861 1.00 28.55 128 ASP B CA 1
ATOM 2557 C C . ASP B 1 128 ? 15.159 24.603 44.734 1.00 24.69 128 ASP B C 1
ATOM 2558 O O . ASP B 1 128 ? 15.384 25.739 44.309 1.00 29.22 128 ASP B O 1
ATOM 2563 N N . GLU B 1 129 ? 14.178 23.841 44.254 1.00 24.26 129 GLU B N 1
ATOM 2564 C CA . GLU B 1 129 ? 13.306 24.338 43.193 1.00 24.75 129 GLU B CA 1
ATOM 2565 C C . GLU B 1 129 ? 12.289 25.320 43.761 1.00 20.00 129 GLU B C 1
ATOM 2566 O O . GLU B 1 129 ? 11.476 24.950 44.614 1.00 26.86 129 GLU B O 1
ATOM 2572 N N . TYR B 1 130 ? 12.343 26.565 43.290 1.00 17.53 130 TYR B N 1
ATOM 2573 C CA . TYR B 1 130 ? 11.318 27.551 43.630 1.00 16.98 130 TYR B CA 1
ATOM 2574 C C . TYR B 1 130 ? 10.016 27.240 42.910 1.00 20.60 130 TYR B C 1
ATOM 2575 O O . TYR B 1 130 ? 10.004 26.574 41.872 1.00 24.10 130 TYR B O 1
ATOM 2584 N N . GLY B 1 131 ? 8.917 27.729 43.460 1.00 15.09 131 GLY B N 1
ATOM 2585 C CA . GLY B 1 131 ? 7.642 27.561 42.818 1.00 17.32 131 GLY B CA 1
ATOM 2586 C C . GLY B 1 131 ? 7.112 28.908 42.388 1.00 17.01 131 GLY B C 1
ATOM 2587 O O . GLY B 1 131 ? 7.153 29.881 43.139 1.00 18.06 131 GLY B O 1
ATOM 2588 N N . LEU B 1 132 ? 6.587 28.954 41.169 1.00 15.27 132 LEU B N 1
ATOM 2589 C CA . LEU B 1 132 ? 5.999 30.162 40.622 1.00 14.73 132 LEU B CA 1
ATOM 2590 C C . LEU B 1 132 ? 4.644 30.454 41.271 1.00 16.47 132 LEU B C 1
ATOM 2591 O O . LEU B 1 132 ? 3.731 29.634 41.183 1.00 18.90 132 LEU B O 1
ATOM 2596 N N . VAL B 1 133 ? 4.501 31.605 41.923 1.00 15.25 133 VAL B N 1
ATOM 2597 C CA . VAL B 1 133 ? 3.254 31.878 42.646 1.00 16.06 133 VAL B CA 1
ATOM 2598 C C . VAL B 1 133 ? 2.573 33.142 42.157 1.00 15.52 133 VAL B C 1
ATOM 2599 O O . VAL B 1 133 ? 1.491 33.521 42.638 1.00 19.50 133 VAL B O 1
ATOM 2603 N N . GLY B 1 134 ? 3.196 33.814 41.189 1.00 16.32 134 GLY B N 1
ATOM 2604 C CA . GLY B 1 134 ? 2.504 34.928 40.553 1.00 17.27 134 GLY B CA 1
ATOM 2605 C C . GLY B 1 134 ? 3.278 35.500 39.386 1.00 16.22 134 GLY B C 1
ATOM 2606 O O . GLY B 1 134 ? 4.434 35.157 39.173 1.00 17.77 134 GLY B O 1
ATOM 2607 N N . ILE B 1 135 ? 2.616 36.345 38.605 1.00 17.20 135 ILE B N 1
ATOM 2608 C CA . ILE B 1 135 ? 3.270 37.114 37.562 1.00 15.33 135 ILE B CA 1
ATOM 2609 C C . ILE B 1 135 ? 2.810 38.556 37.704 1.00 16.72 135 ILE B C 1
ATOM 2610 O O . ILE B 1 135 ? 1.597 38.818 37.764 1.00 20.01 135 ILE B O 1
ATOM 2615 N N . MET B 1 136 ? 3.752 39.489 37.811 1.00 15.55 136 MET B N 1
ATOM 2616 C CA . MET B 1 136 ? 3.371 40.888 38.007 1.00 20.10 136 MET B CA 1
ATOM 2617 C C . MET B 1 136 ? 4.095 41.804 37.032 1.00 20.44 136 MET B C 1
ATOM 2618 O O . MET B 1 136 ? 5.309 41.892 37.047 1.00 21.60 136 MET B O 1
ATOM 2623 N N . PRO B 1 137 ? 3.337 42.478 36.165 1.00 22.33 137 PRO B N 1
ATOM 2624 C CA . PRO B 1 137 ? 3.930 43.465 35.260 1.00 27.10 137 PRO B CA 1
ATOM 2625 C C . PRO B 1 137 ? 4.459 44.657 36.036 1.00 29.08 137 PRO B C 1
ATOM 2626 O O . PRO B 1 137 ? 3.991 44.921 37.149 1.00 28.62 137 PRO B O 1
ATOM 2630 N N . GLU B 1 138 ? 5.432 45.353 35.462 1.00 25.58 138 GLU B N 1
ATOM 2631 C CA . GLU B 1 138 ? 5.943 46.584 36.048 1.00 31.64 138 GLU B CA 1
ATOM 2632 C C . GLU B 1 138 ? 4.774 47.524 36.366 1.00 33.82 138 GLU B C 1
ATOM 2633 O O . GLU B 1 138 ? 3.903 47.743 35.531 1.00 30.63 138 GLU B O 1
ATOM 2639 N N . GLY B 1 139 ? 4.739 48.048 37.588 1.00 34.77 139 GLY B N 1
ATOM 2640 C CA . GLY B 1 139 ? 3.655 48.923 38.006 1.00 33.93 139 GLY B CA 1
ATOM 2641 C C . GLY B 1 139 ? 2.275 48.281 38.006 1.00 41.03 139 GLY B C 1
ATOM 2642 O O . GLY B 1 139 ? 1.260 48.979 37.986 1.00 43.25 139 GLY B O 1
ATOM 2643 N N . GLY B 1 140 ? 2.229 46.952 38.038 1.00 35.34 140 GLY B N 1
ATOM 2644 C CA . GLY B 1 140 ? 0.970 46.228 38.022 1.00 38.16 140 GLY B CA 1
ATOM 2645 C C . GLY B 1 140 ? 0.151 46.441 39.283 1.00 34.58 140 GLY B C 1
ATOM 2646 O O . GLY B 1 140 ? 0.647 47.012 40.255 1.00 36.84 140 GLY B O 1
ATOM 2647 N N . PRO B 1 141 ? -1.110 45.983 39.277 1.00 38.48 141 PRO B N 1
ATOM 2648 C CA . PRO B 1 141 ? -1.953 46.140 40.466 1.00 35.57 141 PRO B CA 1
ATOM 2649 C C . PRO B 1 141 ? -1.506 45.198 41.580 1.00 34.66 141 PRO B C 1
ATOM 2650 O O . PRO B 1 141 ? -0.918 44.159 41.287 1.00 29.88 141 PRO B O 1
ATOM 2654 N N . PRO B 1 142 ? -1.773 45.559 42.845 1.00 30.64 142 PRO B N 1
ATOM 2655 C CA . PRO B 1 142 ? -1.413 44.661 43.950 1.00 27.11 142 PRO B CA 1
ATOM 2656 C C . PRO B 1 142 ? -2.284 43.422 43.950 1.00 27.72 142 PRO B C 1
ATOM 2657 O O . PRO B 1 142 ? -3.338 43.415 43.314 1.00 26.88 142 PRO B O 1
ATOM 2661 N N . VAL B 1 143 ? -1.844 42.370 44.625 1.00 24.51 143 VAL B N 1
ATOM 2662 C CA . VAL B 1 143 ? -2.646 41.148 44.643 1.00 28.51 143 VAL B CA 1
ATOM 2663 C C . VAL B 1 143 ? -2.563 40.476 46.003 1.00 23.56 143 VAL B C 1
ATOM 2664 O O . VAL B 1 143 ? -1.511 40.442 46.628 1.00 27.06 143 VAL B O 1
ATOM 2668 N N . THR B 1 144 ? -3.700 39.998 46.492 1.00 25.34 144 THR B N 1
ATOM 2669 C CA . THR B 1 144 ? -3.720 39.206 47.711 1.00 22.91 144 THR B CA 1
ATOM 2670 C C . THR B 1 144 ? -4.006 37.758 47.356 1.00 29.28 144 THR B C 1
ATOM 2671 O O . THR B 1 144 ? -4.978 37.463 46.663 1.00 28.11 144 THR B O 1
ATOM 2675 N N . THR B 1 145 ? -3.146 36.862 47.828 1.00 24.75 145 THR B N 1
ATOM 2676 C CA . THR B 1 145 ? -3.301 35.439 47.582 1.00 24.68 145 THR B CA 1
ATOM 2677 C C . THR B 1 145 ? -3.425 34.661 48.898 1.00 24.53 145 THR B C 1
ATOM 2678 O O . THR B 1 145 ? -2.656 34.879 49.824 1.00 23.33 145 THR B O 1
ATOM 2682 N N . ALA B 1 146 ? -4.405 33.767 48.973 1.00 24.44 146 ALA B N 1
ATOM 2683 C CA . ALA B 1 146 ? -4.614 32.937 50.158 1.00 21.70 146 ALA B CA 1
ATOM 2684 C C . ALA B 1 146 ? -3.442 31.984 50.349 1.00 23.29 146 ALA B C 1
ATOM 2685 O O . ALA B 1 146 ? -2.950 31.412 49.374 1.00 21.35 146 ALA B O 1
ATOM 2687 N N . VAL B 1 147 ? -2.991 31.814 51.594 1.00 20.95 147 VAL B N 1
ATOM 2688 C CA . VAL B 1 147 ? -1.968 30.808 51.890 1.00 18.20 147 VAL B CA 1
ATOM 2689 C C . VAL B 1 147 ? -2.404 29.924 53.051 1.00 22.61 147 VAL B C 1
ATOM 2690 O O . VAL B 1 147 ? -3.120 30.360 53.952 1.00 25.44 147 VAL B O 1
ATOM 2694 N N . TYR B 1 148 ? -1.983 28.668 52.999 1.00 18.83 148 TYR B N 1
ATOM 2695 C CA . TYR B 1 148 ? -2.351 27.686 54.013 1.00 20.40 148 TYR B CA 1
ATOM 2696 C C . TYR B 1 148 ? -1.080 26.983 54.429 1.00 21.67 148 TYR B C 1
ATOM 2697 O O . TYR B 1 148 ? -0.378 26.442 53.586 1.00 20.05 148 TYR B O 1
ATOM 2706 N N . VAL B 1 149 ? -0.756 27.029 55.717 1.00 18.31 149 VAL B N 1
ATOM 2707 C CA . VAL B 1 149 ? 0.395 26.315 56.260 1.00 18.77 149 VAL B CA 1
ATOM 2708 C C . VAL B 1 149 ? -0.103 25.090 56.999 1.00 21.43 149 VAL B C 1
ATOM 2709 O O . VAL B 1 149 ? -0.911 25.236 57.936 1.00 21.36 149 VAL B O 1
ATOM 2713 N N . ARG B 1 150 ? 0.374 23.912 56.580 1.00 20.86 150 ARG B N 1
ATOM 2714 C CA . ARG B 1 150 ? -0.120 22.625 57.094 1.00 21.38 150 ARG B CA 1
ATOM 2715 C C . ARG B 1 150 ? 0.995 21.703 57.597 1.00 24.69 150 ARG B C 1
ATOM 2716 O O . ARG B 1 150 ? 2.076 21.642 57.012 1.00 20.37 150 ARG B O 1
ATOM 2724 N N . ASP B 1 151 ? 0.738 21.000 58.698 1.00 24.57 151 ASP B N 1
ATOM 2725 C CA . ASP B 1 151 ? 1.606 19.910 59.121 1.00 25.73 151 ASP B CA 1
ATOM 2726 C C . ASP B 1 151 ? 1.152 18.658 58.384 1.00 21.90 151 ASP B C 1
ATOM 2727 O O . ASP B 1 151 ? 0.056 18.150 58.629 1.00 27.02 151 ASP B O 1
ATOM 2732 N N . GLU B 1 152 ? 1.988 18.179 57.472 1.00 23.46 152 GLU B N 1
ATOM 2733 C CA . GLU B 1 152 ? 1.639 17.042 56.626 1.00 23.71 152 GLU B CA 1
ATOM 2734 C C . GLU B 1 152 ? 1.658 15.733 57.408 1.00 30.43 152 GLU B C 1
ATOM 2735 O O . GLU B 1 152 ? 0.936 14.799 57.065 1.00 32.37 152 GLU B O 1
ATOM 2741 N N . HIS B 1 153 ? 2.475 15.659 58.457 1.00 29.92 153 HIS B N 1
ATOM 2742 C CA . HIS B 1 153 ? 2.495 14.453 59.282 1.00 28.99 153 HIS B CA 1
ATOM 2743 C C . HIS B 1 153 ? 1.203 14.292 60.076 1.00 32.53 153 HIS B C 1
ATOM 2744 O O . HIS B 1 153 ? 0.605 13.213 60.086 1.00 41.30 153 HIS B O 1
ATOM 2751 N N . SER B 1 154 ? 0.784 15.356 60.755 1.00 31.76 154 SER B N 1
ATOM 2752 C CA . SER B 1 154 ? -0.394 15.287 61.624 1.00 33.35 154 SER B CA 1
ATOM 2753 C C . SER B 1 154 ? -1.688 15.665 60.906 1.00 35.30 154 SER B C 1
ATOM 2754 O O . SER B 1 154 ? -2.781 15.428 61.428 1.00 30.81 154 SER B O 1
ATOM 2757 N N . GLY B 1 155 ? -1.561 16.264 59.724 1.00 31.49 155 GLY B N 1
ATOM 2758 C CA . GLY B 1 155 ? -2.706 16.599 58.893 1.00 35.38 155 GLY B CA 1
ATOM 2759 C C . GLY B 1 155 ? -3.486 17.816 59.350 1.00 38.30 155 GLY B C 1
ATOM 2760 O O . GLY B 1 155 ? -4.656 17.979 59.001 1.00 52.51 155 GLY B O 1
ATOM 2761 N N . VAL B 1 156 ? -2.840 18.667 60.133 1.00 31.16 156 VAL B N 1
ATOM 2762 C CA . VAL B 1 156 ? -3.497 19.810 60.756 1.00 33.79 156 VAL B CA 1
ATOM 2763 C C . VAL B 1 156 ? -2.967 21.122 60.182 1.00 31.61 156 VAL B C 1
ATOM 2764 O O . VAL B 1 156 ? -1.782 21.232 59.892 1.00 29.63 156 VAL B O 1
ATOM 2768 N N . TYR B 1 157 ? -3.837 22.114 60.022 1.00 24.94 157 TYR B N 1
ATOM 2769 C CA . TYR B 1 157 ? -3.382 23.437 59.604 1.00 23.44 157 TYR B CA 1
ATOM 2770 C C . TYR B 1 157 ? -2.726 24.168 60.763 1.00 27.39 157 TYR B C 1
ATOM 2771 O O . TYR B 1 157 ? -3.269 24.254 61.864 1.00 34.24 157 TYR B O 1
ATOM 2780 N N . ILE B 1 158 ? -1.544 24.691 60.494 1.00 21.61 158 ILE B N 1
ATOM 2781 C CA . ILE B 1 158 ? -0.836 25.532 61.440 1.00 21.93 158 ILE B CA 1
ATOM 2782 C C . ILE B 1 158 ? -1.349 26.950 61.284 1.00 23.38 158 ILE B C 1
ATOM 2783 O O . ILE B 1 158 ? -1.511 27.677 62.262 1.00 26.75 158 ILE B O 1
ATOM 2788 N N . ALA B 1 159 ? -1.611 27.349 60.043 1.00 23.06 159 ALA B N 1
ATOM 2789 C CA . ALA B 1 159 ? -2.082 28.712 59.828 1.00 25.24 159 ALA B CA 1
ATOM 2790 C C . ALA B 1 159 ? -2.836 28.859 58.526 1.00 24.98 159 ALA B C 1
ATOM 2791 O O . ALA B 1 159 ? -2.567 28.159 57.562 1.00 28.48 159 ALA B O 1
ATOM 2793 N N . VAL B 1 160 ? -3.796 29.772 58.520 1.00 26.65 160 VAL B N 1
ATOM 2794 C CA . VAL B 1 160 ? -4.533 30.120 57.317 1.00 27.56 160 VAL B CA 1
ATOM 2795 C C . VAL B 1 160 ? -4.497 31.630 57.216 1.00 32.59 160 VAL B C 1
ATOM 2796 O O . VAL B 1 160 ? -4.901 32.332 58.147 1.00 35.70 160 VAL B O 1
ATOM 2800 N N . GLY B 1 161 ? -3.987 32.144 56.110 1.00 29.58 161 GLY B N 1
ATOM 2801 C CA . GLY B 1 161 ? -3.847 33.581 55.990 1.00 26.58 161 GLY B CA 1
ATOM 2802 C C . GLY B 1 161 ? -3.714 33.995 54.544 1.00 23.71 161 GLY B C 1
ATOM 2803 O O . GLY B 1 161 ? -4.305 33.378 53.663 1.00 22.59 161 GLY B O 1
ATOM 2804 N N . SER B 1 162 ? -2.947 35.053 54.305 1.00 20.04 162 SER B N 1
ATOM 2805 C CA . SER B 1 162 ? -2.735 35.504 52.945 1.00 23.28 162 SER B CA 1
ATOM 2806 C C . SER B 1 162 ? -1.412 36.247 52.811 1.00 20.57 162 SER B C 1
ATOM 2807 O O . SER B 1 162 ? -0.810 36.691 53.795 1.00 21.66 162 SER B O 1
ATOM 2810 N N . VAL B 1 163 ? -0.974 36.373 51.565 1.00 22.94 163 VAL B N 1
ATOM 2811 C CA . VAL B 1 163 ? 0.190 37.164 51.228 1.00 20.71 163 VAL B CA 1
ATOM 2812 C C . VAL B 1 163 ? -0.239 38.286 50.292 1.00 23.93 163 VAL B C 1
ATOM 2813 O O . VAL B 1 163 ? -1.137 38.124 49.464 1.00 23.65 163 VAL B O 1
ATOM 2817 N N . TYR B 1 164 ? 0.407 39.427 50.445 1.00 22.30 164 TYR B N 1
ATOM 2818 C CA . TYR B 1 164 ? 0.070 40.611 49.688 1.00 20.86 164 TYR B CA 1
ATOM 2819 C C . TYR B 1 164 ? 1.301 41.008 48.907 1.00 18.14 164 TYR B C 1
ATOM 2820 O O . TYR B 1 164 ? 2.343 41.300 49.497 1.00 23.90 164 TYR B O 1
ATOM 2829 N N . PHE B 1 165 ? 1.180 40.981 47.585 1.00 21.11 165 PHE B N 1
ATOM 2830 C CA . PHE B 1 165 ? 2.252 41.420 46.695 1.00 22.96 165 PHE B CA 1
ATOM 2831 C C . PHE B 1 165 ? 1.968 42.795 46.138 1.00 26.55 165 PHE B C 1
ATOM 2832 O O . PHE B 1 165 ? 0.829 43.077 45.747 1.00 25.16 165 PHE B O 1
ATOM 2840 N N . GLU B 1 166 ? 2.990 43.643 46.087 1.00 22.66 166 GLU B N 1
ATOM 2841 C CA . GLU B 1 166 ? 2.818 44.919 45.403 1.00 26.94 166 GLU B CA 1
ATOM 2842 C C . GLU B 1 166 ? 4.108 45.365 44.728 1.00 32.53 166 GLU B C 1
ATOM 2843 O O . GLU B 1 166 ? 5.204 45.025 45.165 1.00 32.58 166 GLU B O 1
ATOM 2849 N N . TRP B 1 167 ? 3.969 46.117 43.643 1.00 29.37 167 TRP B N 1
ATOM 2850 C CA . TRP B 1 167 ? 5.136 46.583 42.919 1.00 28.95 167 TRP B CA 1
ATOM 2851 C C . TRP B 1 167 ? 5.811 47.741 43.645 1.00 35.69 167 TRP B C 1
ATOM 2852 O O . TRP B 1 167 ? 5.159 48.678 44.106 1.00 33.76 167 TRP B O 1
ATOM 2863 N N . ASN B 1 168 ? 7.129 47.639 43.759 1.00 26.74 168 ASN B N 1
ATOM 2864 C CA . ASN B 1 168 ? 7.976 48.671 44.315 1.00 28.78 168 ASN B CA 1
ATOM 2865 C C . ASN B 1 168 ? 8.594 49.442 43.158 1.00 35.62 168 ASN B C 1
ATOM 2866 O O . ASN B 1 168 ? 9.499 48.934 42.462 1.00 38.20 168 ASN B O 1
ATOM 2871 N N . LYS B 1 169 ? 8.069 50.654 42.962 1.00 39.09 169 LYS B N 1
ATOM 2872 C CA . LYS B 1 169 ? 8.447 51.546 41.873 1.00 42.55 169 LYS B CA 1
ATOM 2873 C C . LYS B 1 169 ? 9.840 52.121 42.058 1.00 43.33 169 LYS B C 1
ATOM 2874 O O . LYS B 1 169 ? 10.551 52.372 41.085 1.00 45.09 169 LYS B O 1
ATOM 2880 N N . ASP B 1 170 ? 10.220 52.341 43.311 1.00 43.96 170 ASP B N 1
ATOM 2881 C CA . ASP B 1 170 ? 11.547 52.849 43.619 1.00 47.07 170 ASP B CA 1
ATOM 2882 C C . ASP B 1 170 ? 12.616 51.845 43.198 1.00 49.84 170 ASP B C 1
ATOM 2883 O O . ASP B 1 170 ? 13.617 52.215 42.585 1.00 48.86 170 ASP B O 1
ATOM 2888 N N . ASN B 1 171 ? 12.386 50.570 43.509 1.00 47.10 171 ASN B N 1
ATOM 2889 C CA . ASN B 1 171 ? 13.388 49.531 43.291 1.00 41.70 171 ASN B CA 1
ATOM 2890 C C . ASN B 1 171 ? 13.171 48.702 42.027 1.00 39.02 171 ASN B C 1
ATOM 2891 O O . ASN B 1 171 ? 14.042 47.921 41.635 1.00 40.32 171 ASN B O 1
ATOM 2896 N N . GLY B 1 172 ? 12.009 48.867 41.400 1.00 32.07 172 GLY B N 1
ATOM 2897 C CA . GLY B 1 172 ? 11.671 48.115 40.208 1.00 32.84 172 GLY B CA 1
ATOM 2898 C C . GLY B 1 172 ? 11.536 46.641 40.526 1.00 36.58 172 GLY B C 1
ATOM 2899 O O . GLY B 1 172 ? 11.928 45.779 39.728 1.00 34.07 172 GLY B O 1
ATOM 2900 N N . GLU B 1 173 ? 10.988 46.338 41.699 1.00 26.71 173 GLU B N 1
ATOM 2901 C CA . GLU B 1 173 ? 10.879 44.922 42.076 1.00 24.82 173 GLU B CA 1
ATOM 2902 C C . GLU B 1 173 ? 9.556 44.614 42.759 1.00 26.05 173 GLU B C 1
ATOM 2903 O O . GLU B 1 173 ? 8.737 45.498 42.931 1.00 24.13 173 GLU B O 1
ATOM 2909 N N . VAL B 1 174 ? 9.324 43.349 43.101 1.00 19.38 174 VAL B N 1
ATOM 2910 C CA . VAL B 1 174 ? 8.081 42.959 43.762 1.00 19.95 174 VAL B CA 1
ATOM 2911 C C . VAL B 1 174 ? 8.335 42.882 45.253 1.00 19.97 174 VAL B C 1
ATOM 2912 O O . VAL B 1 174 ? 9.352 42.350 45.686 1.00 20.24 174 VAL B O 1
ATOM 2916 N N . ASP B 1 175 ? 7.407 43.419 46.035 1.00 22.23 175 ASP B N 1
ATOM 2917 C CA . ASP B 1 175 ? 7.490 43.354 47.483 1.00 27.19 175 ASP B CA 1
ATOM 2918 C C . ASP B 1 175 ? 6.426 42.435 48.052 1.00 24.49 175 ASP B C 1
ATOM 2919 O O . ASP B 1 175 ? 5.272 42.457 47.608 1.00 25.96 175 ASP B O 1
ATOM 2924 N N . VAL B 1 176 ? 6.826 41.636 49.035 1.00 23.47 176 VAL B N 1
ATOM 2925 C CA . VAL B 1 176 ? 5.890 40.988 49.935 1.00 28.47 176 VAL B CA 1
ATOM 2926 C C . VAL B 1 176 ? 5.632 41.946 51.079 1.00 27.38 176 VAL B C 1
ATOM 2927 O O . VAL B 1 176 ? 6.559 42.312 51.811 1.00 30.92 176 VAL B O 1
ATOM 2931 N N . VAL B 1 177 ? 4.385 42.376 51.221 1.00 25.72 177 VAL B N 1
ATOM 2932 C CA . VAL B 1 177 ? 4.048 43.344 52.248 1.00 36.86 177 VAL B CA 1
ATOM 2933 C C . VAL B 1 177 ? 3.457 42.653 53.459 1.00 42.18 177 VAL B C 1
ATOM 2934 O O . VAL B 1 177 ? 2.401 42.027 53.387 1.00 44.66 177 VAL B O 1
ATOM 2938 N N . GLU B 1 178 ? 4.179 42.758 54.565 1.00 51.99 178 GLU B N 1
ATOM 2939 C CA . GLU B 1 178 ? 3.711 42.298 55.857 1.00 59.80 178 GLU B CA 1
ATOM 2940 C C . GLU B 1 178 ? 2.373 42.947 56.178 1.00 58.98 178 GLU B C 1
ATOM 2941 O O . GLU B 1 178 ? 2.200 44.153 56.008 1.00 64.93 178 GLU B O 1
ATOM 2947 N N . ASN B 1 179 ? 1.414 42.140 56.605 1.00 54.88 179 ASN B N 1
ATOM 2948 C CA . ASN B 1 179 ? 0.162 42.685 57.100 1.00 55.14 179 ASN B CA 1
ATOM 2949 C C . ASN B 1 179 ? -0.472 41.768 58.130 1.00 49.70 179 ASN B C 1
ATOM 2950 O O . ASN B 1 179 ? 0.073 40.721 58.466 1.00 35.41 179 ASN B O 1
ATOM 2955 N N . GLU B 1 180 ? -1.634 42.180 58.616 1.00 48.01 180 GLU B N 1
ATOM 2956 C CA . GLU B 1 180 ? -2.362 41.468 59.654 1.00 48.07 180 GLU B CA 1
ATOM 2957 C C . GLU B 1 180 ? -2.671 40.010 59.319 1.00 40.23 180 GLU B C 1
ATOM 2958 O O . GLU B 1 180 ? -2.822 39.188 60.218 1.00 42.12 180 GLU B O 1
ATOM 2964 N N . HIS B 1 181 ? -2.775 39.691 58.029 1.00 32.99 181 HIS B N 1
ATOM 2965 C CA . HIS B 1 181 ? -3.221 38.360 57.636 1.00 35.49 181 HIS B CA 1
ATOM 2966 C C . HIS B 1 181 ? -2.080 37.456 57.198 1.00 27.27 181 HIS B C 1
ATOM 2967 O O . HIS B 1 181 ? -2.297 36.282 56.913 1.00 26.91 181 HIS B O 1
ATOM 2974 N N . TRP B 1 182 ? -0.875 38.009 57.163 1.00 23.06 182 TRP B N 1
ATOM 2975 C CA . TRP B 1 182 ? 0.335 37.203 56.983 1.00 25.68 182 TRP B CA 1
ATOM 2976 C C . TRP B 1 182 ? 0.539 36.364 58.232 1.00 25.03 182 TRP B C 1
ATOM 2977 O O . TRP B 1 182 ? 0.588 36.909 59.333 1.00 31.65 182 TRP B O 1
ATOM 2988 N N . PRO B 1 183 ? 0.645 35.033 58.072 1.00 23.47 183 PRO B N 1
ATOM 2989 C CA . PRO B 1 183 ? 0.834 34.140 59.224 1.00 25.05 183 PRO B CA 1
ATOM 2990 C C . PRO B 1 183 ? 2.063 34.512 60.042 1.00 27.99 183 PRO B C 1
ATOM 2991 O O . PRO B 1 183 ? 3.156 34.624 59.488 1.00 25.58 183 PRO B O 1
ATOM 2995 N N . LYS B 1 184 ? 1.881 34.706 61.344 1.00 26.57 184 LYS B N 1
ATOM 2996 C CA . LYS B 1 184 ? 2.978 35.101 62.220 1.00 25.40 184 LYS B CA 1
ATOM 2997 C C . LYS B 1 184 ? 4.037 34.009 62.341 1.00 25.78 184 LYS B C 1
ATOM 2998 O O . LYS B 1 184 ? 5.198 34.294 62.654 1.00 28.30 184 LYS B O 1
ATOM 3004 N N . GLN B 1 185 ? 3.640 32.769 62.055 1.00 24.05 185 GLN B N 1
ATOM 3005 C CA . GLN B 1 185 ? 4.565 31.635 62.038 1.00 23.74 185 GLN B CA 1
ATOM 3006 C C . GLN B 1 185 ? 5.553 31.637 60.866 1.00 19.66 185 GLN B C 1
ATOM 3007 O O . GLN B 1 185 ? 6.447 30.801 60.832 1.00 23.13 185 GLN B O 1
ATOM 3013 N N . LEU B 1 186 ? 5.362 32.533 59.898 1.00 19.82 186 LEU B N 1
ATOM 3014 C CA . LEU B 1 186 ? 6.249 32.611 58.730 1.00 17.97 186 LEU B CA 1
ATOM 3015 C C . LEU B 1 186 ? 7.094 33.874 58.668 1.00 20.99 186 LEU B C 1
ATOM 3016 O O . LEU B 1 186 ? 6.657 34.954 59.075 1.00 22.19 186 LEU B O 1
ATOM 3021 N N . LYS B 1 187 ? 8.285 33.733 58.102 1.00 19.48 187 LYS B N 1
ATOM 3022 C CA . LYS B 1 187 ? 9.162 34.863 57.832 1.00 23.06 187 LYS B CA 1
ATOM 3023 C C . LYS B 1 187 ? 9.548 34.833 56.359 1.00 24.61 187 LYS B C 1
ATOM 3024 O O . LYS B 1 187 ? 9.900 33.787 55.855 1.00 27.67 187 LYS B O 1
ATOM 3030 N N . SER B 1 188 ? 9.472 35.957 55.657 1.00 22.97 188 SER B N 1
ATOM 3031 C CA . SER B 1 188 ? 9.939 35.987 54.274 1.00 20.62 188 SER B CA 1
ATOM 3032 C C . SER B 1 188 ? 11.290 36.683 54.188 1.00 22.12 188 SER B C 1
ATOM 3033 O O . SER B 1 188 ? 11.552 37.641 54.909 1.00 25.88 188 SER B O 1
ATOM 3036 N N . LYS B 1 189 ? 12.155 36.164 53.323 1.00 16.45 189 LYS B N 1
ATOM 3037 C CA . LYS B 1 189 ? 13.470 36.729 53.056 1.00 19.20 189 LYS B CA 1
ATOM 3038 C C . LYS B 1 189 ? 13.633 36.887 51.560 1.00 20.24 189 LYS B C 1
ATOM 3039 O O . LYS B 1 189 ? 13.497 35.908 50.818 1.00 19.54 189 LYS B O 1
ATOM 3045 N N . ARG B 1 190 ? 13.943 38.101 51.107 1.00 18.48 190 ARG B N 1
ATOM 3046 C CA . ARG B 1 190 ? 14.151 38.326 49.686 1.00 21.96 190 ARG B CA 1
ATOM 3047 C C . ARG B 1 190 ? 15.382 37.583 49.187 1.00 18.42 190 ARG B C 1
ATOM 3048 O O . ARG B 1 190 ? 16.450 37.664 49.793 1.00 20.22 190 ARG B O 1
ATOM 3056 N N . THR B 1 191 ? 15.239 36.884 48.070 1.00 15.15 191 THR B N 1
ATOM 3057 C CA . THR B 1 191 ? 16.384 36.231 47.446 1.00 13.92 191 THR B CA 1
ATOM 3058 C C . THR B 1 191 ? 16.576 36.670 45.987 1.00 17.96 191 THR B C 1
ATOM 3059 O O . THR B 1 191 ? 17.479 36.183 45.291 1.00 19.64 191 THR B O 1
ATOM 3063 N N . GLY B 1 192 ? 15.755 37.613 45.538 1.00 16.80 192 GLY B N 1
ATOM 3064 C CA . GLY B 1 192 ? 15.863 38.139 44.187 1.00 19.00 192 GLY B CA 1
ATOM 3065 C C . GLY B 1 192 ? 14.850 39.251 43.974 1.00 19.50 192 GLY B C 1
ATOM 3066 O O . GLY B 1 192 ? 14.104 39.592 44.894 1.00 18.70 192 GLY B O 1
ATOM 3067 N N . LYS B 1 193 ? 14.807 39.814 42.773 1.00 16.08 193 LYS B N 1
ATOM 3068 C CA . LYS B 1 193 ? 13.908 40.932 42.518 1.00 15.90 193 LYS B CA 1
ATOM 3069 C C . LYS B 1 193 ? 12.441 40.546 42.728 1.00 21.22 193 LYS B C 1
ATOM 3070 O O . LYS B 1 193 ? 11.602 41.398 43.063 1.00 19.12 193 LYS B O 1
ATOM 3076 N N . SER B 1 194 ? 12.124 39.268 42.557 1.00 18.51 194 SER B N 1
ATOM 3077 C CA . SER B 1 194 ? 10.766 38.820 42.833 1.00 20.34 194 SER B CA 1
ATOM 3078 C C . SER B 1 194 ? 10.734 37.379 43.335 1.00 18.43 194 SER B C 1
ATOM 3079 O O . SER B 1 194 ? 9.789 36.641 43.083 1.00 18.06 194 SER B O 1
ATOM 3082 N N . SER B 1 195 ? 11.775 36.984 44.064 1.00 15.48 195 SER B N 1
ATOM 3083 C CA . SER B 1 195 ? 11.832 35.640 44.632 1.00 15.12 195 SER B CA 1
ATOM 3084 C C . SER B 1 195 ? 12.086 35.748 46.135 1.00 15.32 195 SER B C 1
ATOM 3085 O O . SER B 1 195 ? 12.793 36.660 46.604 1.00 16.61 195 SER B O 1
ATOM 3088 N N . PHE B 1 196 ? 11.479 34.825 46.882 1.00 15.25 196 PHE B N 1
ATOM 3089 C CA . PHE B 1 196 ? 11.504 34.873 48.334 1.00 15.17 196 PHE B CA 1
ATOM 3090 C C . PHE B 1 196 ? 11.658 33.483 48.921 1.00 17.53 196 PHE B C 1
ATOM 3091 O O . PHE B 1 196 ? 11.012 32.543 48.478 1.00 16.89 196 PHE B O 1
ATOM 3099 N N . GLU B 1 197 ? 12.493 33.366 49.947 1.00 15.47 197 GLU B N 1
ATOM 3100 C CA . GLU B 1 197 ? 12.479 32.196 50.812 1.00 17.43 197 GLU B CA 1
ATOM 3101 C C . GLU B 1 197 ? 11.458 32.450 51.917 1.00 20.16 197 GLU B C 1
ATOM 3102 O O . GLU B 1 197 ? 11.547 33.454 52.627 1.00 21.19 197 GLU B O 1
ATOM 3108 N N . VAL B 1 198 ? 10.484 31.564 52.060 1.00 17.23 198 VAL B N 1
ATOM 3109 C CA . VAL B 1 198 ? 9.500 31.701 53.128 1.00 14.52 198 VAL B CA 1
ATOM 3110 C C . VAL B 1 198 ? 9.772 30.608 54.149 1.00 15.78 198 VAL B C 1
ATOM 3111 O O . VAL B 1 198 ? 9.805 29.438 53.792 1.00 15.64 198 VAL B O 1
ATOM 3115 N N . THR B 1 199 ? 9.977 30.990 55.408 1.00 16.62 199 THR B N 1
ATOM 3116 C CA . THR B 1 199 ? 10.455 30.052 56.412 1.00 16.36 199 THR B CA 1
ATOM 3117 C C . THR B 1 199 ? 9.473 29.924 57.549 1.00 15.89 199 THR B C 1
ATOM 3118 O O . THR B 1 199 ? 9.032 30.920 58.115 1.00 17.44 199 THR B O 1
ATOM 3122 N N . LEU B 1 200 ? 9.146 28.685 57.873 1.00 15.88 200 LEU B N 1
ATOM 3123 C CA . LEU B 1 200 ? 8.377 28.409 59.085 1.00 17.01 200 LEU B CA 1
ATOM 3124 C C . LEU B 1 200 ? 9.306 28.549 60.282 1.00 18.67 200 LEU B C 1
ATOM 3125 O O . LEU B 1 200 ? 10.286 27.813 60.394 1.00 18.67 200 LEU B O 1
ATOM 3130 N N . VAL B 1 201 ? 8.997 29.495 61.166 1.00 21.75 201 VAL B N 1
ATOM 3131 C CA . VAL B 1 201 ? 9.836 29.777 62.332 1.00 22.31 201 VAL B CA 1
ATOM 3132 C C . VAL B 1 201 ? 9.145 29.383 63.639 1.00 22.78 201 VAL B C 1
ATOM 3133 O O . VAL B 1 201 ? 9.751 29.422 64.709 1.00 28.35 201 VAL B O 1
ATOM 3137 N N . ASP B 1 202 ? 7.876 29.008 63.545 1.00 21.84 202 ASP B N 1
ATOM 3138 C CA . ASP B 1 202 ? 7.099 28.591 64.707 1.00 24.10 202 ASP B CA 1
ATOM 3139 C C . ASP B 1 202 ? 6.102 27.549 64.249 1.00 21.67 202 ASP B C 1
ATOM 3140 O O . ASP B 1 202 ? 5.293 27.819 63.359 1.00 25.12 202 ASP B O 1
ATOM 3145 N N . ASN B 1 203 ? 6.141 26.354 64.831 1.00 26.47 203 ASN B N 1
ATOM 3146 C CA . ASN B 1 203 ? 5.215 25.315 64.382 1.00 24.64 203 ASN B CA 1
ATOM 3147 C C . ASN B 1 203 ? 3.947 25.204 65.238 1.00 28.34 203 ASN B C 1
ATOM 3148 O O . ASN B 1 203 ? 3.161 24.269 65.087 1.00 29.97 203 ASN B O 1
ATOM 3153 N N . LYS B 1 204 ? 3.747 26.176 66.122 1.00 25.98 204 LYS B N 1
ATOM 3154 C CA . LYS B 1 204 ? 2.550 26.205 66.961 1.00 31.67 204 LYS B CA 1
ATOM 3155 C C . LYS B 1 204 ? 1.356 26.762 66.195 1.00 31.24 204 LYS B C 1
ATOM 3156 O O . LYS B 1 204 ? 1.392 27.898 65.717 1.00 26.10 204 LYS B O 1
ATOM 3162 N N . PRO B 1 205 ? 0.295 25.954 66.061 1.00 31.50 205 PRO B N 1
ATOM 3163 C CA . PRO B 1 205 ? -0.924 26.403 65.377 1.00 34.18 205 PRO B CA 1
ATOM 3164 C C . PRO B 1 205 ? -1.500 27.678 65.987 1.00 34.61 205 PRO B C 1
ATOM 3165 O O . PRO B 1 205 ? -1.388 27.881 67.189 1.00 33.71 205 PRO B O 1
ATOM 3169 N N . SER B 1 206 ? -2.087 28.531 65.149 1.00 33.56 206 SER B N 1
ATOM 3170 C CA . SER B 1 206 ? -2.680 29.787 65.605 1.00 36.18 206 SER B CA 1
ATOM 3171 C C . SER B 1 206 ? -3.677 29.592 66.747 1.00 37.89 206 SER B C 1
ATOM 3172 O O . SER B 1 206 ? -4.465 28.654 66.725 1.00 39.64 206 SER B O 1
#

Radius of gyration: 24.66 Å; Cα contacts (8 Å, |Δi|>4): 1132; chains: 2; bounding box: 45×39×83 Å

Sequence (408 aa):
PSVDPTKVIFYQKKNFEGSGDTYAVGQDVSVPGSLNDKYFSVAVGASAKVIAWQHYNETGHYREWTTSQADISDIGGLSRFRVVDDDTRAISFLFKDATGGADKQYSLKVDARDVGTVMLYSNDGDEYGLVGIMPEGGPPVTTAVYVRDEHSGVYIAVGSVYFEWNKDNGEVDVVENEHWPKQLKSKRTGKSSFEVTLVDNKPSPSVDPTKVIFYQKKNFEGSGDTYAVGQDVSVPGSLNDKYFSVAVGASAKVIAWQHYNETGHYREWTTSQADISDIGGLSRFRVVDDDTRAISFLFKDATGGADKQYSLKVDARDVGTVMLYSNDGDEYGLVGIMPEGGPPVTTAVYVRDEHSGVYIAVGSVYFEWNKDNGEVDVVENEHWPKQLKSKRTGKSSFEVTLVDNKPS